Protein AF-Q82T92-F1 (afdb_monomer)

Foldseek 3Di:
DDDDDDDDDDDDDDDDDDDPDDDQDDLVLLLDLCNLPVCLCVVFVVVQVVCCVVVVAHDPVSLLVCVSHVLNLVLLQLALQRSNLLQDLVSLVNSVVSLLSRLVRHDLVSLFVDDDPSHDLLSSLLSNLSVQDWAKAAWAFDFAAPFQQKTKTKIKTHDDAFDKFKDFVRHTWDFPWWAWAQADGSNDRSTTMIITITRRDPTFWMWMDTNNATWHYDHDRPTSGTDHDDPPDTDGVVVQVVQFAHAFGTDGDDPQPDQPPVLVVLLVVLPDPVLCVQQAAEEEFEEDQQEDDFQSVLLLVVCCVPPVVHRYAYEYAPPHPCNVVVVVVVHRYDHLDDSSLSSNQLNYAEYEYQDQPCQVSPDDCSHNVNSRRHAYAHLHRFADQFDSQSPNQPGGHQAYEHFWPVSQCLAAHYHHNHPHHPRHYDDQHGSCLLVLLVLLVVDDDDQAAEEEEEEDDQCFPLVVVCVPPDLVVSLVSVLPDPVLVQVLCLQPPVLLVVLRVVLRYAYEYEYDPVCVSNVVSSVHDPSYHYDYVVVPPPSVSLSRHQEYEYADDSCQLSNLLSVHAYEHAHLPVSVVSSSSDSGRRGPDDCCVQNLYDYDNHSVRSSVRSSVCSVVSVDRDPVSNVSSCNTRVPSPSCSSVSSVVSSVCSSHHNDD

pLDDT: mean 89.4, std 13.48, range [21.05, 98.69]

Organism: Nitrosomonas europaea (strain ATCC 19718 / CIP 103999 / KCTC 2705 / NBRC 14298) (NCBI:txid228410)

Nearest PDB structures (foldseek):
  3l7m-assembly2_A  TM=6.742E-01  e=5.715E-13  Staphylococcus epidermidis RP62A
  8va1-assembly1_A  TM=4.715E-01  e=1.110E-11  Staphylococcus aureus
  4an4-assembly1_B  TM=4.915E-01  e=5.797E-05  Streptomyces nogalater
  4amb-assembly1_A  TM=4.794E-01  e=1.217E-04  Streptomyces nogalater
  4py9-assembly1_A  TM=3.712E-01  e=1.397E-01  Bacteroides fragilis

Structure (mmCIF, N/CA/C/O backbone):
data_AF-Q82T92-F1
#
_entry.id   AF-Q82T92-F1
#
loop_
_atom_site.group_PDB
_atom_site.id
_atom_site.type_symbol
_atom_site.label_atom_id
_atom_site.label_alt_id
_atom_site.label_comp_id
_atom_site.label_asym_id
_atom_site.label_entity_id
_atom_site.label_seq_id
_atom_site.pdbx_PDB_ins_code
_atom_site.Cartn_x
_atom_site.Cartn_y
_atom_site.Cartn_z
_atom_site.occupancy
_atom_site.B_iso_or_equiv
_atom_site.auth_seq_id
_atom_site.auth_comp_id
_atom_site.auth_asym_id
_atom_site.auth_atom_id
_atom_site.pdbx_PDB_model_num
ATOM 1 N N . MET A 1 1 ? 12.423 6.723 13.679 1.00 25.47 1 MET A N 1
ATOM 2 C CA . MET A 1 1 ? 13.426 7.809 13.669 1.00 25.47 1 MET A CA 1
ATOM 3 C C . MET A 1 1 ? 14.819 7.196 13.523 1.00 25.47 1 MET A C 1
ATOM 5 O O . MET A 1 1 ? 15.429 6.822 14.512 1.00 25.47 1 MET A O 1
ATOM 9 N N . TRP A 1 2 ? 15.283 6.980 12.288 1.00 21.05 2 TRP A N 1
ATOM 10 C CA . TRP A 1 2 ? 16.622 6.441 12.017 1.00 21.05 2 TRP A CA 1
ATOM 11 C C . TRP A 1 2 ? 17.545 7.605 11.648 1.00 21.05 2 TRP A C 1
ATOM 13 O O . TRP A 1 2 ? 17.359 8.247 10.615 1.00 21.05 2 TRP A O 1
ATOM 23 N N . MET A 1 3 ? 18.480 7.920 12.545 1.00 23.02 3 MET A N 1
ATOM 24 C CA . MET A 1 3 ? 19.430 9.026 12.413 1.00 23.02 3 MET A CA 1
ATOM 25 C C . MET A 1 3 ? 20.344 8.823 11.198 1.00 23.02 3 MET A C 1
ATOM 27 O O . MET A 1 3 ? 21.013 7.798 11.064 1.00 23.02 3 MET A O 1
ATOM 31 N N . ARG A 1 4 ? 20.376 9.831 10.320 1.00 23.45 4 ARG A N 1
ATOM 32 C CA . ARG A 1 4 ? 21.372 9.982 9.256 1.00 23.45 4 ARG A CA 1
ATOM 33 C C . ARG A 1 4 ? 22.724 10.315 9.889 1.00 23.45 4 ARG A C 1
ATOM 35 O O . ARG A 1 4 ? 22.831 11.282 10.633 1.00 23.45 4 ARG A O 1
ATOM 42 N N . VAL A 1 5 ? 23.754 9.544 9.555 1.00 24.31 5 VAL A N 1
ATOM 43 C CA . VAL A 1 5 ? 25.152 9.894 9.845 1.00 24.31 5 VAL A CA 1
ATOM 44 C C . VAL A 1 5 ? 25.626 10.887 8.770 1.00 24.31 5 VAL A C 1
ATOM 46 O O . VAL A 1 5 ? 25.479 10.570 7.585 1.00 24.31 5 VAL A O 1
ATOM 49 N N . PRO A 1 6 ? 26.187 12.063 9.112 1.00 25.59 6 PRO A N 1
ATOM 50 C CA . PRO A 1 6 ? 26.761 12.971 8.125 1.00 25.59 6 PRO A CA 1
ATOM 51 C C . PRO A 1 6 ? 28.126 12.445 7.666 1.00 25.59 6 PRO A C 1
ATOM 53 O O . PRO A 1 6 ? 28.974 12.098 8.487 1.00 25.59 6 PRO A O 1
ATOM 56 N N . ARG A 1 7 ? 28.362 12.397 6.350 1.00 26.25 7 ARG A N 1
ATOM 57 C CA . ARG A 1 7 ? 29.714 12.218 5.803 1.00 26.25 7 ARG A CA 1
ATOM 58 C C . ARG A 1 7 ? 30.416 13.573 5.794 1.00 26.25 7 ARG A C 1
ATOM 60 O O . ARG A 1 7 ? 29.959 14.498 5.132 1.00 26.25 7 ARG A O 1
ATOM 67 N N . SER A 1 8 ? 31.511 13.664 6.539 1.00 25.36 8 SER A N 1
ATOM 68 C CA . SER A 1 8 ? 32.425 14.803 6.581 1.00 25.36 8 SER A CA 1
ATOM 69 C C . SER A 1 8 ? 33.162 14.985 5.253 1.00 25.36 8 SER A C 1
ATOM 71 O O . SER A 1 8 ? 33.725 14.035 4.709 1.00 25.36 8 SER A O 1
ATOM 73 N N . SER A 1 9 ? 33.189 16.224 4.776 1.00 26.81 9 SER A N 1
ATOM 74 C CA . SER A 1 9 ? 34.009 16.728 3.677 1.00 26.81 9 SER A CA 1
ATOM 75 C C . SER A 1 9 ? 35.467 16.907 4.109 1.00 26.81 9 SER A C 1
ATOM 77 O O . SER A 1 9 ? 35.730 17.626 5.071 1.00 26.81 9 SER A O 1
ATOM 79 N N . ILE A 1 10 ? 36.412 16.326 3.368 1.00 28.48 10 ILE A N 1
ATOM 80 C CA . ILE A 1 10 ? 37.820 16.750 3.361 1.00 28.48 10 ILE A CA 1
ATOM 81 C C . ILE A 1 10 ? 38.243 16.860 1.896 1.00 28.48 10 ILE A C 1
ATOM 83 O O . ILE A 1 10 ? 38.078 15.913 1.126 1.00 28.48 10 ILE A O 1
ATOM 87 N N . GLY A 1 11 ? 38.717 18.047 1.520 1.00 25.89 11 GLY A N 1
ATOM 88 C CA . GLY A 1 11 ? 39.162 18.374 0.172 1.00 25.89 11 GLY A CA 1
ATOM 89 C C . GLY A 1 11 ? 40.556 17.839 -0.144 1.00 25.89 11 GLY A C 1
ATOM 90 O O . GLY A 1 11 ? 41.419 17.749 0.726 1.00 25.89 11 GLY A O 1
ATOM 91 N N . ALA A 1 12 ? 40.765 17.531 -1.420 1.00 27.05 12 ALA A N 1
ATOM 92 C CA . ALA A 1 12 ? 42.071 17.509 -2.060 1.00 27.05 12 ALA A CA 1
ATOM 93 C C . ALA A 1 12 ? 41.867 17.807 -3.552 1.00 27.05 12 ALA A C 1
ATOM 95 O O . ALA A 1 12 ? 41.233 17.032 -4.269 1.00 27.05 12 ALA A O 1
ATOM 96 N N . GLU A 1 13 ? 42.380 18.951 -4.000 1.00 30.50 13 GLU A N 1
ATOM 97 C CA . GLU A 1 13 ? 42.491 19.316 -5.409 1.00 30.50 13 GLU A CA 1
ATOM 98 C C . GLU A 1 13 ? 43.382 18.314 -6.150 1.00 30.50 13 GLU A C 1
ATOM 100 O O . GLU A 1 13 ? 44.542 18.115 -5.790 1.00 30.50 13 GLU A O 1
ATOM 105 N N . LYS A 1 14 ? 42.863 17.736 -7.236 1.00 27.20 14 LYS A N 1
ATOM 106 C CA . LYS A 1 14 ? 43.662 17.274 -8.375 1.00 27.20 14 LYS A CA 1
ATOM 107 C C . LYS A 1 14 ? 42.874 17.517 -9.657 1.00 27.20 14 LYS A C 1
ATOM 109 O O . LYS A 1 14 ? 41.861 16.872 -9.912 1.00 27.20 14 LYS A O 1
ATOM 114 N N . MET A 1 15 ? 43.368 18.457 -10.458 1.00 38.06 15 MET A N 1
ATOM 115 C CA . MET A 1 15 ? 42.946 18.668 -11.837 1.00 38.06 15 MET A CA 1
ATOM 116 C C . MET A 1 15 ? 43.240 17.416 -12.674 1.00 38.06 15 MET A C 1
ATOM 118 O O . MET A 1 15 ? 44.393 17.092 -12.947 1.00 38.06 15 MET A O 1
ATOM 122 N N . SER A 1 16 ? 42.186 16.738 -13.114 1.00 32.06 16 SER A N 1
ATOM 123 C CA . SER A 1 16 ? 42.182 15.875 -14.297 1.00 32.06 16 SER A CA 1
ATOM 124 C C . SER A 1 16 ? 40.773 15.928 -14.882 1.00 32.06 16 SER A C 1
ATOM 126 O O . SER A 1 16 ? 39.815 15.940 -14.107 1.00 32.06 16 SER A O 1
ATOM 128 N N . GLY A 1 17 ? 40.651 16.042 -16.208 1.00 40.47 17 GLY A N 1
ATOM 129 C CA . GLY A 1 17 ? 39.379 16.228 -16.913 1.00 40.47 17 GLY A CA 1
ATOM 130 C C . GLY A 1 17 ? 38.351 15.164 -16.534 1.00 40.47 17 GLY A C 1
ATOM 131 O O . GLY A 1 17 ? 38.392 14.048 -17.042 1.00 40.47 17 GLY A O 1
ATOM 132 N N . SER A 1 18 ? 37.452 15.519 -15.620 1.00 36.59 18 SER A N 1
ATOM 133 C CA . SER A 1 18 ? 36.311 14.706 -15.221 1.00 36.59 18 SER A CA 1
ATOM 134 C C . SER A 1 18 ? 35.117 15.152 -16.049 1.00 36.59 18 SER A C 1
ATOM 136 O O . SER A 1 18 ? 34.880 16.351 -16.204 1.00 36.59 18 SER A O 1
ATOM 138 N N . GLU A 1 19 ? 34.380 14.191 -16.611 1.00 46.34 19 GLU A N 1
ATOM 139 C CA . GLU A 1 19 ? 33.043 14.474 -17.131 1.00 46.34 19 GLU A CA 1
ATOM 140 C C . GLU A 1 19 ? 32.242 15.242 -16.065 1.00 46.34 19 GLU A C 1
ATOM 142 O O . GLU A 1 19 ? 32.373 14.929 -14.875 1.00 46.34 19 GLU A O 1
ATOM 147 N N . PRO A 1 20 ? 31.419 16.235 -16.450 1.00 50.72 20 PRO A N 1
ATOM 148 C CA . PRO A 1 20 ? 30.580 16.939 -15.493 1.00 50.72 20 PRO A CA 1
ATOM 149 C C . PRO A 1 20 ? 29.734 15.925 -14.718 1.00 50.72 20 PRO A C 1
ATOM 151 O O . PRO A 1 20 ? 28.993 15.126 -15.293 1.00 50.72 20 PRO A O 1
ATOM 154 N N . VAL A 1 21 ? 29.873 15.934 -13.392 1.00 55.62 21 VAL A N 1
ATOM 155 C CA . VAL A 1 21 ? 29.043 15.121 -12.503 1.00 55.62 21 VAL A CA 1
ATOM 156 C C . VAL A 1 21 ? 27.672 15.786 -12.448 1.00 55.62 21 VAL A C 1
ATOM 158 O O . VAL A 1 21 ? 27.498 16.797 -11.768 1.00 55.62 21 VAL A O 1
ATOM 161 N N . TYR A 1 22 ? 26.702 15.237 -13.177 1.00 70.12 22 TYR A N 1
ATOM 162 C CA . TYR A 1 22 ? 25.316 15.698 -13.132 1.00 70.12 22 TYR A CA 1
ATOM 163 C C . TYR A 1 22 ? 24.713 15.328 -11.777 1.00 70.12 22 TYR A C 1
ATOM 165 O O . TYR A 1 22 ? 24.386 14.171 -11.515 1.00 70.12 22 TYR A O 1
ATOM 173 N N . GLN A 1 23 ? 24.619 16.311 -10.884 1.00 83.81 23 GLN A N 1
ATOM 174 C CA . GLN A 1 23 ? 23.985 16.140 -9.582 1.00 83.81 23 GLN A CA 1
ATOM 175 C C . GLN A 1 23 ? 22.478 16.364 -9.683 1.00 83.81 23 GLN A C 1
ATOM 177 O O . GLN A 1 23 ? 22.006 17.166 -10.488 1.00 83.81 23 GLN A O 1
ATOM 182 N N . GLU A 1 24 ? 21.729 15.666 -8.832 1.00 89.38 24 GLU A N 1
ATOM 183 C CA . GLU A 1 24 ? 20.292 15.875 -8.694 1.00 89.38 24 GLU A CA 1
ATOM 184 C C . GLU A 1 24 ? 19.982 17.336 -8.300 1.00 89.38 24 GLU A C 1
ATOM 186 O O . GLU A 1 24 ? 20.549 17.837 -7.323 1.00 89.38 24 GLU A O 1
ATOM 191 N N . PRO A 1 25 ? 19.052 18.012 -8.999 1.00 91.62 25 PRO A N 1
ATOM 192 C CA . PRO A 1 25 ? 18.524 19.304 -8.573 1.00 91.62 25 PRO A CA 1
ATOM 193 C C . PRO A 1 25 ? 17.928 19.282 -7.149 1.00 91.62 25 PRO A C 1
ATOM 195 O O . PRO A 1 25 ? 17.286 18.304 -6.756 1.00 91.62 25 PRO A O 1
ATOM 198 N N . PRO A 1 26 ? 18.061 20.371 -6.369 1.00 90.56 26 PRO A N 1
ATOM 199 C CA . PRO A 1 26 ? 17.541 20.436 -5.002 1.00 90.56 26 PRO A CA 1
ATOM 200 C C . PRO A 1 26 ? 16.005 20.396 -4.960 1.00 90.56 26 PRO A C 1
ATOM 202 O O . PRO A 1 26 ? 15.342 20.818 -5.900 1.00 90.56 26 PRO A O 1
ATOM 205 N N . THR A 1 27 ? 15.410 19.999 -3.830 1.00 86.06 27 THR A N 1
ATOM 206 C CA . THR A 1 27 ? 13.942 19.897 -3.646 1.00 86.06 27 THR A CA 1
ATOM 207 C C . THR A 1 27 ? 13.161 21.144 -4.079 1.00 86.06 27 THR A C 1
ATOM 209 O O . THR A 1 27 ? 12.081 21.022 -4.654 1.00 86.06 27 THR A O 1
ATOM 212 N N . ALA A 1 28 ? 13.705 22.343 -3.841 1.00 86.44 28 ALA A N 1
ATOM 213 C CA . ALA A 1 28 ? 13.080 23.607 -4.238 1.00 86.44 28 ALA A CA 1
ATOM 214 C C . ALA A 1 28 ? 12.904 23.739 -5.761 1.00 86.44 28 ALA A C 1
ATOM 216 O O . ALA A 1 28 ? 11.937 24.348 -6.208 1.00 86.44 28 ALA A O 1
ATOM 217 N N . TYR A 1 29 ? 13.794 23.126 -6.551 1.00 91.50 29 TYR A N 1
ATOM 218 C CA . TYR A 1 29 ? 13.654 23.042 -8.003 1.00 91.50 29 TYR A CA 1
ATOM 219 C C . TYR A 1 29 ? 12.357 22.318 -8.365 1.00 91.50 29 TYR A C 1
ATOM 221 O O . TYR A 1 29 ? 11.529 22.848 -9.093 1.00 91.50 29 TYR A O 1
ATOM 229 N N . TRP A 1 30 ? 12.128 21.142 -7.788 1.00 91.44 30 TRP A N 1
ATOM 230 C CA . TRP A 1 30 ? 10.958 20.318 -8.094 1.00 91.44 30 TRP A CA 1
ATOM 231 C C . TRP A 1 30 ? 9.640 20.907 -7.586 1.00 91.44 30 TRP A C 1
ATOM 233 O O . TRP A 1 30 ? 8.584 20.590 -8.124 1.00 91.44 30 TRP A O 1
ATOM 243 N N . ARG A 1 31 ? 9.684 21.774 -6.570 1.00 87.00 31 ARG A N 1
ATOM 244 C CA . ARG A 1 31 ? 8.492 22.471 -6.069 1.00 87.00 31 ARG A CA 1
ATOM 245 C C . ARG A 1 31 ? 8.128 23.723 -6.879 1.00 87.00 31 ARG 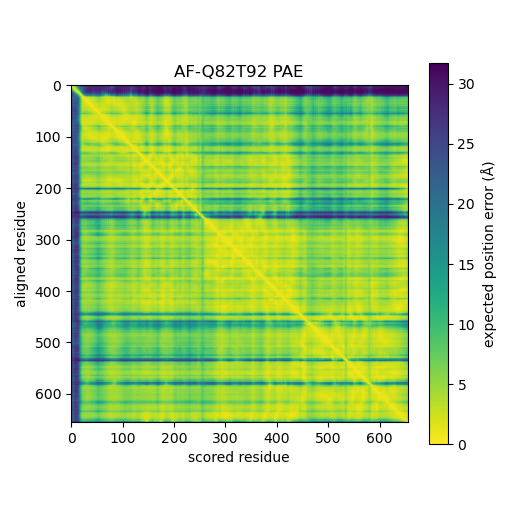A C 1
ATOM 247 O O . ARG A 1 31 ? 7.044 24.265 -6.695 1.00 87.00 31 ARG A O 1
ATOM 254 N N . ALA A 1 32 ? 9.013 24.205 -7.750 1.00 89.00 32 ALA A N 1
ATOM 255 C CA . ALA A 1 32 ? 8.762 25.401 -8.544 1.00 89.00 32 ALA A CA 1
ATOM 256 C C . ALA A 1 32 ? 7.962 25.061 -9.818 1.00 89.00 32 ALA A C 1
ATOM 258 O O . ALA A 1 32 ? 8.446 24.266 -10.627 1.00 89.00 32 ALA A O 1
ATOM 259 N N . PRO A 1 33 ? 6.802 25.703 -10.074 1.00 89.88 33 PRO A N 1
ATOM 260 C CA . PRO A 1 33 ? 6.045 25.497 -11.313 1.00 89.88 33 PRO A CA 1
ATOM 261 C C . PRO A 1 33 ? 6.866 25.762 -12.584 1.00 89.88 33 PRO A C 1
ATOM 263 O O . PRO A 1 33 ? 6.719 25.051 -13.573 1.00 89.88 33 PRO A O 1
ATOM 266 N N . SER A 1 34 ? 7.796 26.727 -12.540 1.00 93.25 34 SER A N 1
ATOM 267 C CA . SER A 1 34 ? 8.671 27.065 -13.673 1.00 93.25 34 SER A CA 1
ATOM 268 C C . SER A 1 34 ? 9.586 25.923 -14.118 1.00 93.25 34 SER A C 1
ATOM 270 O O . SER A 1 34 ? 10.017 25.913 -15.270 1.00 93.25 34 SER A O 1
ATOM 272 N N . SER A 1 35 ? 9.859 24.944 -13.250 1.00 94.19 35 SER A N 1
ATOM 273 C CA . SER A 1 35 ? 10.643 23.756 -13.601 1.00 94.19 35 SER A CA 1
ATOM 274 C C . SER A 1 35 ? 9.936 22.853 -14.603 1.00 94.19 35 SER A C 1
ATOM 276 O O . SER A 1 35 ? 10.601 22.132 -15.329 1.00 94.19 35 SER A O 1
ATOM 278 N N . TYR A 1 36 ? 8.609 22.915 -14.700 1.00 94.62 36 TYR A N 1
ATOM 279 C CA . TYR A 1 36 ? 7.829 22.077 -15.615 1.00 94.62 36 TYR A CA 1
ATOM 280 C C . TYR A 1 36 ? 7.430 22.796 -16.911 1.00 94.62 36 TYR A C 1
ATOM 282 O O . TYR A 1 36 ? 6.743 22.207 -17.740 1.00 94.62 36 TYR A O 1
ATOM 290 N N . ASP A 1 37 ? 7.869 24.047 -17.099 1.00 94.75 37 ASP A N 1
ATOM 291 C CA . ASP A 1 37 ? 7.623 24.832 -18.314 1.00 94.75 37 ASP A CA 1
ATOM 292 C C . ASP A 1 37 ? 8.836 25.709 -18.677 1.00 94.75 37 ASP A C 1
ATOM 294 O O . ASP A 1 37 ? 9.734 25.237 -19.375 1.00 94.75 37 ASP A O 1
ATOM 298 N N . ALA A 1 38 ? 8.903 26.956 -18.189 1.00 94.31 38 ALA A N 1
ATOM 299 C CA . ALA A 1 38 ? 9.909 27.950 -18.583 1.00 94.31 38 ALA A CA 1
ATOM 300 C C . ALA A 1 38 ? 11.352 27.414 -18.588 1.00 94.31 38 ALA A C 1
ATOM 302 O O . ALA A 1 38 ? 12.058 27.546 -19.588 1.00 94.31 38 ALA A O 1
ATOM 303 N N . ARG A 1 39 ? 11.766 26.716 -17.522 1.00 93.88 39 ARG A N 1
ATOM 304 C CA . ARG A 1 39 ? 13.123 26.158 -17.431 1.00 93.88 39 ARG A CA 1
ATOM 305 C C . ARG A 1 39 ? 13.383 25.094 -18.487 1.00 93.88 39 ARG A C 1
ATOM 307 O O . ARG A 1 39 ? 14.464 25.076 -19.051 1.00 93.88 39 ARG A O 1
ATOM 314 N N . LEU A 1 40 ? 12.411 24.238 -18.812 1.00 94.94 40 LEU A N 1
ATOM 315 C CA . LEU A 1 40 ? 12.582 23.237 -19.872 1.00 94.94 40 LEU A CA 1
ATOM 316 C C . LEU A 1 40 ? 12.803 23.894 -21.241 1.00 94.94 40 LEU A C 1
ATOM 318 O O . LEU A 1 40 ? 13.598 23.411 -22.054 1.00 94.94 40 LEU A O 1
ATOM 322 N N . ARG A 1 41 ? 12.118 25.015 -21.494 1.00 95.06 41 ARG A N 1
ATOM 323 C CA . ARG A 1 41 ? 12.267 25.786 -22.735 1.00 95.06 41 ARG A CA 1
ATOM 324 C C . ARG A 1 41 ? 13.648 26.431 -22.830 1.00 95.06 41 ARG A C 1
ATOM 326 O O . ARG A 1 41 ? 14.288 26.328 -23.875 1.00 95.06 41 ARG A O 1
ATOM 333 N N . GLU A 1 42 ? 14.091 27.065 -21.751 1.00 92.31 42 GLU A N 1
ATOM 334 C CA . GLU A 1 42 ? 15.378 27.765 -21.666 1.00 92.31 42 GLU A CA 1
ATOM 335 C C . GLU A 1 42 ? 16.563 26.788 -21.677 1.00 92.31 42 GLU A C 1
ATOM 337 O O . GLU A 1 42 ? 17.490 26.944 -22.472 1.00 92.31 42 GLU A O 1
ATOM 342 N N . ASP A 1 43 ? 16.503 25.743 -20.850 1.00 89.62 43 ASP A N 1
ATOM 343 C CA . ASP A 1 43 ? 17.616 24.825 -20.598 1.00 89.62 43 ASP A CA 1
ATOM 344 C C . ASP A 1 43 ? 17.846 23.810 -21.724 1.00 89.62 43 ASP A C 1
ATOM 346 O O . ASP A 1 43 ? 18.979 23.357 -21.916 1.00 89.62 43 ASP A O 1
ATOM 350 N N . PHE A 1 44 ? 16.783 23.415 -22.433 1.00 93.38 44 PHE A N 1
ATOM 351 C CA . PHE A 1 44 ? 16.836 22.363 -23.452 1.00 93.38 44 PHE A CA 1
ATOM 352 C C . PHE A 1 44 ? 16.371 22.863 -24.814 1.00 93.38 44 PHE A C 1
ATOM 354 O O . PHE A 1 44 ? 17.113 22.810 -25.792 1.00 93.38 44 PHE A O 1
ATOM 361 N N . LEU A 1 45 ? 15.131 23.338 -24.911 1.00 92.69 45 LEU A N 1
ATOM 362 C CA . LEU A 1 45 ? 14.484 23.515 -26.210 1.00 92.69 45 LEU A CA 1
ATOM 363 C C . LEU A 1 45 ? 15.142 24.611 -27.060 1.00 92.69 45 LEU A C 1
ATOM 365 O O . LEU A 1 45 ? 15.331 24.422 -28.261 1.00 92.69 45 LEU A O 1
ATOM 369 N N . ALA A 1 46 ? 15.512 25.739 -26.449 1.00 91.94 46 ALA A N 1
ATOM 370 C CA . ALA A 1 46 ? 16.151 26.857 -27.140 1.00 91.94 46 ALA A CA 1
ATOM 371 C C . ALA A 1 46 ? 17.506 26.458 -27.746 1.00 91.94 46 ALA A C 1
ATOM 373 O O . ALA A 1 46 ? 17.779 26.744 -28.916 1.00 91.94 46 ALA A O 1
ATOM 374 N N . SER A 1 47 ? 18.333 25.746 -26.975 1.00 92.44 47 SER A N 1
ATOM 375 C CA . SER A 1 47 ? 19.641 25.282 -27.437 1.00 92.44 47 SER A CA 1
ATOM 376 C C . SER A 1 47 ? 19.497 24.218 -28.529 1.00 92.44 47 SER A C 1
ATOM 378 O O . SER A 1 47 ? 20.170 24.314 -29.559 1.00 92.44 47 SER A O 1
ATOM 380 N N . LEU A 1 48 ? 18.590 23.247 -28.363 1.00 94.62 48 LEU A N 1
ATOM 381 C CA . LEU A 1 48 ? 18.338 22.184 -29.346 1.00 94.62 48 LEU A CA 1
ATOM 382 C C . LEU A 1 48 ? 17.838 22.745 -30.682 1.00 94.62 48 LEU A C 1
ATOM 384 O O . LEU A 1 48 ? 18.371 22.386 -31.734 1.00 94.62 48 LEU A O 1
ATOM 388 N N . LYS A 1 49 ? 16.877 23.680 -30.651 1.00 93.44 49 LYS A N 1
ATOM 389 C CA . LYS A 1 49 ? 16.357 24.362 -31.849 1.00 93.44 49 LYS A CA 1
ATOM 390 C C . LYS A 1 49 ? 17.455 25.141 -32.574 1.00 93.44 49 LYS A C 1
ATOM 392 O O . LYS A 1 49 ? 17.591 25.015 -33.792 1.00 93.44 49 LYS A O 1
ATOM 397 N N . SER A 1 50 ? 18.265 25.898 -31.834 1.00 92.69 50 SER A N 1
ATOM 398 C CA . SER A 1 50 ? 19.390 26.656 -32.398 1.00 92.69 50 SER A CA 1
ATOM 399 C C . SER A 1 50 ? 20.431 25.739 -33.052 1.00 92.69 50 SER A C 1
ATOM 401 O O . SER A 1 50 ? 20.823 25.953 -34.203 1.00 92.69 50 SER A O 1
ATOM 403 N N . SER A 1 51 ? 20.816 24.658 -32.366 1.00 93.00 51 SER A N 1
ATOM 404 C CA . SER A 1 51 ? 21.778 23.676 -32.873 1.00 93.00 51 SER A CA 1
ATOM 405 C C . SER A 1 51 ? 21.263 22.964 -34.126 1.00 93.00 51 SER A C 1
ATOM 407 O O . SER A 1 51 ? 21.963 22.927 -35.135 1.00 93.00 51 SER A O 1
ATOM 409 N N . SER A 1 52 ? 20.012 22.494 -34.108 1.00 92.06 52 SER A N 1
ATOM 410 C CA . SER A 1 52 ? 19.382 21.847 -35.263 1.00 92.06 52 SER A CA 1
ATOM 411 C C . SER A 1 52 ? 19.276 22.778 -36.471 1.00 92.06 52 SER A C 1
ATOM 413 O O . SER A 1 52 ? 19.463 22.327 -37.596 1.00 92.06 52 SER A O 1
ATOM 415 N N . THR A 1 53 ? 18.989 24.065 -36.255 1.00 92.44 53 THR A N 1
ATOM 416 C CA . THR A 1 53 ? 18.885 25.059 -37.338 1.00 92.44 53 THR A CA 1
ATOM 417 C C . THR A 1 53 ? 20.254 25.376 -37.938 1.00 92.44 53 THR A C 1
ATOM 419 O O . THR A 1 53 ? 20.382 25.514 -39.150 1.00 92.44 53 THR A O 1
ATOM 422 N N . THR A 1 54 ? 21.289 25.464 -37.099 1.00 91.94 54 THR A N 1
ATOM 423 C CA . THR A 1 54 ? 22.644 25.854 -37.522 1.00 91.94 54 THR A CA 1
ATOM 424 C C . THR A 1 54 ? 23.415 24.697 -38.162 1.00 91.94 54 THR A C 1
ATOM 426 O O . THR A 1 54 ? 24.149 24.901 -39.123 1.00 91.94 54 THR A O 1
ATOM 429 N N . LEU A 1 55 ? 23.269 23.480 -37.628 1.00 89.69 55 LEU A N 1
ATOM 430 C CA . LEU A 1 55 ? 24.061 22.304 -38.013 1.00 89.69 55 LEU A CA 1
ATOM 431 C C . LEU A 1 55 ? 23.265 21.272 -38.829 1.00 89.69 55 LEU A C 1
ATOM 433 O O . LEU A 1 55 ? 23.813 20.242 -39.211 1.00 89.69 55 LEU A O 1
ATOM 437 N N . GLY A 1 56 ? 21.969 21.502 -39.059 1.00 88.19 56 GLY A N 1
ATOM 438 C CA . GLY A 1 56 ? 21.056 20.565 -39.729 1.00 88.19 56 GLY A CA 1
ATOM 439 C C . GLY A 1 56 ? 20.623 19.368 -38.870 1.00 88.19 56 GLY A C 1
ATOM 440 O O . GLY A 1 56 ? 19.634 18.715 -39.188 1.00 88.19 56 GLY A O 1
ATOM 441 N N . ALA A 1 57 ? 21.327 19.090 -37.771 1.00 91.06 57 ALA A N 1
ATOM 442 C CA . ALA A 1 57 ? 20.989 18.076 -36.779 1.00 91.06 57 ALA A CA 1
ATOM 443 C C . ALA A 1 57 ? 21.595 18.435 -35.415 1.00 91.06 57 ALA A C 1
ATOM 445 O O . ALA A 1 57 ? 22.587 19.160 -35.334 1.00 91.06 57 ALA A O 1
ATOM 446 N N . VAL A 1 58 ? 21.029 17.894 -34.335 1.00 94.31 58 VAL A N 1
ATOM 447 C CA . VAL A 1 58 ? 21.587 18.054 -32.986 1.00 94.31 58 VAL A CA 1
ATOM 448 C C . VAL A 1 58 ? 22.743 17.063 -32.776 1.00 94.31 58 VAL A C 1
ATOM 450 O O . VAL A 1 58 ? 22.528 15.857 -32.920 1.00 94.31 58 VAL A O 1
ATOM 453 N N . PRO A 1 59 ? 23.954 17.510 -32.392 1.00 95.12 59 PRO A N 1
ATOM 454 C CA . PRO A 1 59 ? 25.087 16.623 -32.130 1.00 95.12 59 PRO A CA 1
ATOM 455 C C . PRO A 1 59 ? 24.821 15.610 -31.010 1.00 95.12 59 PRO A C 1
ATOM 457 O O . P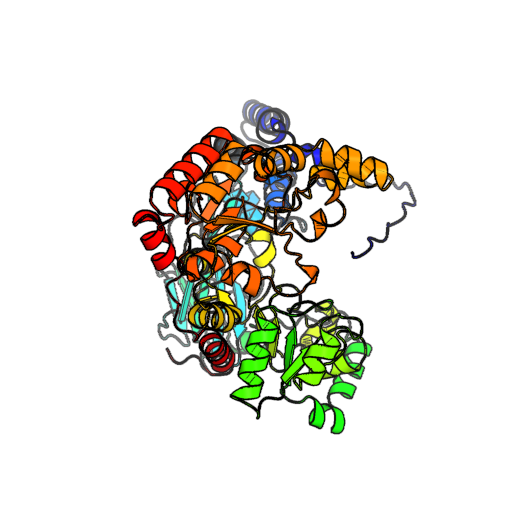RO A 1 59 ? 24.2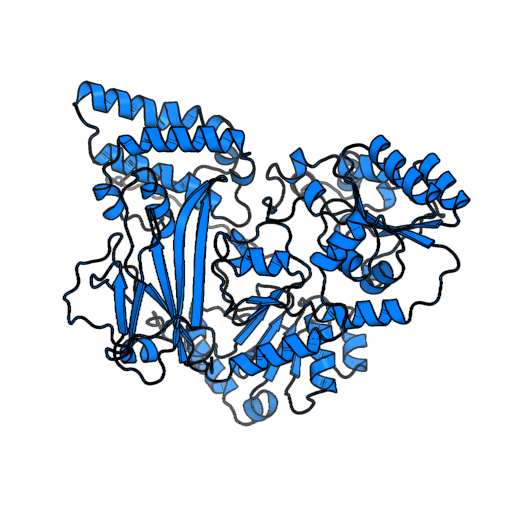39 15.942 -29.977 1.00 95.12 59 PRO A O 1
ATOM 460 N N . GLN A 1 60 ? 25.334 14.386 -31.161 1.00 94.06 60 GLN A N 1
ATOM 461 C CA . GLN A 1 60 ? 25.146 13.309 -30.181 1.00 94.06 60 GLN A CA 1
ATOM 462 C C . GLN A 1 60 ? 25.536 13.685 -28.732 1.00 94.06 60 GLN A C 1
ATOM 464 O O . GLN A 1 60 ? 24.763 13.354 -27.833 1.00 94.06 60 GLN A O 1
ATOM 469 N N . PRO A 1 61 ? 26.655 14.389 -28.447 1.00 93.69 61 PRO A N 1
ATOM 470 C CA . PRO A 1 61 ? 26.990 14.777 -27.071 1.00 93.69 61 PRO A CA 1
ATOM 471 C C . PRO A 1 61 ? 25.913 15.640 -26.403 1.00 93.69 61 PRO A C 1
ATOM 473 O O . PRO A 1 61 ? 25.644 15.488 -25.215 1.00 93.69 61 PRO A O 1
ATOM 476 N N . MET A 1 62 ? 25.252 16.498 -27.181 1.00 94.56 62 MET A N 1
ATOM 477 C CA . MET A 1 62 ? 24.172 17.352 -26.697 1.00 94.56 62 MET A CA 1
ATOM 478 C C . MET A 1 62 ? 22.901 16.546 -26.409 1.00 94.56 62 MET A C 1
ATOM 480 O O . MET A 1 62 ? 22.234 16.778 -25.409 1.00 94.56 62 MET A O 1
ATOM 484 N N . GLN A 1 63 ? 22.599 15.541 -27.232 1.00 95.25 63 GLN A N 1
ATOM 485 C CA . GLN A 1 63 ? 21.503 14.610 -26.955 1.00 95.25 63 GLN A CA 1
ATOM 486 C C . GLN A 1 63 ? 21.754 13.796 -25.670 1.00 95.25 63 GLN A C 1
ATOM 488 O O . GLN A 1 63 ? 20.831 13.566 -24.892 1.00 95.25 63 GLN A O 1
ATOM 493 N N . ILE A 1 64 ? 23.002 13.381 -25.413 1.00 93.06 64 ILE A N 1
ATOM 494 C CA . ILE A 1 64 ? 23.379 12.683 -24.171 1.00 93.06 64 ILE A CA 1
ATOM 495 C C . ILE A 1 64 ? 23.206 13.601 -22.951 1.00 93.06 64 ILE A C 1
ATOM 497 O O . ILE A 1 64 ? 22.681 13.143 -21.937 1.00 93.06 64 ILE A O 1
ATOM 501 N N . ASP A 1 65 ? 23.595 14.878 -23.042 1.00 92.50 65 ASP A N 1
ATOM 502 C CA . ASP A 1 65 ? 23.373 15.876 -21.978 1.00 92.50 65 ASP A CA 1
ATOM 503 C C . ASP A 1 65 ? 21.883 16.015 -21.631 1.00 92.50 65 ASP A C 1
ATOM 505 O O . ASP A 1 65 ? 21.507 15.955 -20.458 1.00 92.50 65 ASP A O 1
ATOM 509 N N . VAL A 1 66 ? 21.023 16.092 -22.655 1.00 94.56 66 VAL A N 1
ATOM 510 C CA . VAL A 1 66 ? 19.563 16.117 -22.485 1.00 94.56 66 VAL A CA 1
ATOM 511 C C . VAL A 1 66 ? 19.094 14.897 -21.691 1.00 94.56 66 VAL A C 1
ATOM 513 O O . VAL A 1 66 ? 18.387 15.053 -20.697 1.00 94.56 66 VAL A O 1
ATOM 516 N N . LEU A 1 67 ? 19.520 13.685 -22.067 1.00 94.19 67 LEU A N 1
ATOM 517 C CA . LEU A 1 67 ? 19.132 12.453 -21.368 1.00 94.19 67 LEU A CA 1
ATOM 518 C C . LEU A 1 67 ? 19.634 12.413 -19.915 1.00 94.19 67 LEU A C 1
ATOM 520 O O . LEU A 1 67 ? 18.862 12.059 -19.020 1.00 94.19 67 LEU A O 1
ATOM 524 N N . ARG A 1 68 ? 20.884 12.835 -19.661 1.00 92.38 68 ARG A N 1
ATOM 525 C CA . ARG A 1 68 ? 21.491 12.919 -18.314 1.00 92.38 68 ARG A CA 1
ATOM 526 C C . ARG A 1 68 ? 20.792 13.916 -17.387 1.00 92.38 68 ARG A C 1
ATOM 528 O O . ARG A 1 68 ? 20.924 13.814 -16.173 1.00 92.38 68 ARG A O 1
ATOM 535 N N . ARG A 1 69 ? 20.040 14.877 -17.924 1.00 92.75 69 ARG A N 1
ATOM 536 C CA . ARG A 1 69 ? 19.306 15.865 -17.118 1.00 92.75 69 ARG A CA 1
ATOM 537 C C . ARG A 1 69 ? 17.811 15.557 -17.037 1.00 92.75 69 ARG A C 1
ATOM 539 O O . ARG A 1 69 ? 17.236 15.658 -15.956 1.00 92.75 69 ARG A O 1
ATOM 546 N N . LEU A 1 70 ? 17.182 15.139 -18.138 1.00 94.38 70 LEU A N 1
ATOM 547 C CA . LEU A 1 70 ? 15.744 14.851 -18.183 1.00 94.38 70 LEU A CA 1
ATOM 548 C C . LEU A 1 70 ? 15.338 13.648 -17.336 1.00 94.38 70 LEU A C 1
ATOM 550 O O . LEU A 1 70 ? 14.238 13.651 -16.784 1.00 94.38 70 LEU A O 1
ATOM 554 N N . HIS A 1 71 ? 16.200 12.636 -17.192 1.00 93.69 71 HIS A N 1
ATOM 555 C CA . HIS A 1 71 ? 15.843 11.456 -16.403 1.00 93.69 71 HIS A CA 1
ATOM 556 C C . HIS A 1 71 ? 15.455 11.821 -14.960 1.00 93.69 71 HIS A C 1
ATOM 558 O O . HIS A 1 71 ? 14.607 11.149 -14.378 1.00 93.69 71 HIS A O 1
ATOM 564 N N . TRP A 1 72 ? 16.026 12.894 -14.389 1.00 94.62 72 TRP A N 1
ATOM 565 C CA . TRP A 1 72 ? 15.755 13.307 -13.014 1.00 94.62 72 TRP A CA 1
ATOM 566 C C . TRP A 1 72 ? 14.288 13.646 -12.768 1.00 94.62 72 TRP A C 1
ATOM 568 O O . TRP A 1 72 ? 13.797 13.325 -11.692 1.00 94.62 72 TRP A O 1
ATOM 578 N N . TYR A 1 73 ? 13.571 14.198 -13.752 1.00 95.25 73 TYR A N 1
ATOM 579 C CA . TYR A 1 73 ? 12.134 14.468 -13.626 1.00 95.25 73 TYR A CA 1
ATOM 580 C C . TYR A 1 73 ? 11.377 13.184 -13.268 1.00 95.25 73 TYR A C 1
ATOM 582 O O . TYR A 1 73 ? 10.647 13.123 -12.283 1.00 95.25 73 TYR A O 1
ATOM 590 N N . PHE A 1 74 ? 11.646 12.104 -13.996 1.00 94.81 74 PHE A N 1
ATOM 591 C CA . PHE A 1 74 ? 10.981 10.820 -13.792 1.00 94.81 74 PHE A CA 1
ATOM 592 C C . PHE A 1 74 ? 11.570 10.029 -12.613 1.00 94.81 74 PHE A C 1
ATOM 594 O O . PHE A 1 74 ? 10.836 9.393 -11.859 1.00 94.81 74 PHE A O 1
ATOM 601 N N . THR A 1 75 ? 12.889 10.088 -12.397 1.00 93.25 75 THR A N 1
ATOM 602 C CA . THR A 1 75 ? 13.549 9.444 -11.250 1.00 93.25 75 THR A CA 1
ATOM 603 C C . THR A 1 75 ? 13.061 10.029 -9.924 1.00 93.25 75 THR A C 1
ATOM 605 O O . THR A 1 75 ? 12.872 9.289 -8.957 1.00 93.25 75 THR A O 1
ATOM 608 N N . VAL A 1 76 ? 12.877 11.350 -9.849 1.00 92.31 76 VAL A N 1
ATOM 609 C CA . VAL A 1 76 ? 12.353 12.023 -8.656 1.00 92.31 76 VAL A CA 1
ATOM 610 C C . VAL A 1 76 ? 10.867 11.736 -8.502 1.00 92.31 76 VAL A C 1
ATOM 612 O O . VAL A 1 76 ? 10.450 11.406 -7.392 1.00 92.31 76 VAL A O 1
ATOM 615 N N . ASP A 1 77 ? 10.098 11.771 -9.593 1.00 91.38 77 ASP A N 1
ATOM 616 C CA . ASP A 1 77 ? 8.670 11.453 -9.558 1.00 91.38 77 ASP A CA 1
ATOM 617 C C . ASP A 1 77 ? 8.378 10.012 -9.123 1.00 91.38 77 ASP A C 1
ATOM 619 O O . ASP A 1 77 ? 7.369 9.753 -8.482 1.00 91.38 77 ASP A O 1
ATOM 623 N N . GLY A 1 78 ? 9.295 9.077 -9.366 1.00 88.50 78 GLY A N 1
ATOM 624 C CA . GLY A 1 78 ? 9.162 7.690 -8.925 1.00 88.50 78 GLY A CA 1
ATOM 625 C C . GLY A 1 78 ? 9.229 7.457 -7.405 1.00 88.50 78 GLY A C 1
ATOM 626 O O . GLY A 1 78 ? 9.071 6.313 -6.982 1.00 88.50 78 GLY A O 1
ATOM 627 N N . ARG A 1 79 ? 9.487 8.479 -6.575 1.00 86.81 79 ARG A N 1
ATOM 628 C CA . ARG A 1 79 ? 9.763 8.336 -5.129 1.00 86.81 79 ARG A CA 1
ATOM 629 C C . ARG A 1 79 ? 8.501 8.409 -4.262 1.00 86.81 79 ARG A C 1
ATOM 631 O O . ARG A 1 79 ? 7.592 9.180 -4.545 1.00 86.81 79 ARG A O 1
ATOM 638 N N . GLU A 1 80 ? 8.517 7.713 -3.119 1.00 76.19 80 GLU A N 1
ATOM 639 C CA . GLU A 1 80 ? 7.437 7.694 -2.103 1.00 76.19 80 GLU A CA 1
ATOM 640 C C . GLU A 1 80 ? 6.956 9.092 -1.664 1.00 76.19 80 GLU A C 1
ATOM 642 O O . GLU A 1 80 ? 5.780 9.277 -1.374 1.00 76.19 80 GLU A O 1
ATOM 647 N N . ARG A 1 81 ? 7.848 10.091 -1.632 1.00 77.75 81 ARG A N 1
ATOM 648 C CA . ARG A 1 81 ? 7.535 11.481 -1.250 1.00 77.75 81 ARG A CA 1
ATOM 649 C C . ARG A 1 81 ? 8.073 12.462 -2.275 1.00 77.75 81 ARG A C 1
ATOM 651 O O . ARG A 1 81 ? 8.867 13.348 -1.952 1.00 77.75 81 ARG A O 1
ATOM 658 N N . ALA A 1 82 ? 7.746 12.223 -3.539 1.00 83.19 82 ALA A N 1
ATOM 659 C CA . ALA A 1 82 ? 8.288 13.050 -4.597 1.00 83.19 82 ALA A CA 1
ATOM 660 C C . ALA A 1 82 ? 7.780 14.500 -4.469 1.00 83.19 82 ALA A C 1
ATOM 662 O O . ALA A 1 82 ? 6.567 14.719 -4.449 1.00 83.19 82 ALA A O 1
ATOM 663 N N . PRO A 1 83 ? 8.673 15.504 -4.461 1.00 83.62 83 PRO A N 1
ATOM 664 C CA . PRO A 1 83 ? 8.273 16.911 -4.502 1.00 83.62 83 PRO A CA 1
ATOM 665 C C . PRO A 1 83 ? 7.550 17.298 -5.802 1.00 83.62 83 PRO A C 1
ATOM 667 O O . PRO A 1 83 ? 6.972 18.374 -5.874 1.00 83.62 83 PRO A O 1
ATOM 670 N N . THR A 1 84 ? 7.569 16.425 -6.809 1.00 87.56 84 THR A N 1
ATOM 671 C CA . THR A 1 84 ? 6.869 16.550 -8.093 1.00 87.56 84 THR A CA 1
ATOM 672 C C . THR A 1 84 ? 5.368 16.275 -7.995 1.00 87.56 84 THR A C 1
ATOM 674 O O . THR A 1 84 ? 4.636 16.618 -8.917 1.00 87.56 84 THR A O 1
ATOM 677 N N . ALA A 1 85 ? 4.882 15.703 -6.884 1.00 82.75 85 ALA A N 1
ATOM 678 C CA . ALA A 1 85 ? 3.460 15.401 -6.691 1.00 82.75 85 ALA A CA 1
ATOM 679 C C . ALA A 1 85 ? 2.560 16.654 -6.730 1.00 82.75 85 ALA A C 1
ATOM 681 O O . ALA A 1 85 ? 1.355 16.530 -6.911 1.00 82.75 85 ALA A O 1
ATOM 682 N N . ILE A 1 86 ? 3.151 17.850 -6.615 1.00 81.00 86 ILE A N 1
ATOM 683 C CA . ILE A 1 86 ? 2.466 19.141 -6.762 1.00 81.00 86 ILE A CA 1
ATOM 684 C C . ILE A 1 86 ? 1.907 19.387 -8.168 1.00 81.00 86 ILE A C 1
ATOM 686 O O . ILE A 1 86 ? 1.087 20.283 -8.358 1.00 81.00 86 ILE A O 1
ATOM 690 N N . VAL A 1 87 ? 2.406 18.666 -9.175 1.00 85.81 87 VAL A N 1
ATOM 691 C CA . VAL A 1 87 ? 2.055 18.921 -10.570 1.00 85.81 87 VAL A CA 1
ATOM 692 C C . VAL A 1 87 ? 0.651 18.381 -10.822 1.00 85.81 87 VAL A C 1
ATOM 694 O O . VAL A 1 87 ? 0.432 17.171 -10.867 1.00 85.81 87 VAL A O 1
ATOM 697 N N . GLY A 1 88 ? -0.307 19.296 -10.979 1.00 84.38 88 GLY A N 1
ATOM 698 C CA . GLY A 1 88 ? -1.686 18.976 -11.341 1.00 84.38 88 GLY A CA 1
ATOM 699 C C . GLY A 1 88 ? -1.833 18.503 -12.791 1.00 84.38 88 GLY A C 1
ATOM 700 O O . GLY A 1 88 ? -0.894 18.562 -13.584 1.00 84.38 88 GLY A O 1
ATOM 701 N N . VAL A 1 89 ? -3.040 18.057 -13.149 1.00 85.44 89 VAL A N 1
ATOM 702 C CA . VAL A 1 89 ? -3.343 17.471 -14.469 1.00 85.44 89 VAL A CA 1
ATOM 703 C C . VAL A 1 89 ? -3.040 18.436 -15.621 1.00 85.44 89 VAL A C 1
ATOM 705 O O . VAL A 1 89 ? -2.400 18.040 -16.590 1.00 85.44 89 VAL A O 1
ATOM 708 N N . GLU A 1 90 ? -3.447 19.701 -15.511 1.00 87.00 90 GLU A N 1
ATOM 709 C CA . GLU A 1 90 ? -3.228 20.712 -16.557 1.00 87.00 90 GLU A CA 1
ATOM 710 C C . GLU A 1 90 ? -1.734 21.012 -16.764 1.00 87.00 90 GLU A C 1
ATOM 712 O O . GLU A 1 90 ? -1.220 20.925 -17.880 1.00 87.00 90 GLU A O 1
ATOM 717 N N . ALA A 1 91 ? -1.002 21.267 -15.674 1.00 89.56 91 ALA A N 1
ATOM 718 C CA . ALA A 1 91 ? 0.443 21.485 -15.725 1.00 89.56 91 ALA A CA 1
ATOM 719 C C . ALA A 1 91 ? 1.186 20.258 -16.280 1.00 89.56 91 ALA A C 1
ATOM 721 O O . ALA A 1 91 ? 2.131 20.397 -17.058 1.00 89.56 91 ALA A O 1
ATOM 722 N N . ALA A 1 92 ? 0.733 19.050 -15.936 1.00 92.00 92 ALA A N 1
ATOM 723 C CA . ALA A 1 92 ? 1.287 17.819 -16.476 1.00 92.00 92 ALA A CA 1
ATOM 724 C C . ALA A 1 92 ? 1.079 17.695 -17.993 1.00 92.00 92 ALA A C 1
ATOM 726 O O . ALA A 1 92 ? 1.992 17.258 -18.689 1.00 92.00 92 ALA A O 1
ATOM 727 N N . GLN A 1 93 ? -0.077 18.094 -18.533 1.00 93.50 93 GLN A N 1
ATOM 728 C CA . GLN A 1 93 ? -0.315 18.074 -19.982 1.00 93.50 93 GLN A CA 1
ATOM 729 C C . GLN A 1 93 ? 0.675 18.974 -20.731 1.00 93.50 93 GLN A C 1
ATOM 731 O O . GLN A 1 93 ? 1.304 18.522 -21.692 1.00 93.50 93 GLN A O 1
ATOM 736 N N . ALA A 1 94 ? 0.870 20.211 -20.260 1.00 94.00 94 ALA A N 1
ATOM 737 C CA . ALA A 1 94 ? 1.846 21.137 -20.835 1.00 94.00 94 ALA A CA 1
ATOM 738 C C . ALA A 1 94 ? 3.283 20.594 -20.732 1.00 94.00 94 ALA A C 1
ATOM 740 O O . ALA A 1 94 ? 4.031 20.612 -21.713 1.00 94.00 94 ALA A O 1
ATOM 741 N N . PHE A 1 95 ? 3.638 20.027 -19.576 1.00 96.56 95 PHE A N 1
ATOM 742 C CA . PHE A 1 95 ? 4.918 19.356 -19.358 1.00 96.56 95 PHE A CA 1
ATOM 743 C C . PHE A 1 95 ? 5.145 18.212 -20.361 1.00 96.56 95 PHE A C 1
ATOM 745 O O . PHE A 1 95 ? 6.188 18.154 -21.010 1.00 96.56 95 PHE A O 1
ATOM 752 N N . HIS A 1 96 ? 4.164 17.326 -20.562 1.00 96.38 96 HIS A N 1
ATOM 753 C CA . HIS A 1 96 ? 4.281 16.200 -21.501 1.00 96.38 96 HIS A CA 1
ATOM 754 C C . HIS A 1 96 ? 4.439 16.643 -22.958 1.00 96.38 96 HIS A C 1
ATOM 756 O O . HIS A 1 96 ? 5.165 15.978 -23.705 1.00 96.38 96 HIS A O 1
ATOM 762 N N . ALA A 1 97 ? 3.792 17.741 -23.359 1.00 95.44 97 ALA A N 1
ATOM 763 C CA . ALA A 1 97 ? 3.957 18.330 -24.688 1.00 95.44 97 ALA A CA 1
ATOM 764 C C . ALA A 1 97 ? 5.392 18.842 -24.894 1.00 95.44 97 ALA A C 1
ATOM 766 O O . ALA A 1 97 ? 6.026 18.515 -25.897 1.00 95.44 97 ALA A O 1
ATOM 767 N N . LEU A 1 98 ? 5.939 19.547 -23.900 1.00 96.62 98 LEU A N 1
ATOM 768 C CA . LEU A 1 98 ? 7.320 20.030 -23.910 1.00 96.62 98 LEU A CA 1
ATOM 769 C C . LEU A 1 98 ? 8.350 18.906 -23.945 1.00 96.62 98 LEU A C 1
ATOM 771 O O . LEU A 1 98 ? 9.290 18.965 -24.736 1.00 96.62 98 LEU A O 1
ATOM 775 N N . ILE A 1 99 ? 8.172 17.868 -23.125 1.00 96.94 99 ILE A N 1
ATOM 776 C CA . ILE A 1 99 ? 9.049 16.693 -23.168 1.00 96.94 99 ILE A CA 1
ATOM 777 C C . ILE A 1 99 ? 8.997 16.039 -24.554 1.00 96.94 99 ILE A C 1
ATOM 779 O O . ILE A 1 99 ? 10.037 15.640 -25.075 1.00 96.94 99 ILE A O 1
ATOM 783 N N . GLY A 1 100 ? 7.821 15.996 -25.187 1.00 95.44 100 GLY A N 1
ATOM 784 C CA . GLY A 1 100 ? 7.677 15.526 -26.562 1.00 95.44 100 GLY A CA 1
ATOM 785 C C . GLY A 1 100 ? 8.476 16.350 -27.566 1.00 95.44 100 GLY A C 1
ATOM 786 O O . GLY A 1 100 ? 9.221 15.770 -28.352 1.00 95.44 100 GLY A O 1
ATOM 787 N N . GLU A 1 101 ? 8.381 17.681 -27.515 1.00 96.19 101 GLU A N 1
ATOM 788 C CA . GLU A 1 101 ? 9.189 18.570 -28.365 1.00 96.19 101 GLU A CA 1
ATOM 789 C C . GLU A 1 101 ? 10.694 18.372 -28.145 1.00 96.19 101 GLU A C 1
ATOM 791 O O . GLU A 1 101 ? 11.458 18.323 -29.105 1.00 96.19 101 GLU A O 1
ATOM 796 N N . ILE A 1 102 ? 11.138 18.240 -26.892 1.00 96.62 102 ILE A N 1
ATOM 797 C CA . ILE A 1 102 ? 12.559 18.055 -26.572 1.00 96.62 102 ILE A CA 1
ATOM 798 C C . ILE A 1 102 ? 13.064 16.713 -27.115 1.00 96.62 102 ILE A C 1
ATOM 800 O O . ILE A 1 102 ? 14.113 16.659 -27.760 1.00 96.62 102 ILE A O 1
ATOM 804 N N . LEU A 1 103 ? 12.319 15.629 -26.888 1.00 95.25 103 LEU A N 1
ATOM 805 C CA . LEU A 1 103 ? 12.735 14.285 -27.286 1.00 95.25 103 LEU A CA 1
ATOM 806 C C . LEU A 1 103 ? 12.690 14.059 -28.800 1.00 95.25 103 LEU A C 1
ATOM 808 O O . LEU A 1 103 ? 13.390 13.175 -29.281 1.00 95.25 103 LEU A O 1
ATOM 812 N N . GLN A 1 104 ? 11.978 14.878 -29.582 1.00 93.69 104 GLN A N 1
ATOM 813 C CA . GLN A 1 104 ? 12.076 14.846 -31.052 1.00 93.69 104 GLN A CA 1
ATOM 814 C C . GLN A 1 104 ? 13.501 15.110 -31.569 1.00 93.69 104 GLN A C 1
ATOM 816 O O . GLN A 1 104 ? 13.844 14.654 -32.658 1.00 93.69 104 GLN A O 1
ATOM 821 N N . TYR A 1 105 ? 14.340 15.802 -30.791 1.00 95.12 105 TYR A N 1
ATOM 822 C CA . TYR A 1 105 ? 15.740 16.072 -31.132 1.00 95.12 105 TYR A CA 1
ATOM 823 C C . TYR A 1 105 ? 16.720 14.980 -30.672 1.00 95.12 105 TYR A C 1
ATOM 825 O O . TYR A 1 105 ? 17.923 15.101 -30.912 1.00 95.12 105 TYR A O 1
ATOM 833 N N . VAL A 1 106 ? 16.238 13.931 -30.001 1.00 95.12 106 VAL A N 1
ATOM 834 C CA . VAL A 1 106 ? 17.058 12.828 -29.487 1.00 95.12 106 VAL A CA 1
ATOM 835 C C . VAL A 1 106 ? 16.842 11.584 -30.349 1.00 95.12 106 VAL A C 1
ATOM 837 O O . VAL A 1 106 ? 15.712 11.190 -30.615 1.00 95.12 106 VAL A O 1
ATOM 840 N N . ASP A 1 107 ? 17.922 10.933 -30.783 1.00 92.94 107 ASP A N 1
ATOM 841 C CA . ASP A 1 107 ? 17.843 9.670 -31.519 1.00 92.94 107 ASP A CA 1
ATOM 842 C C . ASP A 1 107 ? 17.283 8.549 -30.610 1.00 92.94 107 ASP A C 1
ATOM 844 O O . ASP A 1 107 ? 17.900 8.221 -29.589 1.00 92.94 107 ASP A O 1
ATOM 848 N N . PRO A 1 108 ? 16.174 7.877 -30.983 1.00 90.75 108 PRO A N 1
ATOM 849 C CA . PRO A 1 108 ? 15.661 6.731 -30.230 1.00 90.75 108 PRO A CA 1
ATOM 850 C C . PRO A 1 108 ? 16.700 5.610 -30.048 1.00 90.75 108 PRO A C 1
ATOM 852 O O . PRO A 1 108 ? 16.697 4.908 -29.034 1.00 90.75 108 PRO A O 1
ATOM 855 N N . GLY A 1 109 ? 17.600 5.423 -31.022 1.00 89.31 109 GLY A N 1
ATOM 856 C CA . GLY A 1 109 ? 18.690 4.450 -30.943 1.00 89.31 109 GLY A CA 1
ATOM 857 C C . GLY A 1 109 ? 19.748 4.821 -29.901 1.00 89.31 109 GLY A C 1
ATOM 858 O O . GLY A 1 109 ? 20.365 3.937 -29.301 1.00 89.31 109 GLY A O 1
ATOM 859 N N . LEU A 1 110 ? 19.939 6.118 -29.639 1.00 91.38 110 LEU A N 1
ATOM 860 C CA . LEU A 1 110 ? 20.804 6.610 -28.571 1.00 91.38 110 LEU A CA 1
ATOM 861 C C . LEU A 1 110 ? 20.215 6.304 -27.192 1.00 91.38 110 LEU A C 1
ATOM 863 O O . LEU A 1 110 ? 20.959 5.836 -26.337 1.00 91.38 110 LEU A O 1
ATOM 867 N N . ILE A 1 111 ? 18.902 6.474 -26.990 1.00 89.69 111 ILE A N 1
ATOM 868 C CA . ILE A 1 111 ? 18.226 6.139 -25.720 1.00 89.69 111 ILE A CA 1
ATOM 869 C C . ILE A 1 111 ? 18.456 4.669 -25.349 1.00 89.69 111 ILE A C 1
ATOM 871 O O . ILE A 1 111 ? 18.783 4.359 -24.205 1.00 89.69 111 ILE A O 1
ATOM 875 N N . GLY A 1 112 ? 18.358 3.756 -26.320 1.00 83.31 112 GLY A N 1
ATOM 876 C CA . GLY A 1 112 ? 18.565 2.329 -26.062 1.00 83.31 112 GLY A CA 1
ATOM 877 C C . GLY A 1 112 ? 20.010 1.947 -25.711 1.00 83.31 112 GLY A C 1
ATOM 878 O O . GLY A 1 112 ? 20.229 0.959 -25.011 1.00 83.31 112 GLY A O 1
ATOM 879 N N . ARG A 1 113 ? 20.995 2.732 -26.168 1.00 86.12 113 ARG A N 1
ATOM 880 C CA . ARG A 1 113 ? 22.426 2.561 -25.844 1.00 86.12 113 ARG A CA 1
ATOM 881 C C . ARG A 1 113 ? 22.873 3.400 -24.648 1.00 86.12 113 ARG A C 1
ATOM 883 O O . ARG A 1 113 ? 23.980 3.204 -24.151 1.00 86.12 113 ARG A O 1
ATOM 890 N N . PHE A 1 114 ? 22.038 4.333 -24.199 1.00 85.38 114 PHE A N 1
ATOM 891 C CA . PHE A 1 114 ? 22.327 5.189 -23.065 1.00 85.38 114 PHE A CA 1
ATOM 892 C C . PHE A 1 114 ? 22.454 4.335 -21.799 1.00 85.38 114 PHE A C 1
ATOM 894 O O . PHE A 1 114 ? 21.548 3.583 -21.415 1.00 85.38 114 PHE A O 1
ATOM 901 N N . SER A 1 115 ? 23.627 4.438 -21.183 1.00 79.50 115 SER A N 1
ATOM 902 C CA . SER A 1 115 ? 24.004 3.691 -19.994 1.00 79.50 115 SER A CA 1
ATOM 903 C C . SER A 1 115 ? 24.534 4.671 -18.963 1.00 79.50 115 SER A C 1
ATOM 905 O O . SER A 1 115 ? 25.665 5.141 -19.065 1.00 79.50 115 SER A O 1
ATOM 907 N N . ASP A 1 116 ? 23.708 4.951 -17.966 1.00 82.56 116 ASP A N 1
ATOM 908 C CA . ASP A 1 116 ? 24.071 5.716 -16.784 1.00 82.56 116 ASP A CA 1
ATOM 909 C C . ASP A 1 116 ? 23.621 4.911 -15.554 1.00 82.56 116 ASP A C 1
ATOM 911 O O . ASP A 1 116 ? 22.440 4.567 -15.462 1.00 82.56 116 ASP A O 1
ATOM 915 N N . PRO A 1 117 ? 24.525 4.574 -14.614 1.00 80.12 117 PRO A N 1
ATOM 916 C CA . PRO A 1 117 ? 24.172 3.830 -13.406 1.00 80.12 117 PRO A CA 1
ATOM 917 C C . PRO A 1 117 ? 23.091 4.495 -12.539 1.00 80.12 117 PRO A C 1
ATOM 919 O O . PRO A 1 117 ? 22.451 3.809 -11.743 1.00 80.12 117 PRO A O 1
ATOM 922 N N . ALA A 1 118 ? 22.891 5.812 -12.662 1.00 80.69 118 ALA A N 1
ATOM 923 C CA . ALA A 1 118 ? 21.851 6.552 -11.952 1.00 80.69 118 ALA A CA 1
ATOM 924 C C . ALA A 1 118 ? 20.453 6.401 -12.584 1.00 80.69 118 ALA A C 1
ATOM 926 O O . ALA A 1 118 ? 19.458 6.803 -11.973 1.00 80.69 118 ALA A O 1
ATOM 927 N N . VAL A 1 119 ? 20.353 5.819 -13.784 1.00 87.50 119 VAL A N 1
ATOM 928 C CA . VAL A 1 119 ? 19.108 5.723 -14.555 1.00 87.50 119 VAL A CA 1
ATOM 929 C C . VAL A 1 119 ? 18.638 4.277 -14.621 1.00 87.50 119 VAL A C 1
ATOM 931 O O . VAL A 1 119 ? 19.286 3.411 -15.205 1.00 87.50 119 VAL A O 1
ATOM 934 N N . SER A 1 120 ? 17.476 4.005 -14.026 1.00 88.62 120 SER A N 1
ATOM 935 C CA . SER A 1 120 ? 16.888 2.667 -14.068 1.00 88.62 120 SER A CA 1
ATOM 936 C C . SER A 1 120 ? 16.353 2.328 -15.463 1.00 88.62 120 SER A C 1
ATOM 938 O O . SER A 1 120 ? 16.025 3.211 -16.261 1.00 88.62 120 SER A O 1
ATOM 940 N N . SER A 1 121 ? 16.209 1.032 -15.747 1.00 88.88 121 SER A N 1
ATOM 941 C CA . SER A 1 121 ? 15.666 0.556 -17.023 1.00 88.88 121 SER A CA 1
ATOM 942 C C . SER A 1 121 ? 14.261 1.104 -17.305 1.00 88.88 121 SER A C 1
ATOM 944 O O . SER A 1 121 ? 14.005 1.570 -18.415 1.00 88.88 121 SER A O 1
ATOM 946 N N . GLU A 1 122 ? 13.390 1.158 -16.287 1.00 91.56 122 GLU A N 1
ATOM 947 C CA . GLU A 1 122 ? 12.048 1.751 -16.400 1.00 91.56 122 GLU A CA 1
ATOM 948 C C . GLU A 1 122 ? 12.130 3.205 -16.882 1.00 91.56 122 GLU A C 1
ATOM 950 O O . GLU A 1 122 ? 11.466 3.556 -17.850 1.00 91.56 122 GLU A O 1
ATOM 955 N N . ILE A 1 123 ? 13.016 4.026 -16.304 1.00 93.12 123 ILE A N 1
ATOM 956 C CA . ILE A 1 123 ? 13.161 5.442 -16.680 1.00 93.12 123 ILE A CA 1
ATOM 957 C C . ILE A 1 123 ? 13.691 5.606 -18.106 1.00 93.12 123 ILE A C 1
ATOM 959 O O . ILE A 1 123 ? 13.228 6.486 -18.831 1.00 93.12 123 ILE A O 1
ATOM 963 N N . ARG A 1 124 ? 14.598 4.736 -18.565 1.00 91.94 124 ARG A N 1
ATOM 964 C CA . ARG A 1 124 ? 14.996 4.746 -19.983 1.00 91.94 124 ARG A CA 1
ATOM 965 C C . ARG A 1 124 ? 13.804 4.456 -20.892 1.00 91.94 124 ARG A C 1
ATOM 967 O O . ARG A 1 124 ? 13.662 5.096 -21.929 1.00 91.94 124 ARG A O 1
ATOM 974 N N . HIS A 1 125 ? 12.947 3.502 -20.516 1.00 93.25 125 HIS A N 1
ATOM 975 C CA . HIS A 1 125 ? 11.736 3.207 -21.281 1.00 93.25 125 HIS A CA 1
ATOM 976 C C . HIS A 1 125 ? 10.749 4.376 -21.224 1.00 93.25 125 HIS A C 1
ATOM 978 O O . HIS A 1 125 ? 10.178 4.702 -22.258 1.00 93.25 125 HIS A O 1
ATOM 984 N N . VAL A 1 126 ? 10.614 5.074 -20.092 1.00 93.62 126 VAL A N 1
ATOM 985 C CA . VAL A 1 126 ? 9.822 6.314 -20.019 1.00 93.62 126 VAL A CA 1
ATOM 986 C C . VAL A 1 126 ? 10.311 7.314 -21.060 1.00 93.62 126 VAL A C 1
ATOM 988 O O . VAL A 1 126 ? 9.515 7.745 -21.889 1.00 93.62 126 VAL A O 1
ATOM 991 N N . LEU A 1 127 ? 11.612 7.621 -21.088 1.00 93.62 127 LEU A N 1
ATOM 992 C CA . LEU A 1 127 ? 12.197 8.567 -22.048 1.00 93.62 127 LEU A CA 1
ATOM 993 C C . LEU A 1 127 ? 11.971 8.148 -23.510 1.00 93.62 127 LEU A C 1
ATOM 995 O O . LEU A 1 127 ? 11.845 9.000 -24.379 1.00 93.62 127 LEU A O 1
ATOM 999 N N . TYR A 1 128 ? 11.852 6.853 -23.799 1.00 93.56 128 TYR A N 1
ATOM 1000 C CA . TYR A 1 128 ? 11.548 6.367 -25.146 1.00 93.56 128 TYR A CA 1
ATOM 1001 C C . TYR A 1 128 ? 10.086 6.585 -25.581 1.00 93.56 128 TYR A C 1
ATOM 1003 O O . TYR A 1 128 ? 9.802 6.641 -26.779 1.00 93.56 128 TYR A O 1
ATOM 1011 N N . SER A 1 129 ? 9.150 6.731 -24.635 1.00 93.06 129 SER A N 1
ATOM 1012 C CA . SER A 1 129 ? 7.699 6.679 -24.898 1.00 93.06 129 SER A CA 1
ATOM 1013 C C . SER A 1 129 ? 7.156 7.750 -25.856 1.00 93.06 129 SER A C 1
ATOM 1015 O O . SER A 1 129 ? 6.068 7.593 -26.408 1.00 93.06 129 SER A O 1
ATOM 1017 N N . TRP A 1 130 ? 7.908 8.823 -26.113 1.00 92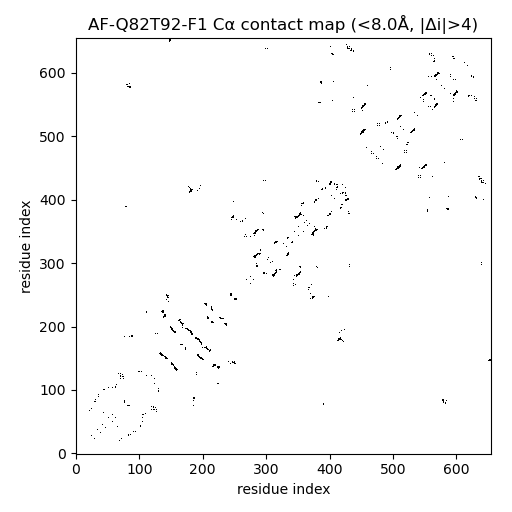.38 130 TRP A N 1
ATOM 1018 C CA . TRP A 1 130 ? 7.509 9.896 -27.031 1.00 92.38 130 TRP A CA 1
ATOM 1019 C C . TRP A 1 130 ? 7.832 9.632 -28.505 1.00 92.38 130 TRP A C 1
ATOM 1021 O O . TRP A 1 130 ? 7.360 10.371 -29.364 1.00 92.38 130 TRP A O 1
ATOM 1031 N N . HIS A 1 131 ? 8.590 8.583 -28.830 1.00 89.25 131 HIS A N 1
ATOM 1032 C CA . HIS A 1 131 ? 8.939 8.280 -30.221 1.00 89.25 131 HIS A CA 1
ATOM 1033 C C . HIS A 1 131 ? 7.864 7.493 -30.981 1.00 89.25 131 HIS A C 1
ATOM 1035 O O . HIS A 1 131 ? 7.980 7.338 -32.196 1.00 89.25 131 HIS A O 1
ATOM 1041 N N . GLY A 1 132 ? 6.843 6.973 -30.289 1.00 79.62 132 GLY A N 1
ATOM 1042 C CA . GLY A 1 132 ? 5.688 6.304 -30.902 1.00 79.62 132 GLY A CA 1
ATOM 1043 C C . GLY A 1 132 ? 5.996 4.995 -31.640 1.00 79.62 132 GLY A C 1
ATOM 1044 O O . GLY A 1 132 ? 5.131 4.467 -32.333 1.00 79.62 132 GLY A O 1
ATOM 1045 N N . LYS A 1 133 ? 7.217 4.461 -31.518 1.00 84.88 133 LYS A N 1
ATOM 1046 C CA . LYS A 1 133 ? 7.624 3.204 -32.155 1.00 84.88 133 LYS A CA 1
ATOM 1047 C C . LYS A 1 133 ? 7.285 2.018 -31.244 1.00 84.88 133 LYS A C 1
ATOM 1049 O O . LYS A 1 133 ? 7.736 2.015 -30.097 1.00 84.88 133 LYS A O 1
ATOM 1054 N N . PRO A 1 134 ? 6.547 1.004 -31.732 1.00 88.25 134 PRO A N 1
ATOM 1055 C CA . PRO A 1 134 ? 6.280 -0.194 -30.951 1.00 88.25 134 PRO A CA 1
ATOM 1056 C C . PRO A 1 134 ? 7.569 -0.942 -30.619 1.00 88.25 134 PRO A C 1
ATOM 1058 O O . PRO A 1 134 ? 8.362 -1.254 -31.508 1.00 88.25 134 PRO A O 1
ATOM 1061 N N . VAL A 1 135 ? 7.780 -1.225 -29.336 1.00 89.81 135 VAL A N 1
ATOM 1062 C CA . VAL A 1 135 ? 8.964 -1.930 -28.830 1.00 89.81 135 VAL A CA 1
ATOM 1063 C C . VAL A 1 135 ? 8.572 -2.766 -27.623 1.00 89.81 135 VAL A C 1
ATOM 1065 O O . VAL A 1 135 ? 7.912 -2.276 -26.709 1.00 89.81 135 VAL A O 1
ATOM 1068 N N . CYS A 1 136 ? 9.047 -4.009 -27.592 1.00 92.62 136 CYS A N 1
ATOM 1069 C CA . CYS A 1 136 ? 9.028 -4.846 -26.399 1.00 92.62 136 CYS A CA 1
ATOM 1070 C C . CYS A 1 136 ? 10.460 -5.061 -25.898 1.00 92.62 136 CYS A C 1
ATOM 1072 O O . CYS A 1 136 ? 11.351 -5.397 -26.684 1.00 92.62 136 CYS A O 1
ATOM 1074 N N . SER A 1 137 ? 10.692 -4.878 -24.597 1.00 93.94 137 SER A N 1
ATOM 1075 C CA . SER A 1 137 ? 11.962 -5.281 -23.979 1.00 93.94 137 SER A CA 1
ATOM 1076 C C . SER A 1 137 ? 12.080 -6.808 -23.952 1.00 93.94 137 SER A C 1
ATOM 1078 O O . SER A 1 137 ? 11.085 -7.513 -24.135 1.00 93.94 137 SER A O 1
ATOM 1080 N N . ALA A 1 138 ? 13.270 -7.343 -23.667 1.00 94.19 138 ALA A N 1
ATOM 1081 C CA . ALA A 1 138 ? 13.395 -8.761 -23.328 1.00 94.19 138 ALA A CA 1
ATOM 1082 C C . ALA A 1 138 ? 12.507 -9.108 -22.115 1.00 94.19 138 ALA A C 1
ATOM 1084 O O . ALA A 1 138 ? 12.289 -8.266 -21.235 1.00 94.19 138 ALA A O 1
ATOM 1085 N N . ALA A 1 139 ? 11.999 -10.341 -22.078 1.00 95.38 139 ALA A N 1
ATOM 1086 C CA . ALA A 1 139 ? 11.274 -10.882 -20.937 1.00 95.38 139 ALA A CA 1
ATOM 1087 C C . ALA A 1 139 ? 12.255 -11.249 -19.826 1.00 95.38 139 ALA A C 1
ATOM 1089 O O . ALA A 1 139 ? 13.048 -12.177 -19.949 1.00 95.38 139 ALA A O 1
ATOM 1090 N N . ILE A 1 140 ? 12.195 -10.511 -18.725 1.00 93.94 140 ILE A N 1
ATOM 1091 C CA . ILE A 1 140 ? 13.064 -10.713 -17.574 1.00 93.94 140 ILE A CA 1
ATOM 1092 C C . ILE A 1 140 ? 12.409 -11.698 -16.624 1.00 93.94 140 ILE A C 1
ATOM 1094 O O . ILE A 1 140 ? 11.284 -11.480 -16.170 1.00 93.94 140 ILE A O 1
ATOM 1098 N N . LEU A 1 141 ? 13.131 -12.762 -16.294 1.00 92.56 141 LEU A N 1
ATOM 1099 C CA . LEU A 1 141 ? 12.744 -13.687 -15.244 1.00 92.56 141 LEU A CA 1
ATOM 1100 C C . LEU A 1 141 ? 13.056 -13.053 -13.882 1.00 92.56 141 LEU A C 1
ATOM 1102 O O . LEU A 1 141 ? 14.207 -12.958 -13.457 1.00 92.56 141 LEU A O 1
ATOM 1106 N N . ASP A 1 142 ? 12.000 -12.616 -13.206 1.00 89.25 142 ASP A N 1
ATOM 1107 C CA . ASP A 1 142 ? 12.063 -11.820 -11.980 1.00 89.25 142 ASP A CA 1
ATOM 1108 C C . ASP A 1 142 ? 12.090 -12.699 -10.722 1.00 89.25 142 ASP A C 1
ATOM 1110 O O . ASP A 1 142 ? 12.810 -12.416 -9.765 1.00 89.25 142 ASP A O 1
ATOM 1114 N N . CYS A 1 143 ? 11.321 -13.792 -10.733 1.00 90.31 143 CYS A N 1
ATOM 1115 C CA . CYS A 1 143 ? 11.169 -14.682 -9.588 1.00 90.31 143 CYS A CA 1
ATOM 1116 C C . CYS A 1 143 ? 10.811 -16.117 -10.010 1.00 90.31 143 CYS A C 1
ATOM 1118 O O . CYS A 1 143 ? 10.141 -16.337 -11.015 1.00 90.31 143 CYS A O 1
ATOM 1120 N N . TYR A 1 144 ? 11.199 -17.094 -9.190 1.00 90.81 144 TYR A N 1
ATOM 1121 C CA . TYR A 1 144 ? 10.714 -18.473 -9.227 1.00 90.81 144 TYR A CA 1
ATOM 1122 C C . TYR A 1 144 ? 10.146 -18.891 -7.848 1.00 90.81 144 TYR A C 1
ATOM 1124 O O . TYR A 1 144 ? 10.895 -18.963 -6.868 1.00 90.81 144 TYR A O 1
ATOM 1132 N N . ASP A 1 145 ? 8.842 -19.189 -7.749 1.00 91.19 145 ASP A N 1
ATOM 1133 C CA . ASP A 1 145 ? 8.215 -19.751 -6.538 1.00 91.19 145 ASP A CA 1
ATOM 1134 C C . ASP A 1 145 ? 8.283 -21.283 -6.574 1.00 91.19 145 ASP A C 1
ATOM 1136 O O . ASP A 1 145 ? 7.568 -21.951 -7.321 1.00 91.19 145 ASP A O 1
ATOM 1140 N N . HIS A 1 146 ? 9.145 -21.846 -5.726 1.00 88.75 146 HIS A N 1
ATOM 1141 C CA . HIS A 1 146 ? 9.368 -23.290 -5.643 1.00 88.75 146 H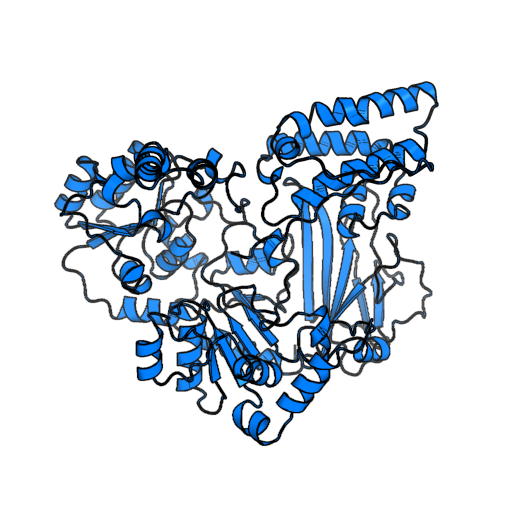IS A CA 1
ATOM 1142 C C . HIS A 1 146 ? 8.179 -24.087 -5.112 1.00 88.75 146 HIS A C 1
ATOM 1144 O O . HIS A 1 146 ? 8.018 -25.232 -5.528 1.00 88.75 146 HIS A O 1
ATOM 1150 N N . ALA A 1 147 ? 7.365 -23.527 -4.212 1.00 89.50 147 ALA A N 1
ATOM 1151 C CA . ALA A 1 147 ? 6.234 -24.274 -3.665 1.00 89.50 147 ALA A CA 1
ATOM 1152 C C . ALA A 1 147 ? 5.075 -24.296 -4.660 1.00 89.50 147 ALA A C 1
ATOM 1154 O O . ALA A 1 147 ? 4.497 -25.351 -4.885 1.00 89.50 147 ALA A O 1
ATOM 1155 N N . GLN A 1 148 ? 4.798 -23.151 -5.294 1.00 91.31 148 GLN A N 1
ATOM 1156 C CA . GLN A 1 148 ? 3.720 -23.032 -6.277 1.00 91.31 148 GLN A CA 1
ATOM 1157 C C . GLN A 1 148 ? 4.109 -23.551 -7.667 1.00 91.31 148 GLN A C 1
ATOM 1159 O O . GLN A 1 148 ? 3.227 -23.789 -8.484 1.00 91.31 148 GLN A O 1
ATOM 1164 N N . GLN A 1 149 ? 5.408 -23.744 -7.928 1.00 91.69 149 GLN A N 1
ATOM 1165 C CA . GLN A 1 149 ? 5.968 -24.114 -9.235 1.00 91.69 149 GLN A CA 1
ATOM 1166 C C . GLN A 1 149 ? 5.639 -23.099 -10.341 1.00 91.69 149 GLN A C 1
ATOM 1168 O O . GLN A 1 149 ? 5.397 -23.460 -11.496 1.00 91.69 149 GLN A O 1
ATOM 1173 N N . LEU A 1 150 ? 5.661 -21.817 -9.967 1.00 93.38 150 LEU A N 1
ATOM 1174 C CA . LEU A 1 150 ? 5.393 -20.691 -10.853 1.00 93.38 150 LEU A CA 1
ATOM 1175 C C . LEU A 1 150 ? 6.666 -19.874 -11.094 1.00 93.38 150 LEU A C 1
ATOM 1177 O O . LEU A 1 150 ? 7.471 -19.673 -10.181 1.00 93.38 150 LEU A O 1
ATOM 1181 N N . VAL A 1 151 ? 6.814 -19.334 -12.301 1.00 93.75 151 VAL A N 1
ATOM 1182 C CA . VAL A 1 151 ? 7.847 -18.346 -12.639 1.00 93.75 151 VAL A CA 1
ATOM 1183 C C . VAL A 1 151 ? 7.198 -17.000 -12.947 1.00 93.75 151 VAL A C 1
ATOM 1185 O O . VAL A 1 151 ? 6.214 -16.943 -13.679 1.00 93.75 151 VAL A O 1
ATOM 1188 N N . LYS A 1 152 ? 7.747 -15.920 -12.388 1.00 94.56 152 LYS A N 1
ATOM 1189 C CA . LYS A 1 152 ? 7.348 -14.542 -12.676 1.00 94.56 152 LYS A CA 1
ATOM 1190 C C . LYS A 1 152 ? 8.247 -13.980 -13.770 1.00 94.56 152 LYS A C 1
ATOM 1192 O O . LYS A 1 152 ? 9.459 -13.880 -13.568 1.00 94.56 152 LYS A O 1
ATOM 1197 N N . LEU A 1 153 ? 7.657 -13.583 -14.892 1.00 95.56 153 LEU A N 1
ATOM 1198 C CA . LEU A 1 153 ? 8.328 -12.837 -15.953 1.00 95.56 153 LEU A CA 1
ATOM 1199 C C . LEU A 1 153 ? 7.741 -11.438 -16.090 1.00 95.56 153 LEU A C 1
ATOM 1201 O O . LEU A 1 153 ? 6.555 -11.219 -15.837 1.00 95.56 153 LEU A O 1
ATOM 1205 N N . ARG A 1 154 ? 8.578 -10.492 -16.517 1.00 95.50 154 ARG A N 1
ATOM 1206 C CA . ARG A 1 154 ? 8.160 -9.121 -16.812 1.00 95.50 154 ARG A CA 1
ATOM 1207 C C . ARG A 1 154 ? 8.874 -8.539 -18.023 1.00 95.50 154 ARG A C 1
ATOM 1209 O O . ARG A 1 154 ? 10.056 -8.796 -18.220 1.00 95.50 154 ARG A O 1
ATOM 1216 N N . TYR A 1 155 ? 8.184 -7.713 -18.797 1.00 95.69 155 TYR A N 1
ATOM 1217 C CA . TYR A 1 155 ? 8.783 -6.917 -19.874 1.00 95.69 155 TYR A CA 1
ATOM 1218 C C . TYR A 1 155 ? 8.002 -5.628 -20.101 1.00 95.69 155 TYR A C 1
ATOM 1220 O O . TYR A 1 155 ? 6.818 -5.537 -19.778 1.00 95.69 155 TYR A O 1
ATOM 1228 N N . PHE A 1 156 ? 8.674 -4.617 -20.642 1.00 95.25 156 PHE A N 1
ATOM 1229 C CA . PHE A 1 156 ? 8.050 -3.359 -21.028 1.00 95.25 156 PHE A CA 1
ATOM 1230 C C . PHE A 1 156 ? 7.497 -3.447 -22.446 1.00 95.25 156 PHE A C 1
ATOM 1232 O O . PHE A 1 156 ? 8.127 -4.038 -23.325 1.00 95.25 156 PHE A O 1
ATOM 1239 N N . VAL A 1 157 ? 6.339 -2.827 -22.654 1.00 95.00 157 VAL A N 1
ATOM 1240 C CA . VAL A 1 157 ? 5.620 -2.751 -23.926 1.00 95.00 157 VAL A CA 1
ATOM 1241 C C . VAL A 1 157 ? 5.353 -1.284 -24.252 1.00 95.00 157 VAL A C 1
ATOM 1243 O O . VAL A 1 157 ? 4.764 -0.551 -23.453 1.00 95.00 157 VAL A O 1
ATOM 1246 N N . HIS A 1 158 ? 5.801 -0.871 -25.434 1.00 93.94 158 HIS A N 1
ATOM 1247 C CA . HIS A 1 158 ? 5.484 0.405 -26.071 1.00 93.94 158 HIS A CA 1
ATOM 1248 C C . HIS A 1 158 ? 4.503 0.153 -27.213 1.00 93.94 158 HIS A C 1
ATOM 1250 O O . HIS A 1 158 ? 4.789 -0.673 -28.079 1.00 93.94 158 HIS A O 1
ATOM 1256 N N . GLY A 1 159 ? 3.388 0.884 -27.237 1.00 90.25 159 GLY A N 1
ATOM 1257 C CA . GLY A 1 159 ? 2.304 0.677 -28.201 1.00 90.25 159 GLY A CA 1
ATOM 1258 C C . GLY A 1 159 ? 1.301 -0.387 -27.750 1.00 90.25 159 GLY A C 1
ATOM 1259 O O . GLY A 1 159 ? 1.136 -0.616 -26.552 1.00 90.25 159 GLY A O 1
ATOM 1260 N N . GLU A 1 160 ? 0.624 -1.005 -28.717 1.00 91.44 160 GLU A N 1
ATOM 1261 C CA . GLU A 1 160 ? -0.394 -2.025 -28.452 1.00 91.44 160 GLU A CA 1
ATOM 1262 C C . GLU A 1 160 ? 0.207 -3.302 -27.837 1.00 91.44 160 GLU A C 1
ATOM 1264 O O . GLU A 1 160 ? 1.301 -3.725 -28.238 1.00 91.44 160 GLU A O 1
ATOM 1269 N N . PRO A 1 161 ? -0.503 -3.955 -26.898 1.00 93.44 161 PRO A N 1
ATOM 1270 C CA . PRO A 1 161 ? -0.118 -5.257 -26.373 1.00 93.44 161 PRO A CA 1
ATOM 1271 C C . PRO A 1 161 ? 0.113 -6.294 -27.487 1.00 93.44 161 PRO A C 1
ATOM 1273 O O . PRO A 1 161 ? -0.761 -6.489 -28.334 1.00 93.44 161 PRO A O 1
ATOM 1276 N N . PRO A 1 162 ? 1.262 -6.997 -27.499 1.00 94.88 162 PRO A N 1
ATOM 1277 C CA . PRO A 1 162 ? 1.499 -8.061 -28.468 1.00 94.88 162 PRO A CA 1
ATOM 1278 C C . PRO A 1 162 ? 0.639 -9.291 -28.156 1.00 94.88 162 PRO A C 1
ATOM 1280 O O . PRO A 1 162 ? 0.338 -9.567 -26.993 1.00 94.88 162 PRO A O 1
ATOM 1283 N N . VAL A 1 163 ? 0.333 -10.087 -29.183 1.00 95.38 163 VAL A N 1
ATOM 1284 C CA . VAL A 1 163 ? -0.221 -11.435 -29.000 1.00 95.38 163 VAL A CA 1
ATOM 1285 C C . VAL A 1 163 ? 0.882 -12.328 -28.439 1.00 95.38 163 VAL A C 1
ATOM 1287 O O . VAL A 1 163 ? 1.890 -12.564 -29.110 1.00 95.38 163 VAL A O 1
ATOM 1290 N N . GLU A 1 164 ? 0.706 -12.797 -27.207 1.00 96.19 164 GLU A N 1
ATOM 1291 C CA . GLU A 1 164 ? 1.666 -13.658 -26.517 1.00 96.19 164 GLU A CA 1
ATOM 1292 C C . GLU A 1 164 ? 1.355 -15.145 -26.732 1.00 96.19 164 GLU A C 1
ATOM 1294 O O . GLU A 1 164 ? 0.201 -15.565 -26.700 1.00 96.19 164 GLU A O 1
ATOM 1299 N N . ALA A 1 165 ? 2.397 -15.952 -26.928 1.00 97.12 165 ALA A N 1
ATOM 1300 C CA . ALA A 1 165 ? 2.319 -17.405 -26.843 1.00 97.12 165 ALA A CA 1
ATOM 1301 C C . ALA A 1 165 ? 3.502 -17.931 -26.027 1.00 97.12 165 ALA A C 1
ATOM 1303 O O . ALA A 1 165 ? 4.668 -17.739 -26.389 1.00 97.12 165 ALA A O 1
ATOM 1304 N N . TRP A 1 166 ? 3.193 -18.597 -24.918 1.00 96.81 166 TRP A N 1
ATOM 1305 C CA . TRP A 1 166 ? 4.172 -19.185 -24.012 1.00 96.81 166 TRP A CA 1
ATOM 1306 C C . TRP A 1 166 ? 4.255 -20.686 -24.247 1.00 96.81 166 TRP A C 1
ATOM 1308 O O . TRP A 1 166 ? 3.225 -21.358 -24.309 1.00 96.81 166 TRP A O 1
ATOM 1318 N N . LEU A 1 167 ? 5.471 -21.224 -24.361 1.00 96.19 167 LEU A N 1
ATOM 1319 C CA . LEU A 1 167 ? 5.678 -22.662 -24.513 1.00 96.19 167 LEU A CA 1
ATOM 1320 C C . LEU A 1 167 ? 6.617 -23.203 -23.437 1.00 96.19 167 LEU A C 1
ATOM 1322 O O . LEU A 1 167 ? 7.722 -22.691 -23.257 1.00 96.19 167 LEU A O 1
ATOM 1326 N N . VAL A 1 168 ? 6.202 -24.276 -22.767 1.00 95.50 168 VAL A N 1
ATOM 1327 C CA . VAL A 1 168 ? 7.040 -25.057 -21.849 1.00 95.50 168 VAL A CA 1
ATOM 1328 C C . VAL A 1 168 ? 7.279 -26.426 -22.474 1.00 95.50 168 VAL A C 1
ATOM 1330 O O . VAL A 1 168 ? 6.331 -27.147 -22.782 1.00 95.50 168 VAL A O 1
ATOM 1333 N N . ASP A 1 169 ? 8.545 -26.766 -22.718 1.00 94.62 169 ASP A N 1
ATOM 1334 C CA . ASP A 1 169 ? 8.955 -27.972 -23.455 1.00 94.62 169 ASP A CA 1
ATOM 1335 C C . ASP A 1 169 ? 8.207 -28.145 -24.796 1.00 94.62 169 ASP A C 1
ATOM 1337 O O . ASP A 1 169 ? 7.807 -29.245 -25.179 1.00 94.62 169 ASP A O 1
ATOM 1341 N N . GLY A 1 170 ? 7.984 -27.030 -25.503 1.00 93.19 170 GLY A N 1
ATOM 1342 C CA . GLY A 1 170 ? 7.296 -26.987 -26.798 1.00 93.19 170 GLY A CA 1
ATOM 1343 C C . GLY A 1 170 ? 5.767 -27.083 -26.732 1.00 93.19 170 GLY A C 1
ATOM 1344 O O . GLY A 1 170 ? 5.116 -27.051 -27.773 1.00 93.19 170 GLY A O 1
ATOM 1345 N N . LYS A 1 171 ? 5.168 -27.180 -25.539 1.00 94.31 171 LYS A N 1
ATOM 1346 C CA . LYS A 1 171 ? 3.709 -27.188 -25.353 1.00 94.31 171 LYS A CA 1
ATOM 1347 C C . LYS A 1 171 ? 3.218 -25.814 -24.931 1.00 94.31 171 LYS A C 1
ATOM 1349 O O . LYS A 1 171 ? 3.811 -25.219 -24.037 1.00 94.31 171 LYS A O 1
ATOM 1354 N N . ALA A 1 172 ? 2.132 -25.344 -25.540 1.00 95.31 172 ALA A N 1
ATOM 1355 C CA . ALA A 1 172 ? 1.494 -24.092 -25.149 1.00 95.31 172 ALA A CA 1
ATOM 1356 C C . ALA A 1 172 ? 1.040 -24.146 -23.682 1.00 95.31 172 ALA A C 1
ATOM 1358 O O . ALA A 1 172 ? 0.485 -25.153 -23.235 1.00 95.31 172 ALA A O 1
ATOM 1359 N N . VAL A 1 173 ? 1.298 -23.070 -22.943 1.00 95.19 173 VAL A N 1
ATOM 1360 C CA . VAL A 1 173 ? 0.916 -22.916 -21.539 1.00 95.19 173 VAL A CA 1
ATOM 1361 C C . VAL A 1 173 ? 0.292 -21.545 -21.348 1.00 95.19 173 VAL A C 1
ATOM 1363 O O . VAL A 1 173 ? 0.893 -20.537 -21.704 1.00 95.19 173 VAL A O 1
ATOM 1366 N N . GLU A 1 174 ? -0.885 -21.507 -20.737 1.00 95.31 174 GLU A N 1
ATOM 1367 C CA . GLU A 1 174 ? -1.523 -20.247 -20.374 1.00 95.31 174 GLU A CA 1
ATOM 1368 C C . GLU A 1 174 ? -0.941 -19.684 -19.068 1.00 95.31 174 GLU A C 1
ATOM 1370 O O . GLU A 1 174 ? -0.619 -20.446 -18.144 1.00 95.31 174 GLU A O 1
ATOM 1375 N N . PRO A 1 175 ? -0.821 -18.353 -18.946 1.00 96.38 175 PRO A N 1
ATOM 1376 C CA . PRO A 1 175 ? -0.552 -17.708 -17.672 1.00 96.38 175 PRO A CA 1
ATOM 1377 C C . PRO A 1 175 ? -1.536 -18.106 -16.573 1.00 96.38 175 PRO A C 1
ATOM 1379 O O . PRO A 1 175 ? -2.743 -17.944 -16.719 1.00 96.38 175 PRO A O 1
ATOM 1382 N N . ALA A 1 176 ? -1.005 -18.531 -15.424 1.00 96.31 176 ALA A N 1
ATOM 1383 C CA . ALA A 1 176 ? -1.799 -18.712 -14.210 1.00 96.31 176 ALA A CA 1
ATOM 1384 C C . ALA A 1 176 ? -2.298 -17.358 -13.688 1.00 96.31 176 ALA A C 1
ATOM 1386 O O . ALA A 1 176 ? -3.434 -17.220 -13.244 1.00 96.31 176 ALA A O 1
ATOM 1387 N N . PHE A 1 177 ? -1.436 -16.339 -13.763 1.00 96.50 177 PHE A N 1
ATOM 1388 C CA . PHE A 1 177 ? -1.787 -14.960 -13.446 1.00 96.50 177 PHE A CA 1
ATOM 1389 C C . PHE A 1 177 ? -1.089 -14.005 -14.406 1.00 96.50 177 PHE A C 1
ATOM 1391 O O . PHE A 1 177 ? 0.036 -14.241 -14.846 1.00 96.50 177 PHE A O 1
ATOM 1398 N N . ALA A 1 178 ? -1.752 -12.900 -14.704 1.00 96.94 178 ALA A N 1
ATOM 1399 C CA . ALA A 1 178 ? -1.346 -11.960 -15.728 1.00 96.94 178 ALA A CA 1
ATOM 1400 C C . ALA A 1 178 ? -1.760 -10.548 -15.317 1.00 96.94 178 ALA A C 1
ATOM 1402 O O . ALA A 1 178 ? -2.818 -10.370 -14.718 1.00 96.94 178 ALA A O 1
ATOM 1403 N N . LYS A 1 179 ? -0.928 -9.560 -15.653 1.00 96.56 179 LYS A N 1
ATOM 1404 C CA . LYS A 1 179 ? -1.244 -8.139 -15.518 1.00 96.56 179 LYS A CA 1
ATOM 1405 C C . LYS A 1 179 ? -0.504 -7.273 -16.543 1.00 96.56 179 LYS A C 1
ATOM 1407 O O . LYS A 1 179 ? 0.649 -7.554 -16.878 1.00 96.56 179 LYS A O 1
ATOM 1412 N N . TYR A 1 180 ? -1.136 -6.195 -16.984 1.00 96.75 180 TYR A N 1
ATOM 1413 C CA . TYR A 1 180 ? -0.515 -5.026 -17.601 1.00 96.75 180 TYR A CA 1
ATOM 1414 C C . TYR A 1 180 ? -0.518 -3.863 -16.606 1.00 96.75 180 TYR A C 1
ATOM 1416 O O . TYR A 1 180 ? -1.536 -3.213 -16.372 1.00 96.75 180 TYR A O 1
ATOM 1424 N N . ARG A 1 181 ? 0.639 -3.581 -16.006 1.00 95.81 181 ARG A N 1
ATOM 1425 C CA . ARG A 1 181 ? 0.841 -2.398 -15.160 1.00 95.81 181 ARG A CA 1
ATOM 1426 C C . ARG A 1 181 ? 0.995 -1.171 -16.057 1.00 95.81 181 ARG A C 1
ATOM 1428 O O . ARG A 1 181 ? 1.821 -1.183 -16.968 1.00 95.81 181 ARG A O 1
ATOM 1435 N N . GLY A 1 182 ? 0.247 -0.108 -15.779 1.00 93.25 182 GLY A N 1
ATOM 1436 C CA . GLY A 1 182 ? 0.478 1.195 -16.402 1.00 93.25 182 GLY A CA 1
ATOM 1437 C C . GLY A 1 182 ? 1.659 1.884 -15.723 1.00 93.25 182 GLY A C 1
ATOM 1438 O O . GLY A 1 182 ? 1.599 2.167 -14.530 1.00 93.25 182 GLY A O 1
ATOM 1439 N N . CYS A 1 183 ? 2.743 2.155 -16.444 1.00 92.50 183 CYS A N 1
ATOM 1440 C CA . CYS A 1 183 ? 3.843 2.963 -15.919 1.00 92.50 183 CYS A CA 1
ATOM 1441 C C . CYS A 1 183 ? 3.480 4.441 -16.092 1.00 92.50 183 CYS A C 1
ATOM 1443 O O . CYS A 1 183 ? 3.716 5.033 -17.151 1.00 92.50 183 CYS A O 1
ATOM 1445 N N . ARG A 1 184 ? 2.835 5.013 -15.066 1.00 91.50 184 ARG A N 1
ATOM 1446 C CA . ARG A 1 184 ? 2.353 6.397 -15.082 1.00 91.50 184 ARG A CA 1
ATOM 1447 C C . ARG A 1 184 ? 3.342 7.359 -14.433 1.00 91.50 184 ARG A C 1
ATOM 1449 O O . ARG A 1 184 ? 3.795 7.124 -13.319 1.00 91.50 184 ARG A O 1
ATOM 1456 N N . TYR A 1 185 ? 3.596 8.467 -15.118 1.00 92.00 185 TYR A N 1
ATOM 1457 C CA . TYR A 1 185 ? 4.408 9.583 -14.639 1.00 92.00 185 TYR A CA 1
ATOM 1458 C C . TYR A 1 185 ? 3.697 10.887 -14.977 1.00 92.00 185 TYR A C 1
ATOM 1460 O O . TYR A 1 185 ? 3.226 11.056 -16.105 1.00 92.00 185 TYR A O 1
ATOM 1468 N N . TYR A 1 186 ? 3.597 11.798 -14.005 1.00 91.12 186 TYR A N 1
ATOM 1469 C CA . TYR A 1 186 ? 2.873 13.068 -14.164 1.00 91.12 186 TYR A CA 1
ATOM 1470 C C . TYR A 1 186 ? 1.498 12.872 -14.836 1.00 91.12 186 TYR A C 1
ATOM 1472 O O . TYR A 1 186 ? 1.258 13.371 -15.931 1.00 91.12 186 TYR A O 1
ATOM 1480 N N . HIS A 1 187 ? 0.618 12.061 -14.240 1.00 87.50 187 HIS A N 1
ATOM 1481 C CA . HIS A 1 187 ? -0.757 11.797 -14.719 1.00 87.50 187 HIS A CA 1
ATOM 1482 C C . HIS A 1 187 ? -0.906 11.177 -16.124 1.00 87.50 187 HIS A C 1
ATOM 1484 O O . HIS A 1 187 ? -2.030 11.014 -16.596 1.00 87.50 187 HIS A O 1
ATOM 1490 N N . ARG A 1 188 ? 0.182 10.767 -16.790 1.00 90.31 188 ARG A N 1
ATOM 1491 C CA . ARG A 1 188 ? 0.148 10.105 -18.106 1.00 90.31 188 ARG A CA 1
ATOM 1492 C C . ARG A 1 188 ? 0.718 8.698 -18.025 1.00 90.31 188 ARG A C 1
ATOM 1494 O O . ARG A 1 188 ? 1.768 8.490 -17.429 1.00 90.31 188 ARG A O 1
ATOM 1501 N N . SER A 1 189 ? 0.065 7.741 -18.685 1.00 90.81 189 SER A N 1
ATOM 1502 C CA . SER A 1 189 ? 0.647 6.418 -18.936 1.00 90.81 189 SER A CA 1
ATOM 1503 C C . SER A 1 189 ? 1.691 6.518 -20.048 1.00 90.81 189 SER A C 1
ATOM 1505 O O . SER A 1 189 ? 1.339 6.784 -21.196 1.00 90.81 189 SER A O 1
ATOM 1507 N N . CYS A 1 190 ? 2.967 6.339 -19.708 1.00 92.81 190 CYS A N 1
ATOM 1508 C CA . CYS A 1 190 ? 4.072 6.423 -20.667 1.00 92.81 190 CYS A CA 1
ATOM 1509 C C . CYS A 1 190 ? 4.255 5.104 -21.424 1.00 92.81 190 CYS A C 1
ATOM 1511 O O . CYS A 1 190 ? 4.419 5.096 -22.638 1.00 92.81 190 CYS A O 1
ATOM 1513 N N . MET A 1 191 ? 4.197 3.983 -20.711 1.00 93.75 191 MET A N 1
ATOM 1514 C CA . MET A 1 191 ? 4.291 2.642 -21.283 1.00 93.75 191 MET A CA 1
ATOM 1515 C C . MET A 1 191 ? 3.556 1.637 -20.398 1.00 93.75 191 MET A C 1
ATOM 1517 O O . MET A 1 191 ? 3.086 1.981 -19.309 1.00 93.75 191 MET A O 1
ATOM 1521 N N . GLN A 1 192 ? 3.473 0.391 -20.850 1.00 95.31 192 GLN A N 1
ATOM 1522 C CA . GLN A 1 192 ? 2.966 -0.710 -20.041 1.00 95.31 192 GLN A CA 1
ATOM 1523 C C . GLN A 1 192 ? 4.102 -1.645 -19.632 1.00 95.31 192 GLN A C 1
ATOM 1525 O O . GLN A 1 192 ? 5.094 -1.807 -20.343 1.00 95.31 192 GLN A O 1
ATOM 1530 N N . GLN A 1 193 ? 3.944 -2.295 -18.487 1.00 96.19 193 GLN A N 1
ATOM 1531 C CA . GLN A 1 193 ? 4.771 -3.418 -18.072 1.00 96.19 193 GLN A CA 1
ATOM 1532 C C . GLN A 1 193 ? 3.890 -4.662 -17.997 1.00 96.19 193 GLN A C 1
ATOM 1534 O O . GLN A 1 193 ? 2.979 -4.741 -17.169 1.00 96.19 193 GLN A O 1
ATOM 1539 N N . ARG A 1 194 ? 4.173 -5.644 -18.852 1.00 97.12 194 ARG A N 1
ATOM 1540 C CA . ARG A 1 194 ? 3.589 -6.977 -18.751 1.00 97.12 194 ARG A CA 1
ATOM 1541 C C . ARG A 1 194 ? 4.211 -7.689 -17.554 1.00 97.12 194 ARG A C 1
ATOM 1543 O O . ARG A 1 194 ? 5.433 -7.710 -17.428 1.00 97.12 194 ARG A O 1
ATOM 1550 N N . ILE A 1 195 ? 3.381 -8.291 -16.708 1.00 97.25 195 ILE A N 1
ATOM 1551 C CA . ILE A 1 195 ? 3.773 -9.171 -15.605 1.00 97.25 195 ILE A CA 1
ATOM 1552 C C . ILE A 1 195 ? 2.997 -10.481 -15.753 1.00 97.25 195 ILE A C 1
ATOM 1554 O O . ILE A 1 195 ? 1.769 -10.465 -15.823 1.00 97.25 195 ILE A O 1
ATOM 1558 N N . VAL A 1 196 ? 3.707 -11.607 -15.785 1.00 97.44 196 VAL A N 1
ATOM 1559 C CA . VAL A 1 196 ? 3.127 -12.936 -16.018 1.00 97.44 196 VAL A CA 1
ATOM 1560 C C . VAL A 1 196 ? 3.656 -13.920 -14.989 1.00 97.44 196 VAL A C 1
ATOM 1562 O O . VAL A 1 196 ? 4.861 -13.986 -14.760 1.00 97.44 196 VAL A O 1
ATOM 1565 N N . TRP A 1 197 ? 2.762 -14.706 -14.398 1.00 96.25 197 TRP A N 1
ATOM 1566 C CA . TRP A 1 197 ? 3.090 -15.891 -13.618 1.00 96.25 197 TRP A CA 1
ATOM 1567 C C . TRP A 1 197 ? 2.737 -17.135 -14.430 1.00 96.25 197 TRP A C 1
ATOM 1569 O O . TRP A 1 197 ? 1.560 -17.417 -14.657 1.00 96.25 197 TRP A O 1
ATOM 1579 N N . LEU A 1 198 ? 3.754 -17.877 -14.864 1.00 95.88 198 LEU A N 1
ATOM 1580 C CA . LEU A 1 198 ? 3.580 -19.083 -15.670 1.00 95.88 198 LEU A CA 1
ATOM 1581 C C . LEU A 1 198 ? 3.738 -20.342 -14.818 1.00 95.88 198 LEU A C 1
ATOM 1583 O O . LEU A 1 198 ? 4.723 -20.444 -14.074 1.00 95.88 198 LEU A O 1
ATOM 1587 N N . PRO A 1 199 ? 2.841 -21.329 -14.962 1.00 94.81 199 PRO A N 1
ATOM 1588 C CA . PRO A 1 199 ? 3.059 -22.655 -14.417 1.00 94.81 199 PRO A CA 1
ATOM 1589 C C . PRO A 1 199 ? 4.129 -23.375 -15.232 1.00 94.81 199 PRO A C 1
ATOM 1591 O O . PRO A 1 199 ? 3.976 -23.635 -16.420 1.00 94.81 199 PRO A O 1
ATOM 1594 N N . VAL A 1 200 ? 5.243 -23.699 -14.579 1.00 90.44 200 VAL A N 1
ATOM 1595 C CA . VAL A 1 200 ? 6.406 -24.318 -15.238 1.00 90.44 200 VAL A CA 1
ATOM 1596 C C . VAL A 1 200 ? 6.665 -25.751 -14.798 1.00 90.44 200 VAL A C 1
ATOM 1598 O O . VAL A 1 200 ? 7.601 -26.368 -15.304 1.00 90.44 200 VAL A O 1
ATOM 1601 N N . ALA A 1 201 ? 5.843 -26.298 -13.891 1.00 78.56 201 ALA A N 1
ATOM 1602 C CA . ALA A 1 201 ? 5.880 -27.689 -13.422 1.00 78.56 201 ALA A CA 1
ATOM 1603 C C . ALA A 1 201 ? 7.324 -28.240 -13.309 1.00 78.56 201 ALA A C 1
ATOM 1605 O O . ALA A 1 201 ? 8.229 -27.531 -12.863 1.00 78.56 201 ALA A O 1
ATOM 1606 N N . GLN A 1 202 ? 7.582 -29.482 -13.734 1.00 72.81 202 GLN A N 1
ATOM 1607 C CA . GLN A 1 202 ? 8.943 -30.019 -13.922 1.00 72.81 202 GLN A CA 1
ATOM 1608 C C . GLN A 1 202 ? 9.526 -29.722 -15.319 1.00 72.81 202 GLN A C 1
ATOM 1610 O O . GLN A 1 202 ? 10.472 -30.382 -15.737 1.00 72.81 202 GLN A O 1
ATOM 1615 N N . GLY A 1 203 ? 8.981 -28.739 -16.044 1.00 86.12 203 GLY A N 1
ATOM 1616 C CA . GLY A 1 203 ? 9.416 -28.417 -17.399 1.00 86.12 203 GLY A CA 1
ATOM 1617 C C . GLY A 1 203 ? 10.876 -27.964 -17.483 1.00 86.12 203 GLY A C 1
ATOM 1618 O O . GLY A 1 203 ? 11.415 -27.361 -16.551 1.00 86.12 203 GLY A O 1
ATOM 1619 N N . SER A 1 204 ? 11.545 -28.251 -18.591 1.00 90.62 204 SER A N 1
ATOM 1620 C CA . SER A 1 204 ? 12.987 -27.993 -18.731 1.00 90.62 204 SER A CA 1
ATOM 1621 C C . SER A 1 204 ? 13.284 -26.713 -19.506 1.00 90.62 204 SER A C 1
ATOM 1623 O O . SER A 1 204 ? 14.249 -26.013 -19.205 1.00 90.62 204 SER A O 1
ATOM 1625 N N . LYS A 1 205 ? 12.447 -26.390 -20.489 1.00 95.25 205 LYS A N 1
ATOM 1626 C CA . LYS A 1 205 ? 12.669 -25.319 -21.460 1.00 95.25 205 LYS A CA 1
ATOM 1627 C C . LYS A 1 205 ? 11.473 -24.379 -21.513 1.00 95.25 205 LYS A C 1
ATOM 1629 O O . LYS A 1 205 ? 10.337 -24.841 -21.532 1.00 95.25 205 LYS A O 1
ATOM 1634 N N . LEU A 1 206 ? 11.734 -23.077 -21.582 1.00 96.38 206 LEU A N 1
ATOM 1635 C CA . LEU A 1 206 ? 10.723 -22.031 -21.741 1.00 96.38 206 LEU A CA 1
ATOM 1636 C C . LEU A 1 206 ? 10.965 -21.239 -23.033 1.00 96.38 206 LEU A C 1
ATOM 1638 O O . LEU A 1 206 ? 12.104 -20.885 -23.339 1.00 96.38 206 LEU A O 1
ATOM 1642 N N . GLN A 1 207 ? 9.896 -20.937 -23.764 1.00 96.56 207 GLN A N 1
ATOM 1643 C CA . GLN A 1 207 ? 9.901 -20.064 -24.938 1.00 96.56 207 GLN A CA 1
ATOM 1644 C C . GLN A 1 207 ? 8.784 -19.027 -24.840 1.00 96.56 207 GLN A C 1
ATOM 1646 O O . GLN A 1 207 ? 7.702 -19.307 -24.321 1.00 96.56 207 GLN A O 1
ATOM 1651 N N . LEU A 1 208 ? 9.052 -17.844 -25.387 1.00 97.12 208 LEU A N 1
ATOM 1652 C CA . LEU A 1 208 ? 8.082 -16.776 -25.586 1.00 97.12 208 LEU A CA 1
ATOM 1653 C C . LEU A 1 208 ? 8.047 -16.436 -27.070 1.00 97.12 208 LEU A C 1
ATOM 1655 O O . LEU A 1 208 ? 9.093 -16.213 -27.680 1.00 97.12 208 LEU A O 1
ATOM 1659 N N . ARG A 1 209 ? 6.845 -16.353 -27.633 1.00 96.81 209 ARG A N 1
ATOM 1660 C CA . ARG A 1 209 ? 6.609 -15.749 -28.940 1.00 96.81 209 ARG A CA 1
ATOM 1661 C C . ARG A 1 209 ? 5.719 -14.525 -28.788 1.00 96.81 209 ARG A C 1
ATOM 1663 O O . ARG A 1 209 ? 4.684 -14.598 -28.131 1.00 96.81 209 ARG A O 1
ATOM 1670 N N . LEU A 1 210 ? 6.113 -13.423 -29.417 1.00 96.00 210 LEU A N 1
ATOM 1671 C CA . LEU A 1 210 ? 5.319 -12.199 -29.507 1.00 96.00 210 LEU A CA 1
ATOM 1672 C C . LEU A 1 210 ? 4.941 -11.975 -30.970 1.00 96.00 210 LEU A C 1
ATOM 1674 O O . LEU A 1 210 ? 5.811 -11.929 -31.838 1.00 96.00 210 LEU A O 1
ATOM 1678 N N . ASN A 1 211 ? 3.642 -11.875 -31.256 1.00 95.06 211 ASN A N 1
ATOM 1679 C CA . ASN A 1 211 ? 3.107 -11.790 -32.622 1.00 95.06 211 ASN A CA 1
ATOM 1680 C C . ASN A 1 211 ? 3.640 -12.919 -33.535 1.00 95.06 211 ASN A C 1
ATOM 1682 O O . ASN A 1 211 ? 3.968 -12.705 -34.701 1.00 95.06 211 ASN A O 1
ATOM 1686 N N . GLY A 1 212 ? 3.780 -14.127 -32.974 1.00 93.88 212 GLY A N 1
ATOM 1687 C CA . GLY A 1 212 ? 4.281 -15.324 -33.661 1.00 93.88 212 GLY A CA 1
ATOM 1688 C C . GLY A 1 212 ? 5.808 -15.447 -33.770 1.00 93.88 212 GLY A C 1
ATOM 1689 O O . GLY A 1 212 ? 6.293 -16.540 -34.066 1.00 93.88 212 GLY A O 1
ATOM 1690 N N . GLN A 1 213 ? 6.568 -14.386 -33.482 1.00 94.44 213 GLN A N 1
ATOM 1691 C CA . GLN A 1 213 ? 8.032 -14.370 -33.587 1.00 94.44 213 GLN A CA 1
ATOM 1692 C C . GLN A 1 213 ? 8.705 -14.754 -32.258 1.00 94.44 213 GLN A C 1
ATOM 1694 O O . GLN A 1 213 ? 8.223 -14.316 -31.211 1.00 94.44 213 GLN A O 1
ATOM 1699 N N . PRO A 1 214 ? 9.809 -15.528 -32.264 1.00 95.94 214 PRO A N 1
ATOM 1700 C CA . PRO A 1 214 ? 10.590 -15.825 -31.06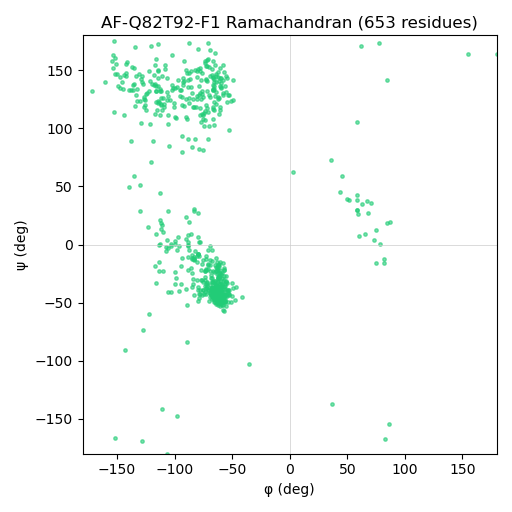2 1.00 95.94 214 PRO A CA 1
ATOM 1701 C C . PRO A 1 214 ? 11.069 -14.554 -30.355 1.00 95.94 214 PRO A C 1
ATOM 1703 O O . PRO A 1 214 ? 11.554 -13.621 -30.995 1.00 95.94 214 PRO A O 1
ATOM 1706 N N . HIS A 1 215 ? 10.965 -14.528 -29.027 1.00 95.94 215 HIS A N 1
ATOM 1707 C CA . HIS A 1 215 ? 11.336 -13.372 -28.213 1.00 95.94 215 HIS A CA 1
ATOM 1708 C C . HIS A 1 215 ? 12.273 -13.760 -27.069 1.00 95.94 215 HIS A C 1
ATOM 1710 O O . HIS A 1 215 ? 12.129 -14.816 -26.451 1.00 95.94 215 HIS A O 1
ATOM 1716 N N . ALA A 1 216 ? 13.234 -12.885 -26.768 1.00 95.56 216 ALA A N 1
ATOM 1717 C CA . ALA A 1 216 ? 14.262 -13.144 -25.766 1.00 95.56 216 ALA A CA 1
ATOM 1718 C C . ALA A 1 216 ? 13.700 -13.223 -24.343 1.00 95.56 216 ALA A C 1
ATOM 1720 O O . ALA A 1 216 ? 12.977 -12.330 -23.893 1.00 95.56 216 ALA A O 1
ATOM 1721 N N . ILE A 1 217 ? 14.119 -14.265 -23.621 1.00 95.00 217 ILE A N 1
ATOM 1722 C CA . ILE A 1 217 ? 13.958 -14.402 -22.172 1.00 95.00 217 ILE A CA 1
ATOM 1723 C C . ILE A 1 217 ? 15.347 -14.336 -21.530 1.00 95.00 217 ILE A C 1
ATOM 1725 O O . ILE A 1 217 ? 16.277 -15.018 -21.969 1.00 95.00 217 ILE A O 1
ATOM 1729 N N . GLU A 1 218 ? 15.496 -13.521 -20.489 1.00 92.19 218 GLU A N 1
ATOM 1730 C CA . GLU A 1 218 ? 16.777 -13.234 -19.841 1.00 92.19 218 GLU A CA 1
ATOM 1731 C C . GLU A 1 218 ? 16.665 -13.272 -18.308 1.00 92.19 218 GLU A C 1
ATOM 1733 O O . GLU A 1 218 ? 15.614 -13.004 -17.728 1.00 92.19 218 GLU A O 1
ATOM 1738 N N . LEU A 1 219 ? 17.769 -13.609 -17.631 1.00 86.69 219 LEU A N 1
ATOM 1739 C CA . LEU A 1 219 ? 17.866 -13.555 -16.161 1.00 86.69 219 LEU A CA 1
ATOM 1740 C C . LEU A 1 219 ? 18.247 -12.167 -15.632 1.00 86.69 219 LEU A C 1
ATOM 1742 O O . LEU A 1 219 ? 18.006 -11.863 -14.465 1.00 86.69 219 LEU A O 1
ATOM 1746 N N . ASP A 1 220 ? 18.913 -11.371 -16.459 1.00 82.12 220 ASP A N 1
ATOM 1747 C CA . ASP A 1 220 ? 19.440 -10.051 -16.138 1.00 82.12 220 ASP A CA 1
ATOM 1748 C C . ASP A 1 220 ? 18.966 -9.067 -17.197 1.00 82.12 220 ASP A C 1
ATOM 1750 O O . ASP A 1 220 ? 18.890 -9.414 -18.371 1.00 82.12 220 ASP A O 1
ATOM 1754 N N . GLU A 1 221 ? 18.701 -7.829 -16.795 1.00 77.6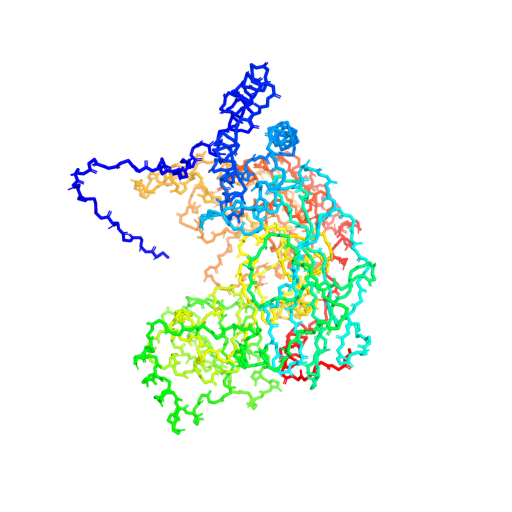9 221 GLU A N 1
ATOM 1755 C CA . GLU A 1 221 ? 18.448 -6.741 -17.737 1.00 77.69 221 GLU A CA 1
ATOM 1756 C C . GLU A 1 221 ? 19.761 -6.382 -18.445 1.00 77.69 221 GLU A C 1
ATOM 1758 O O . GLU A 1 221 ? 20.546 -5.573 -17.949 1.00 77.69 221 GLU A O 1
ATOM 1763 N N . SER A 1 222 ? 20.031 -7.030 -19.580 1.00 67.56 222 SER A N 1
ATOM 1764 C CA . SER A 1 222 ? 21.289 -6.866 -20.317 1.00 67.56 222 SER A CA 1
ATOM 1765 C C . SER A 1 222 ? 21.215 -5.822 -21.441 1.00 67.56 222 SER A C 1
ATOM 1767 O O . SER A 1 222 ? 22.244 -5.290 -21.860 1.00 67.56 222 SER A O 1
ATOM 1769 N N . GLY A 1 223 ? 20.004 -5.461 -21.885 1.00 73.31 223 GLY A N 1
ATOM 1770 C CA . GLY A 1 223 ? 19.770 -4.525 -22.986 1.00 73.31 223 GLY A CA 1
ATOM 1771 C C . GLY A 1 223 ? 18.428 -3.792 -22.902 1.00 73.31 223 GLY A C 1
ATOM 1772 O O . GLY A 1 223 ? 17.536 -4.172 -22.150 1.00 73.31 223 GLY A O 1
ATOM 1773 N N . PHE A 1 224 ? 18.302 -2.691 -23.652 1.00 84.44 224 PHE A N 1
ATOM 1774 C CA . PHE A 1 224 ? 17.039 -1.950 -23.799 1.00 84.44 224 PHE A CA 1
ATOM 1775 C C . PHE A 1 224 ? 16.097 -2.626 -24.805 1.00 84.44 224 PHE A C 1
ATOM 1777 O O . PHE A 1 224 ? 14.918 -2.843 -24.531 1.00 84.44 224 PHE A O 1
ATOM 1784 N N . PHE A 1 225 ? 16.639 -2.970 -25.975 1.00 85.38 225 PHE A N 1
ATOM 1785 C CA . PHE A 1 225 ? 15.938 -3.734 -27.000 1.00 85.38 225 PHE A CA 1
ATOM 1786 C C . PHE A 1 225 ? 16.145 -5.225 -26.751 1.00 85.38 225 PHE A C 1
ATOM 1788 O O . PHE A 1 225 ? 17.247 -5.640 -26.385 1.00 85.38 225 PHE A O 1
ATOM 1795 N N . ALA A 1 226 ? 15.102 -6.025 -26.973 1.00 86.81 226 ALA A N 1
ATOM 1796 C CA . ALA A 1 226 ? 15.260 -7.471 -27.008 1.00 86.81 226 ALA A CA 1
ATOM 1797 C C . ALA A 1 226 ? 16.246 -7.856 -28.123 1.00 86.81 226 ALA A C 1
ATOM 1799 O O . ALA A 1 226 ? 16.166 -7.340 -29.240 1.00 86.81 226 ALA A O 1
ATOM 1800 N N . ARG A 1 227 ? 17.183 -8.757 -27.819 1.00 89.69 227 ARG A N 1
ATOM 1801 C CA . ARG A 1 227 ? 18.052 -9.348 -28.841 1.00 89.69 227 ARG A CA 1
ATOM 1802 C C . ARG A 1 227 ? 17.235 -10.234 -29.780 1.00 89.69 227 ARG A C 1
ATOM 1804 O O . ARG A 1 227 ? 16.251 -10.836 -29.358 1.00 89.69 227 ARG A O 1
ATOM 1811 N N . SER A 1 228 ? 17.678 -10.353 -31.028 1.00 87.69 228 SER A N 1
ATOM 1812 C CA . SER A 1 228 ? 17.124 -11.342 -31.953 1.00 87.69 228 SER A CA 1
ATOM 1813 C C . SER A 1 228 ? 17.416 -12.756 -31.454 1.00 87.69 228 SER A C 1
ATOM 1815 O O . SER A 1 228 ? 18.512 -13.035 -30.959 1.00 87.69 228 SER A O 1
ATOM 1817 N N . VAL A 1 229 ? 16.431 -13.635 -31.601 1.00 91.38 229 VAL A N 1
ATOM 1818 C CA . VAL A 1 229 ? 16.442 -15.007 -31.090 1.00 91.38 229 VAL A CA 1
ATOM 1819 C C . VAL A 1 229 ? 16.099 -15.966 -32.227 1.00 91.38 229 VAL A C 1
ATOM 1821 O O . VAL A 1 229 ? 15.250 -15.645 -33.057 1.00 91.38 229 VAL A O 1
ATOM 1824 N N . SER A 1 230 ? 16.775 -17.115 -32.307 1.00 91.81 230 SER A N 1
ATOM 1825 C CA . SER A 1 230 ? 16.455 -18.139 -33.311 1.00 91.81 230 SER A CA 1
ATOM 1826 C C . SER A 1 230 ? 15.159 -18.883 -32.964 1.00 91.81 230 SER A C 1
ATOM 1828 O O . SER A 1 230 ? 14.759 -18.937 -31.805 1.00 91.81 230 SER A O 1
ATOM 1830 N N . GLU A 1 231 ? 14.517 -19.501 -33.961 1.00 90.12 231 GLU A N 1
ATOM 1831 C CA . GLU A 1 231 ? 13.264 -20.265 -33.783 1.00 90.12 231 GLU A CA 1
ATOM 1832 C C . GLU A 1 231 ? 13.350 -21.364 -32.709 1.00 90.12 231 GLU A C 1
ATOM 1834 O O . GLU A 1 231 ? 12.375 -21.618 -31.999 1.00 90.12 231 GLU A O 1
ATOM 1839 N N . ASP A 1 232 ? 14.528 -21.972 -32.559 1.00 87.81 232 ASP A N 1
ATOM 1840 C CA . ASP A 1 232 ? 14.771 -23.088 -31.641 1.00 87.81 232 ASP A CA 1
ATOM 1841 C C . ASP A 1 232 ? 15.357 -22.661 -30.289 1.00 87.81 232 ASP A C 1
ATOM 1843 O O . ASP A 1 232 ? 15.616 -23.512 -29.431 1.00 87.81 232 ASP A O 1
ATOM 1847 N N . GLU A 1 233 ? 15.621 -21.368 -30.073 1.00 91.94 233 GLU A N 1
ATOM 1848 C CA . GLU A 1 233 ? 16.200 -20.937 -28.808 1.00 91.94 233 GLU A CA 1
ATOM 1849 C C . GLU A 1 233 ? 15.202 -21.156 -27.667 1.00 91.94 233 GLU A C 1
ATOM 1851 O O . GLU A 1 233 ? 14.005 -20.876 -27.768 1.00 91.94 233 GLU A O 1
ATOM 1856 N N . THR A 1 234 ? 15.713 -21.664 -26.551 1.00 93.75 234 THR A N 1
ATOM 1857 C CA . THR A 1 234 ? 14.930 -21.907 -25.345 1.00 93.75 234 THR A CA 1
ATOM 1858 C C . THR A 1 234 ? 15.671 -21.395 -24.134 1.00 93.75 234 THR A C 1
ATOM 1860 O O . THR A 1 234 ? 16.887 -21.558 -24.028 1.00 93.75 234 THR A O 1
ATOM 1863 N N . PHE A 1 235 ? 14.926 -20.878 -23.172 1.00 93.38 235 PHE A N 1
ATOM 1864 C CA . PHE A 1 235 ? 15.450 -20.526 -21.870 1.00 93.38 235 PHE A CA 1
ATOM 1865 C C . PHE A 1 235 ? 15.467 -21.748 -20.937 1.00 93.38 235 PHE A C 1
ATOM 1867 O O . PHE A 1 235 ? 14.457 -22.442 -20.798 1.00 93.38 235 PHE A O 1
ATOM 1874 N N . ASP A 1 236 ? 16.607 -22.007 -20.291 1.00 93.19 236 ASP A N 1
ATOM 1875 C CA . ASP A 1 236 ? 16.787 -23.142 -19.378 1.00 93.19 236 ASP A CA 1
ATOM 1876 C C . ASP A 1 236 ? 16.144 -22.888 -18.002 1.00 93.19 236 ASP A C 1
ATOM 1878 O O . ASP A 1 236 ? 16.616 -22.082 -17.189 1.00 93.19 236 ASP A O 1
ATOM 1882 N N . LEU A 1 237 ? 15.077 -23.633 -17.706 1.00 91.19 237 LEU A N 1
ATOM 1883 C CA . LEU A 1 237 ? 14.384 -23.567 -16.422 1.00 91.19 237 LEU A CA 1
ATOM 1884 C C . LEU A 1 237 ? 15.180 -24.226 -15.290 1.00 91.19 237 LEU A C 1
ATOM 1886 O O . LEU A 1 237 ? 14.961 -23.874 -14.129 1.00 91.19 237 LEU A O 1
ATOM 1890 N N . ALA A 1 238 ? 16.112 -25.145 -15.569 1.00 88.25 238 ALA A N 1
ATOM 1891 C CA . ALA A 1 238 ? 16.978 -25.710 -14.534 1.00 88.25 238 ALA A CA 1
ATOM 1892 C C . ALA A 1 238 ? 17.910 -24.631 -13.961 1.00 88.25 238 ALA A C 1
ATOM 1894 O O . ALA A 1 238 ? 18.009 -24.480 -12.737 1.00 88.25 238 ALA A O 1
ATOM 1895 N N . GLY A 1 239 ? 18.502 -23.812 -14.836 1.00 84.62 239 GLY A N 1
ATOM 1896 C CA . GLY A 1 239 ? 19.240 -22.606 -14.473 1.00 84.62 239 GLY A CA 1
ATOM 1897 C C . GLY A 1 239 ? 18.417 -21.643 -13.615 1.00 84.62 239 GLY A C 1
ATOM 1898 O O . GLY A 1 239 ? 18.903 -21.189 -12.577 1.00 84.62 239 GLY A O 1
ATOM 1899 N N . ALA A 1 240 ? 17.150 -21.392 -13.966 1.00 84.81 240 ALA A N 1
ATOM 1900 C CA . ALA A 1 240 ? 16.255 -20.583 -13.134 1.00 84.81 240 ALA A CA 1
ATOM 1901 C C . ALA A 1 240 ? 16.013 -21.206 -11.753 1.00 84.81 240 ALA A C 1
ATOM 1903 O O . ALA A 1 240 ? 16.264 -20.558 -10.739 1.00 84.81 240 ALA A O 1
ATOM 1904 N N . ARG A 1 241 ? 15.620 -22.482 -11.667 1.00 86.88 241 ARG A N 1
ATOM 1905 C CA . ARG A 1 241 ? 15.409 -23.170 -10.375 1.00 86.88 241 ARG A CA 1
ATOM 1906 C C . ARG A 1 241 ? 16.640 -23.072 -9.470 1.00 86.88 241 ARG A C 1
ATOM 1908 O O . ARG A 1 241 ? 16.508 -22.865 -8.265 1.00 86.88 241 ARG A O 1
ATOM 1915 N N . ALA A 1 242 ? 17.838 -23.189 -10.042 1.00 84.12 242 ALA A N 1
ATOM 1916 C CA . ALA A 1 242 ? 19.095 -23.053 -9.314 1.00 84.12 242 ALA A CA 1
ATOM 1917 C C . ALA A 1 242 ? 19.428 -21.598 -8.932 1.00 84.12 242 ALA A C 1
ATOM 1919 O O . ALA A 1 242 ? 20.068 -21.368 -7.899 1.00 84.12 242 ALA A O 1
ATOM 1920 N N . ALA A 1 243 ? 19.005 -20.623 -9.739 1.00 82.50 243 ALA A N 1
ATOM 1921 C CA . ALA A 1 243 ? 19.275 -19.204 -9.545 1.00 82.50 243 ALA A CA 1
ATOM 1922 C C . ALA A 1 243 ? 18.425 -18.553 -8.446 1.00 82.50 243 ALA A C 1
ATOM 1924 O O . ALA A 1 243 ? 18.820 -17.494 -7.969 1.00 82.50 243 ALA A O 1
ATOM 1925 N N . PHE A 1 244 ? 17.321 -19.159 -7.999 1.00 83.88 244 PHE A N 1
ATOM 1926 C CA . PHE A 1 244 ? 16.422 -18.588 -6.984 1.00 83.88 244 PHE A CA 1
ATOM 1927 C C . PHE A 1 244 ? 16.360 -19.442 -5.711 1.00 83.88 244 PHE A C 1
ATOM 1929 O O . PHE A 1 244 ? 16.340 -20.674 -5.764 1.00 83.88 244 PHE A O 1
ATOM 1936 N N . TRP A 1 245 ? 16.362 -18.803 -4.537 1.00 73.50 245 TRP A N 1
ATOM 1937 C CA . TRP A 1 245 ? 16.263 -19.519 -3.259 1.00 73.50 245 TRP A CA 1
ATOM 1938 C C . TRP A 1 245 ? 14.847 -20.094 -3.037 1.00 73.50 245 TRP A C 1
ATOM 1940 O O . TRP A 1 245 ? 13.870 -19.416 -3.346 1.00 73.50 245 TRP A O 1
ATOM 1950 N N . PRO A 1 246 ? 14.710 -21.318 -2.485 1.00 69.25 246 PRO A N 1
ATOM 1951 C CA . PRO A 1 246 ? 13.423 -21.829 -2.008 1.00 69.25 246 PRO A CA 1
ATOM 1952 C C . PRO A 1 246 ? 12.909 -21.038 -0.793 1.00 69.25 246 PRO A C 1
ATOM 1954 O O . PRO A 1 246 ? 13.664 -20.825 0.160 1.00 69.25 246 PRO A O 1
ATOM 1957 N N . GLY A 1 247 ? 11.623 -20.668 -0.809 1.00 62.88 247 GLY A N 1
ATOM 1958 C CA . GLY A 1 247 ? 11.002 -19.764 0.174 1.00 62.88 247 GLY A CA 1
ATOM 1959 C C . GLY A 1 247 ? 11.214 -18.285 -0.189 1.00 62.88 247 GLY A C 1
ATOM 1960 O O . GLY A 1 247 ? 12.286 -17.936 -0.672 1.00 62.88 247 GLY A O 1
ATOM 1961 N N . ARG A 1 248 ? 10.194 -17.436 0.038 1.00 60.56 248 ARG A N 1
ATOM 1962 C CA . ARG A 1 248 ? 10.041 -16.048 -0.473 1.00 60.56 248 ARG A CA 1
ATOM 1963 C C . ARG A 1 248 ? 10.049 -15.906 -1.987 1.00 60.56 248 ARG A C 1
ATOM 1965 O O . ARG A 1 248 ? 11.143 -15.897 -2.544 1.00 60.56 248 ARG A O 1
ATOM 1972 N N . GLY A 1 249 ? 8.883 -15.666 -2.598 1.00 56.66 249 GLY A N 1
ATOM 1973 C CA . GLY A 1 249 ? 8.666 -15.187 -3.977 1.00 56.66 249 GLY A CA 1
ATOM 1974 C C . GLY A 1 249 ? 9.913 -14.992 -4.849 1.00 56.66 249 GLY A C 1
ATOM 1975 O O . GLY A 1 249 ? 10.227 -13.868 -5.224 1.00 56.66 249 GLY A O 1
ATOM 1976 N N . GLY A 1 250 ? 10.641 -16.084 -5.113 1.00 59.34 250 GLY A N 1
ATOM 1977 C CA . GLY A 1 250 ? 11.880 -16.160 -5.875 1.00 59.34 250 GLY A CA 1
ATOM 1978 C C . GLY A 1 250 ? 12.868 -14.999 -5.759 1.00 59.34 250 GLY A C 1
ATOM 1979 O O . GLY A 1 250 ? 13.087 -14.305 -6.745 1.00 59.34 250 GLY A O 1
ATOM 1980 N N . ARG A 1 251 ? 13.587 -14.832 -4.637 1.00 65.06 251 ARG A N 1
ATOM 1981 C CA . ARG A 1 251 ? 14.794 -13.968 -4.626 1.00 65.06 251 ARG A CA 1
ATOM 1982 C C . ARG A 1 251 ? 16.002 -14.663 -5.248 1.00 65.06 251 ARG A C 1
ATOM 1984 O O . ARG A 1 251 ? 16.351 -15.786 -4.868 1.00 65.06 251 ARG A O 1
ATOM 1991 N N . ARG A 1 252 ? 16.677 -13.974 -6.172 1.00 68.38 252 ARG A N 1
ATOM 1992 C CA . ARG A 1 252 ? 17.859 -14.505 -6.860 1.00 68.38 252 ARG A CA 1
ATOM 1993 C C . ARG A 1 252 ? 19.027 -14.705 -5.891 1.00 68.38 252 ARG A C 1
ATOM 1995 O O . ARG A 1 252 ? 19.250 -13.901 -4.983 1.00 68.38 252 ARG A O 1
ATOM 2002 N N . ARG A 1 253 ? 19.797 -15.777 -6.081 1.00 66.00 253 ARG A N 1
ATOM 2003 C CA . ARG A 1 253 ? 21.046 -16.041 -5.364 1.00 66.00 253 ARG A CA 1
ATOM 2004 C C . ARG A 1 253 ? 22.055 -14.967 -5.763 1.00 66.00 253 ARG A C 1
ATOM 2006 O O . ARG A 1 253 ? 22.620 -15.026 -6.851 1.00 66.00 253 ARG A O 1
ATOM 2013 N N . SER A 1 254 ? 22.287 -13.976 -4.904 1.00 57.31 254 SER A N 1
ATOM 2014 C CA . SER A 1 254 ? 23.400 -13.052 -5.120 1.00 57.31 254 SER A CA 1
ATOM 2015 C C . SER A 1 254 ? 24.719 -13.830 -5.095 1.00 57.31 254 SER A C 1
ATOM 2017 O O . SER A 1 254 ? 24.901 -14.743 -4.281 1.00 57.31 254 SER A O 1
ATOM 2019 N N . ARG A 1 255 ? 25.660 -13.480 -5.983 1.00 50.59 255 ARG A N 1
ATOM 2020 C CA . ARG A 1 255 ? 27.056 -13.915 -5.837 1.00 50.59 255 ARG A CA 1
ATOM 2021 C C . ARG A 1 255 ? 27.587 -13.242 -4.562 1.00 50.59 255 ARG A C 1
ATOM 2023 O O . ARG A 1 255 ? 27.596 -12.012 -4.510 1.00 50.59 255 ARG A O 1
ATOM 2030 N N . PRO A 1 256 ? 27.948 -13.986 -3.502 1.00 47.00 256 PRO A N 1
ATOM 2031 C CA . PRO A 1 256 ? 28.347 -13.369 -2.246 1.00 47.00 256 PRO A CA 1
ATOM 2032 C C . PRO A 1 256 ? 29.655 -12.609 -2.463 1.00 47.00 256 PRO A C 1
ATOM 2034 O O . PRO A 1 256 ? 30.670 -13.219 -2.782 1.00 47.00 256 PRO A O 1
ATOM 2037 N N . LEU A 1 257 ? 29.641 -11.291 -2.253 1.00 46.22 257 LEU A N 1
ATOM 2038 C CA . LEU A 1 257 ? 30.862 -10.480 -2.283 1.00 46.22 257 LEU A CA 1
ATOM 2039 C C . LEU A 1 257 ? 31.808 -10.796 -1.113 1.00 46.22 257 LEU A C 1
ATOM 2041 O O . LEU A 1 257 ? 32.969 -10.438 -1.190 1.00 46.22 257 LEU A O 1
ATOM 2045 N N . LEU A 1 258 ? 31.329 -11.514 -0.087 1.00 54.84 258 LEU A N 1
ATOM 2046 C CA . LEU A 1 258 ? 32.060 -12.331 0.895 1.00 54.84 258 LEU A CA 1
ATOM 2047 C C . LEU A 1 258 ? 30.992 -13.084 1.714 1.00 54.84 258 LEU A C 1
ATOM 2049 O O . LEU A 1 258 ? 30.011 -12.475 2.148 1.00 54.84 258 LEU A O 1
ATOM 2053 N N . LYS A 1 259 ? 31.118 -14.402 1.934 1.00 60.88 259 LYS A N 1
ATOM 2054 C CA . LYS A 1 259 ? 30.198 -15.121 2.840 1.00 60.88 259 LYS A CA 1
ATOM 2055 C C . LYS A 1 259 ? 30.333 -14.515 4.239 1.00 60.88 259 LYS A C 1
ATOM 2057 O O . LYS A 1 259 ? 31.391 -14.611 4.852 1.00 60.88 259 LYS A O 1
ATOM 2062 N N . SER A 1 260 ? 29.271 -13.898 4.757 1.00 76.31 260 SER A N 1
ATOM 2063 C CA . SER A 1 260 ? 29.294 -13.345 6.112 1.00 76.31 260 SER A CA 1
ATOM 2064 C C . SER A 1 260 ? 29.413 -14.479 7.132 1.00 76.31 260 SER A C 1
ATOM 2066 O O . SER A 1 260 ? 28.450 -15.210 7.370 1.00 76.31 260 SER A O 1
ATOM 2068 N N . LEU A 1 261 ? 30.588 -14.607 7.759 1.00 83.50 261 LEU A N 1
ATOM 2069 C CA . LEU A 1 261 ? 30.837 -15.576 8.831 1.00 83.50 261 LEU A CA 1
ATOM 2070 C C . LEU A 1 261 ? 29.808 -15.419 9.961 1.00 83.50 261 LEU A C 1
ATOM 2072 O O . LEU A 1 261 ? 29.269 -16.404 10.452 1.00 83.50 261 LEU A O 1
ATOM 2076 N N . LYS A 1 262 ? 29.445 -14.173 10.293 1.00 86.62 262 LYS A N 1
ATOM 2077 C CA . LYS A 1 262 ? 28.392 -13.849 11.265 1.00 86.62 262 LYS A CA 1
ATOM 2078 C C . LYS A 1 262 ? 27.036 -14.446 10.882 1.00 86.62 262 LYS A C 1
ATOM 2080 O O . LYS A 1 262 ? 26.365 -15.015 11.739 1.00 86.62 262 LYS A O 1
ATOM 2085 N N . ALA A 1 263 ? 26.631 -14.323 9.617 1.00 87.88 263 ALA A N 1
ATOM 2086 C CA . ALA A 1 263 ? 25.370 -14.893 9.149 1.00 87.88 263 ALA A CA 1
ATOM 2087 C C . ALA A 1 263 ? 25.400 -16.427 9.173 1.00 87.88 263 ALA A C 1
ATOM 2089 O O . ALA A 1 263 ? 24.432 -17.045 9.607 1.00 87.88 263 ALA A O 1
ATOM 2090 N N . GLY A 1 264 ? 26.528 -17.031 8.781 1.00 88.81 264 GLY A N 1
ATOM 2091 C CA . GLY A 1 264 ? 26.736 -18.480 8.853 1.00 88.81 264 GLY A CA 1
ATOM 2092 C C . GLY A 1 264 ? 26.688 -19.027 10.281 1.00 88.81 264 GLY A C 1
ATOM 2093 O O . GLY A 1 264 ? 25.969 -19.988 10.535 1.00 88.81 264 GLY A O 1
ATOM 2094 N N . LEU A 1 265 ? 27.379 -18.386 11.228 1.00 92.12 265 LEU A N 1
ATOM 2095 C CA . LEU A 1 265 ? 27.351 -18.768 12.644 1.00 92.12 265 LEU A CA 1
ATOM 2096 C C . LEU A 1 265 ? 25.950 -18.638 13.243 1.00 92.12 265 LEU A C 1
ATOM 2098 O O . LEU A 1 265 ? 25.506 -19.524 13.968 1.00 92.12 265 LEU A O 1
ATOM 2102 N N . LEU A 1 266 ? 25.224 -17.564 12.916 1.00 94.50 266 LEU A N 1
ATOM 2103 C CA . LEU A 1 266 ? 23.853 -17.399 13.389 1.00 94.50 266 LEU A CA 1
ATOM 2104 C C . LEU A 1 266 ? 22.913 -18.453 12.793 1.00 94.50 266 LEU A C 1
ATOM 2106 O O . LEU A 1 266 ? 22.067 -18.974 13.510 1.00 94.50 266 LEU A O 1
ATOM 2110 N N . ALA A 1 267 ? 23.067 -18.788 11.512 1.00 91.62 267 ALA A N 1
ATOM 2111 C CA . ALA A 1 267 ? 22.296 -19.849 10.875 1.00 91.62 267 ALA A CA 1
ATOM 2112 C C . ALA A 1 267 ? 22.611 -21.231 11.473 1.00 91.62 267 ALA A C 1
ATOM 2114 O O . ALA A 1 267 ? 21.697 -22.028 11.675 1.00 91.62 267 ALA A O 1
ATOM 2115 N N . LEU A 1 268 ? 23.876 -21.501 11.815 1.00 93.81 268 LEU A N 1
ATOM 2116 C CA . LEU A 1 268 ? 24.276 -22.713 12.535 1.00 93.81 268 LEU A CA 1
ATOM 2117 C C . LEU A 1 268 ? 23.629 -22.760 13.924 1.00 93.81 268 LEU A C 1
ATOM 2119 O O . LEU A 1 268 ? 23.063 -23.779 14.305 1.00 93.81 268 LEU A O 1
ATOM 2123 N N . TYR A 1 269 ? 23.654 -21.641 14.649 1.00 96.12 269 TYR A N 1
ATOM 2124 C CA . TYR A 1 269 ? 23.016 -21.531 15.958 1.00 96.12 269 TYR A CA 1
ATOM 2125 C C . TYR A 1 269 ? 21.493 -21.725 15.864 1.00 96.12 269 TYR A C 1
ATOM 2127 O O . TYR A 1 269 ? 20.909 -22.467 16.651 1.00 96.12 269 TYR A O 1
ATOM 2135 N N . ALA A 1 270 ? 20.858 -21.152 14.837 1.00 95.25 270 ALA A N 1
ATOM 2136 C CA . ALA A 1 270 ? 19.445 -21.357 14.522 1.00 95.25 270 ALA A CA 1
ATOM 2137 C C . ALA A 1 270 ? 19.109 -22.816 14.174 1.00 95.25 270 ALA A C 1
ATOM 2139 O O . ALA A 1 270 ? 17.964 -23.231 14.343 1.00 95.25 270 ALA A O 1
ATOM 2140 N N . ALA A 1 271 ? 20.090 -23.591 13.707 1.00 95.00 271 ALA A N 1
ATOM 2141 C CA . ALA A 1 271 ? 19.933 -24.990 13.334 1.00 95.00 271 ALA A CA 1
ATOM 2142 C C . ALA A 1 271 ? 20.124 -25.979 14.497 1.00 95.00 271 ALA A C 1
ATOM 2144 O O . ALA A 1 271 ? 19.909 -27.178 14.292 1.00 95.00 271 ALA A O 1
ATOM 2145 N N . LEU A 1 272 ? 20.504 -25.515 15.695 1.00 97.44 272 LEU A N 1
ATOM 2146 C CA . LEU A 1 272 ? 20.699 -26.392 16.850 1.00 97.44 272 LEU A CA 1
ATOM 2147 C C . LEU A 1 272 ? 19.391 -27.093 17.255 1.00 97.44 272 LEU A C 1
ATOM 2149 O O . LEU A 1 272 ? 18.322 -26.480 17.167 1.00 97.44 272 LEU A O 1
ATOM 2153 N N . PRO A 1 273 ? 19.447 -28.359 17.721 1.00 96.56 273 PRO A N 1
ATOM 2154 C CA . PRO A 1 273 ? 18.251 -29.169 17.953 1.00 96.56 273 PRO A CA 1
ATOM 2155 C C . PRO A 1 273 ? 17.220 -28.520 18.878 1.00 96.56 273 PRO A C 1
ATOM 2157 O O . PRO A 1 273 ? 16.039 -28.521 18.551 1.00 96.56 273 PRO A O 1
ATOM 2160 N N . TRP A 1 274 ? 17.645 -27.906 19.985 1.00 95.38 274 TRP A N 1
ATOM 216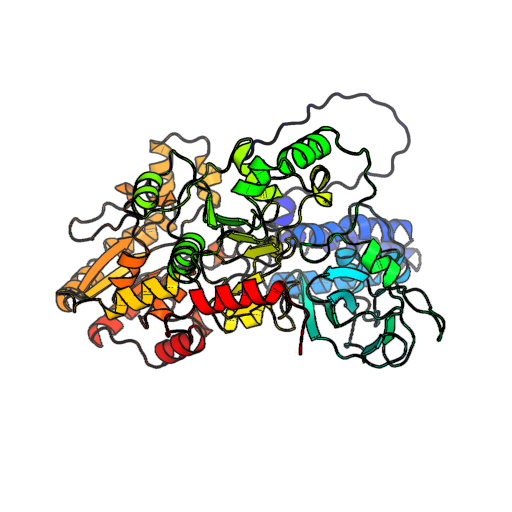1 C CA . TRP A 1 274 ? 16.728 -27.259 20.933 1.00 95.38 274 TRP A CA 1
ATOM 2162 C C . TRP A 1 274 ? 16.113 -25.964 20.385 1.00 95.38 274 TRP A C 1
ATOM 2164 O O . TRP A 1 274 ? 14.955 -25.663 20.664 1.00 95.38 274 TRP A O 1
ATOM 2174 N N . VAL A 1 275 ? 16.856 -25.208 19.566 1.00 96.88 275 VAL A N 1
ATOM 2175 C CA . VAL A 1 275 ? 16.332 -24.004 18.901 1.00 96.88 275 VAL A CA 1
ATOM 2176 C C . VAL A 1 275 ? 15.277 -24.401 17.877 1.00 96.88 275 VAL A C 1
ATOM 2178 O O . VAL A 1 275 ? 14.189 -23.828 17.850 1.00 96.88 275 VAL A O 1
ATOM 2181 N N . ARG A 1 276 ? 15.573 -25.429 17.076 1.00 95.00 276 ARG A N 1
ATOM 2182 C CA . ARG A 1 276 ? 14.614 -26.003 16.132 1.00 95.00 276 ARG A CA 1
ATOM 2183 C C . ARG A 1 276 ? 13.399 -26.578 16.844 1.00 95.00 276 ARG A C 1
ATOM 2185 O O . ARG A 1 276 ? 12.292 -26.298 16.415 1.00 95.00 276 ARG A O 1
ATOM 2192 N N . ALA A 1 277 ? 13.571 -27.324 17.932 1.00 95.25 277 ALA A N 1
ATOM 2193 C CA . ALA A 1 277 ? 12.448 -27.867 18.695 1.00 95.25 277 ALA A CA 1
ATOM 2194 C C . ALA A 1 277 ? 11.479 -26.765 19.156 1.00 95.25 277 ALA A C 1
ATOM 2196 O O . ALA A 1 277 ? 10.272 -26.969 19.134 1.00 95.25 277 ALA A O 1
ATOM 2197 N N . ARG A 1 278 ? 12.004 -25.582 19.501 1.00 96.81 278 ARG A N 1
ATOM 2198 C CA . ARG A 1 278 ? 11.199 -24.432 19.925 1.00 96.81 278 ARG A CA 1
ATOM 2199 C C . ARG A 1 278 ? 10.543 -23.667 18.770 1.00 96.81 278 ARG A C 1
ATOM 2201 O O . ARG A 1 278 ? 9.377 -23.308 18.868 1.00 96.81 278 ARG A O 1
ATOM 2208 N N . TYR A 1 279 ? 11.281 -23.373 17.699 1.00 97.50 279 TYR A N 1
ATOM 2209 C CA . TYR A 1 279 ? 10.849 -22.401 16.678 1.00 97.50 279 TYR A CA 1
ATOM 2210 C C . TYR A 1 279 ? 10.557 -22.990 15.300 1.00 97.50 279 TYR A C 1
ATOM 2212 O O . TYR A 1 279 ? 10.222 -22.251 14.377 1.00 97.50 279 TYR A O 1
ATOM 2220 N N . ARG A 1 280 ? 10.718 -24.301 15.109 1.00 94.56 280 ARG A N 1
ATOM 2221 C CA . ARG A 1 280 ? 10.501 -24.937 13.807 1.00 94.56 280 ARG A CA 1
ATOM 2222 C C . ARG A 1 280 ? 9.097 -24.626 13.288 1.00 94.56 280 ARG A C 1
ATOM 2224 O O . ARG A 1 280 ? 8.115 -24.828 14.000 1.00 94.56 280 ARG A O 1
ATOM 2231 N N . ARG A 1 281 ? 9.043 -24.195 12.023 1.00 93.69 281 ARG A N 1
ATOM 2232 C CA . ARG A 1 281 ? 7.812 -23.873 11.284 1.00 93.69 281 ARG A CA 1
ATOM 2233 C C . ARG A 1 281 ? 6.974 -22.778 11.949 1.00 93.69 281 ARG A C 1
ATOM 2235 O O . ARG A 1 281 ? 5.754 -22.775 11.829 1.00 93.69 281 ARG A O 1
ATOM 2242 N N . ALA A 1 282 ? 7.625 -21.862 12.664 1.00 97.50 282 ALA A N 1
ATOM 2243 C CA . ALA A 1 282 ? 6.917 -20.806 13.367 1.00 97.50 282 ALA A CA 1
ATOM 2244 C C . ALA A 1 282 ? 6.173 -19.864 12.408 1.00 97.50 282 ALA A C 1
ATOM 2246 O O . ALA A 1 282 ? 6.652 -19.561 11.311 1.00 97.50 282 ALA A O 1
ATOM 2247 N N . TRP A 1 283 ? 5.020 -19.376 12.848 1.00 98.38 283 TRP A N 1
ATOM 2248 C CA . TRP A 1 283 ? 4.326 -18.241 12.254 1.00 98.38 283 TRP A CA 1
ATOM 2249 C C . TRP A 1 283 ? 4.557 -17.036 13.158 1.00 98.38 283 TRP A C 1
ATOM 2251 O O . TRP A 1 283 ? 4.306 -17.103 14.359 1.00 98.38 283 TRP A O 1
ATOM 2261 N N . VAL A 1 284 ? 5.090 -15.959 12.592 1.00 98.44 284 VAL A N 1
ATOM 2262 C CA . VAL A 1 284 ? 5.461 -14.751 13.328 1.00 98.44 284 VAL A CA 1
ATOM 2263 C C . VAL A 1 284 ? 4.485 -13.644 12.967 1.00 98.44 284 VAL A C 1
ATOM 2265 O O . VAL A 1 284 ? 4.423 -13.235 11.810 1.00 98.44 284 VAL A O 1
ATOM 2268 N N . PHE A 1 285 ? 3.754 -13.156 13.958 1.00 98.69 285 PHE A N 1
ATOM 2269 C CA . PHE A 1 285 ? 2.762 -12.098 13.830 1.00 98.69 285 PHE A CA 1
ATOM 2270 C C . PHE A 1 285 ? 3.294 -10.804 14.436 1.00 98.69 285 PHE A C 1
ATOM 2272 O O . PHE A 1 285 ? 3.999 -10.842 15.447 1.00 98.69 285 PHE A O 1
ATOM 2279 N N . LEU A 1 286 ? 2.971 -9.670 13.818 1.00 97.25 286 LEU A N 1
ATOM 2280 C CA . LEU A 1 286 ? 3.228 -8.351 14.389 1.00 97.25 286 LEU A CA 1
ATOM 2281 C C . LEU A 1 286 ? 2.370 -7.262 13.741 1.00 97.25 286 LEU A C 1
ATOM 2283 O O . LEU A 1 286 ? 2.248 -7.205 12.516 1.00 97.25 286 LEU A O 1
ATOM 2287 N N . ASP A 1 287 ? 1.865 -6.340 14.549 1.00 95.06 287 ASP A N 1
ATOM 2288 C CA . ASP A 1 287 ? 1.280 -5.095 14.053 1.00 95.06 287 ASP A CA 1
ATOM 2289 C C . ASP A 1 287 ? 2.371 -4.035 13.945 1.00 95.06 287 ASP A C 1
ATOM 2291 O O . ASP A 1 287 ? 2.986 -3.889 12.885 1.00 95.06 287 ASP A O 1
ATOM 2295 N N . ARG A 1 288 ? 2.672 -3.355 15.053 1.00 91.12 288 ARG A N 1
ATOM 2296 C CA . ARG A 1 288 ? 3.888 -2.560 15.247 1.00 91.12 288 ARG A CA 1
ATOM 2297 C C . ARG A 1 288 ? 4.733 -3.204 16.336 1.00 91.12 288 ARG A C 1
ATOM 2299 O O . ARG A 1 288 ? 4.329 -4.158 16.990 1.00 91.12 288 ARG A O 1
ATOM 2306 N N . HIS A 1 289 ? 5.944 -2.696 16.535 1.00 91.25 289 HIS A N 1
ATOM 2307 C CA . HIS A 1 289 ? 6.742 -3.144 17.673 1.00 91.25 289 HIS A CA 1
ATOM 2308 C C . HIS A 1 289 ? 6.245 -2.528 18.986 1.00 91.25 289 HIS A C 1
ATOM 2310 O O . HIS A 1 289 ? 6.427 -3.119 20.045 1.00 91.25 289 HIS A O 1
ATOM 2316 N N . GLU A 1 290 ? 5.696 -1.317 18.913 1.00 90.69 290 GLU A N 1
ATOM 2317 C CA . GLU A 1 290 ? 5.317 -0.482 20.051 1.00 90.69 290 GLU A CA 1
ATOM 2318 C C . GLU A 1 290 ? 3.932 -0.819 20.607 1.00 90.69 290 GLU A C 1
ATOM 2320 O O . GLU A 1 290 ? 3.721 -0.712 21.812 1.00 90.69 290 GLU A O 1
ATOM 2325 N N . ASN A 1 291 ? 2.998 -1.215 19.748 1.00 88.94 291 ASN A N 1
ATOM 2326 C CA . ASN A 1 291 ? 1.613 -1.488 20.104 1.00 88.94 291 ASN A CA 1
ATOM 2327 C C . ASN A 1 291 ? 0.988 -2.524 19.163 1.00 88.94 291 ASN A C 1
ATOM 2329 O O . ASN A 1 291 ? 1.493 -2.776 18.061 1.00 88.94 291 ASN A O 1
ATOM 2333 N N . ALA A 1 292 ? -0.096 -3.121 19.643 1.00 91.38 292 ALA A N 1
ATOM 2334 C CA . ALA A 1 292 ? -0.884 -4.121 18.943 1.00 91.38 292 ALA A CA 1
ATOM 2335 C C . ALA A 1 292 ? -2.266 -3.541 18.559 1.00 91.38 292 ALA A C 1
ATOM 2337 O O . ALA A 1 292 ? -2.335 -2.382 18.148 1.00 91.38 292 ALA A O 1
ATOM 2338 N N . ASP A 1 293 ? -3.334 -4.335 18.654 1.00 90.25 293 ASP A N 1
ATOM 2339 C CA . ASP A 1 293 ? -4.720 -4.001 18.278 1.00 90.25 293 ASP A CA 1
ATOM 2340 C C . ASP A 1 293 ? -4.949 -3.679 16.785 1.00 90.25 293 ASP A C 1
ATOM 2342 O O . ASP A 1 293 ? -5.802 -2.871 16.416 1.00 90.25 293 ASP A O 1
ATOM 2346 N N . ASP A 1 294 ? -4.221 -4.343 15.883 1.00 92.94 294 ASP A N 1
ATOM 2347 C CA . ASP A 1 294 ? -4.513 -4.298 14.446 1.00 92.94 294 ASP A CA 1
ATOM 2348 C C . ASP A 1 294 ? -4.616 -5.721 13.863 1.00 92.94 294 ASP A C 1
ATOM 2350 O O . ASP A 1 294 ? -4.757 -6.718 14.579 1.00 92.94 294 ASP A O 1
ATOM 2354 N N . ASN A 1 295 ? -4.651 -5.840 12.540 1.00 97.31 295 ASN A N 1
ATOM 2355 C CA . ASN A 1 295 ? -5.018 -7.073 11.847 1.00 97.31 295 ASN A CA 1
ATOM 2356 C C . ASN A 1 295 ? -4.200 -8.319 12.221 1.00 97.31 295 ASN A C 1
ATOM 2358 O O . ASN A 1 295 ? -4.746 -9.427 12.190 1.00 97.31 295 ASN A O 1
ATOM 2362 N N . ALA A 1 296 ? -2.921 -8.186 12.578 1.00 98.06 296 ALA A N 1
ATOM 2363 C CA . ALA A 1 296 ? -2.105 -9.328 12.969 1.00 98.06 296 ALA A CA 1
ATOM 2364 C C . ALA A 1 296 ? -2.523 -9.867 14.342 1.00 98.06 296 ALA A C 1
ATOM 2366 O O . ALA A 1 296 ? -2.516 -11.085 14.520 1.00 98.06 296 ALA A O 1
ATOM 2367 N N . GLU A 1 297 ? -2.924 -9.006 15.285 1.00 97.50 297 GLU A N 1
ATOM 2368 C CA . GLU A 1 297 ? -3.460 -9.419 16.588 1.00 97.50 297 GLU A CA 1
ATOM 2369 C C . GLU A 1 297 ? -4.752 -10.232 16.418 1.00 97.50 297 GLU A C 1
ATOM 2371 O O . GLU A 1 297 ? -4.885 -11.326 16.972 1.00 97.50 297 GLU A O 1
ATOM 2376 N N . HIS A 1 298 ? -5.686 -9.747 15.593 1.00 97.56 298 HIS A N 1
ATOM 2377 C CA . HIS A 1 298 ? -6.956 -10.441 15.327 1.00 97.56 298 HIS A CA 1
ATOM 2378 C C . HIS A 1 298 ? -6.743 -11.787 14.631 1.00 97.56 298 HIS A C 1
ATOM 2380 O O . HIS A 1 298 ? -7.305 -12.799 15.059 1.00 97.56 298 HIS A O 1
ATOM 2386 N N . LEU A 1 299 ? -5.869 -11.838 13.622 1.00 98.69 299 LEU A N 1
ATOM 2387 C CA . LEU A 1 299 ? -5.555 -13.095 12.948 1.00 98.69 299 LEU A CA 1
ATOM 2388 C C . LEU A 1 299 ? -4.808 -14.073 13.866 1.00 98.69 299 LEU A C 1
ATOM 2390 O O . LEU A 1 299 ? -5.077 -15.271 13.805 1.00 98.69 299 LEU A O 1
ATOM 2394 N N . TYR A 1 300 ? -3.911 -13.591 14.737 1.00 98.69 300 TYR A N 1
ATOM 2395 C CA . TYR A 1 300 ? -3.232 -14.431 15.728 1.00 98.69 300 TYR A CA 1
ATOM 2396 C C . TYR A 1 300 ? -4.246 -15.152 16.616 1.00 98.69 300 TYR A C 1
ATOM 2398 O O . TYR A 1 300 ? -4.175 -16.374 16.735 1.00 98.69 300 TYR A O 1
ATOM 2406 N N . ARG A 1 301 ? -5.225 -14.422 17.173 1.00 98.06 301 ARG A N 1
ATOM 2407 C CA . ARG A 1 301 ? -6.289 -15.016 18.002 1.00 98.06 301 ARG A CA 1
ATOM 2408 C C . ARG A 1 301 ? -7.066 -16.084 17.256 1.00 98.06 301 ARG A C 1
ATOM 2410 O O . ARG A 1 301 ? -7.329 -17.154 17.799 1.00 98.06 301 ARG A O 1
ATOM 2417 N N . TRP A 1 302 ? -7.444 -15.800 16.012 1.00 98.44 302 TRP A N 1
ATOM 2418 C CA . TRP A 1 302 ? -8.176 -16.765 15.202 1.00 98.44 302 TRP A CA 1
ATOM 2419 C C . TRP A 1 302 ? -7.340 -18.028 14.963 1.00 98.44 302 TRP A C 1
ATOM 2421 O O . TRP A 1 302 ? -7.837 -19.140 15.145 1.00 98.44 302 TRP A O 1
ATOM 2431 N N . VAL A 1 303 ? -6.057 -17.873 14.619 1.00 98.50 303 VAL A N 1
ATOM 2432 C CA . VAL A 1 303 ? -5.146 -18.991 14.343 1.00 98.50 303 VAL A CA 1
ATOM 2433 C C . VAL A 1 303 ? -4.912 -19.840 15.587 1.00 98.50 303 VAL A C 1
ATOM 2435 O O . VAL A 1 303 ? -5.026 -21.058 15.503 1.00 98.50 303 VAL A O 1
ATOM 2438 N N . THR A 1 304 ? -4.635 -19.245 16.746 1.00 97.88 304 THR A N 1
ATOM 2439 C CA . THR A 1 304 ? -4.408 -20.019 17.976 1.00 97.88 304 THR A CA 1
ATOM 2440 C C . THR A 1 304 ? -5.675 -20.716 18.467 1.00 97.88 304 THR A C 1
ATOM 2442 O O . THR A 1 304 ? -5.589 -21.832 18.977 1.00 97.88 304 THR A O 1
ATOM 2445 N N . ALA A 1 305 ? -6.851 -20.118 18.252 1.00 97.88 305 ALA A N 1
ATOM 2446 C CA . ALA A 1 305 ? -8.131 -20.721 18.614 1.00 97.88 305 ALA A CA 1
ATOM 2447 C C . ALA A 1 305 ? -8.571 -21.849 17.663 1.00 97.88 305 ALA A C 1
ATOM 2449 O O . ALA A 1 305 ? -9.148 -22.840 18.111 1.00 97.88 305 ALA A O 1
ATOM 2450 N N . LYS A 1 306 ? -8.349 -21.708 16.348 1.00 98.12 306 LYS A N 1
ATOM 2451 C CA . LYS A 1 306 ? -8.848 -22.650 15.325 1.00 98.12 306 LYS A CA 1
ATOM 2452 C C . LYS A 1 306 ? -7.810 -23.660 14.847 1.00 98.12 306 LYS A C 1
ATOM 2454 O O . LYS A 1 306 ? -8.187 -24.716 14.350 1.00 98.12 306 LYS A O 1
ATOM 2459 N N . GLN A 1 307 ? -6.526 -23.341 14.970 1.00 97.50 307 GLN A N 1
ATOM 2460 C CA . GLN A 1 307 ? -5.399 -24.133 14.473 1.00 97.50 307 GLN A CA 1
ATOM 2461 C C . GLN A 1 307 ? -4.290 -24.230 15.542 1.00 97.50 307 GLN A C 1
ATOM 2463 O O . GLN A 1 307 ? -3.151 -23.820 15.297 1.00 97.50 307 GLN A O 1
ATOM 2468 N N . PRO A 1 308 ? -4.587 -24.777 16.739 1.00 96.25 308 PRO A N 1
ATOM 2469 C CA . PRO A 1 308 ? -3.670 -24.778 17.885 1.00 96.25 308 PRO A CA 1
ATOM 2470 C C . PRO A 1 308 ? -2.365 -25.557 17.646 1.00 96.25 308 PRO A C 1
ATOM 2472 O O . PRO A 1 308 ? -1.400 -25.400 18.389 1.00 96.25 308 PRO A O 1
ATOM 2475 N N . GLN A 1 309 ? -2.306 -26.393 16.606 1.00 96.50 309 GLN A N 1
ATOM 2476 C CA . GLN A 1 309 ? -1.091 -27.086 16.178 1.00 96.50 309 GLN A CA 1
ATOM 2477 C C . GLN A 1 309 ? -0.057 -26.165 15.503 1.00 96.50 309 GLN A C 1
ATOM 2479 O O . GLN A 1 309 ? 1.079 -26.588 15.279 1.00 96.50 309 GLN A O 1
ATOM 2484 N N . ILE A 1 310 ? -0.430 -24.934 15.133 1.00 97.62 310 ILE A N 1
ATOM 2485 C CA . ILE A 1 310 ? 0.481 -23.955 14.534 1.00 97.62 310 ILE A CA 1
ATOM 2486 C C . ILE A 1 310 ? 1.334 -23.307 15.624 1.00 97.62 310 ILE A C 1
ATOM 2488 O O . ILE A 1 310 ? 0.837 -22.767 16.607 1.00 97.62 310 ILE A O 1
ATOM 2492 N N . ASN A 1 311 ? 2.650 -23.312 15.410 1.00 98.06 311 ASN A N 1
ATOM 2493 C CA . ASN A 1 311 ? 3.617 -22.665 16.289 1.00 98.06 311 ASN A CA 1
ATOM 2494 C C . ASN A 1 311 ? 3.592 -21.135 16.094 1.00 98.06 311 ASN A C 1
ATOM 2496 O O . ASN A 1 311 ? 4.397 -20.590 15.337 1.00 98.06 311 ASN A O 1
ATOM 2500 N N . ALA A 1 312 ? 2.633 -20.448 16.716 1.00 98.44 312 ALA A N 1
ATOM 2501 C CA . ALA A 1 312 ? 2.396 -19.017 16.532 1.00 98.44 312 ALA A CA 1
ATOM 2502 C C . ALA A 1 312 ? 3.087 -18.156 17.606 1.00 98.44 312 ALA A C 1
ATOM 2504 O O . ALA A 1 312 ? 2.861 -18.338 18.800 1.00 98.44 312 ALA A O 1
ATOM 2505 N N . TRP A 1 313 ? 3.858 -17.158 17.167 1.00 98.56 313 TRP A N 1
ATOM 2506 C CA . TRP A 1 313 ? 4.555 -16.176 18.005 1.00 98.56 313 TRP A CA 1
ATOM 2507 C C . TRP A 1 313 ? 4.116 -14.762 17.651 1.00 98.56 313 TRP A C 1
ATOM 2509 O O . TRP A 1 313 ? 3.997 -14.441 16.469 1.00 98.56 313 TRP A O 1
ATOM 2519 N N . PHE A 1 314 ? 3.953 -13.903 18.653 1.00 98.62 314 PHE A N 1
ATOM 2520 C CA . PHE A 1 314 ? 3.607 -12.499 18.454 1.00 98.62 314 PHE A CA 1
ATOM 2521 C C . PHE A 1 314 ? 4.765 -11.600 18.904 1.00 98.62 314 PHE A C 1
ATOM 2523 O O . PHE A 1 314 ? 5.238 -11.700 20.039 1.00 98.62 314 PHE A O 1
ATOM 2530 N N . LEU A 1 315 ? 5.272 -10.753 18.003 1.00 98.12 315 LEU A N 1
ATOM 2531 C CA . LEU A 1 315 ? 6.356 -9.829 18.326 1.00 98.12 315 LEU A CA 1
ATOM 2532 C C . LEU A 1 315 ? 5.800 -8.527 18.886 1.00 98.12 315 LEU A C 1
ATOM 2534 O O . LEU A 1 315 ? 5.085 -7.811 18.195 1.00 98.12 315 LEU A O 1
ATOM 2538 N N . LEU A 1 316 ? 6.215 -8.189 20.102 1.00 97.62 316 LEU A N 1
ATOM 2539 C CA . LEU A 1 316 ? 5.825 -6.958 20.781 1.00 97.62 316 LEU A CA 1
ATOM 2540 C C . LEU A 1 316 ? 6.946 -6.520 21.718 1.00 97.62 316 LEU A C 1
ATOM 2542 O O . LEU A 1 316 ? 7.685 -7.359 22.232 1.00 97.62 316 LEU A O 1
ATOM 2546 N N . LYS A 1 317 ? 7.154 -5.221 21.923 1.00 96.69 317 LYS A N 1
ATOM 2547 C CA . LYS A 1 317 ? 8.118 -4.784 22.936 1.00 96.69 317 LYS A CA 1
ATOM 2548 C C . LYS A 1 317 ? 7.563 -5.027 24.351 1.00 96.69 317 LYS A C 1
ATOM 2550 O O . LYS A 1 317 ? 6.383 -4.777 24.572 1.00 96.69 317 LYS A O 1
ATOM 2555 N N . PRO A 1 318 ? 8.402 -5.445 25.319 1.00 95.81 318 PRO A N 1
ATOM 2556 C CA . PRO A 1 318 ? 7.971 -5.639 26.708 1.00 95.81 318 PRO A CA 1
ATOM 2557 C C . PRO A 1 318 ? 7.428 -4.390 27.414 1.00 95.81 318 PRO A C 1
ATOM 2559 O O . PRO A 1 318 ? 6.710 -4.523 28.395 1.00 95.81 318 PRO A O 1
ATOM 2562 N N . ASP A 1 319 ? 7.780 -3.191 26.943 1.00 94.94 319 ASP A N 1
ATOM 2563 C CA . ASP A 1 319 ? 7.291 -1.906 27.461 1.00 94.94 319 ASP A CA 1
ATOM 2564 C C . ASP A 1 319 ? 6.016 -1.411 26.754 1.00 94.94 319 ASP A C 1
ATOM 2566 O O . ASP A 1 319 ? 5.553 -0.304 27.019 1.00 94.94 319 ASP A O 1
ATOM 2570 N N . SER A 1 320 ? 5.447 -2.215 25.852 1.00 94.12 320 SER A N 1
ATOM 2571 C CA . SER A 1 320 ? 4.184 -1.899 25.193 1.00 94.12 320 SER A CA 1
ATOM 2572 C C . SER A 1 320 ? 3.027 -1.883 26.200 1.00 94.12 320 SER A C 1
ATOM 2574 O O . SER A 1 320 ? 2.945 -2.795 27.031 1.00 94.12 320 SER A O 1
ATOM 2576 N N . PRO A 1 321 ? 2.078 -0.931 26.093 1.00 91.00 321 PRO A N 1
ATOM 2577 C CA . PRO A 1 321 ? 0.870 -0.938 26.920 1.00 91.00 321 PRO A CA 1
ATOM 2578 C C . PRO A 1 321 ? 0.019 -2.204 26.721 1.00 91.00 321 PRO A C 1
ATOM 2580 O O . PRO A 1 321 ? -0.702 -2.609 27.629 1.00 91.00 321 PRO A O 1
ATOM 2583 N N . ASP A 1 322 ? 0.141 -2.870 25.568 1.00 92.62 322 ASP A N 1
ATOM 2584 C CA . ASP A 1 322 ? -0.622 -4.074 25.233 1.00 92.62 322 ASP A CA 1
ATOM 2585 C C . ASP A 1 322 ? -0.025 -5.368 25.804 1.00 92.62 322 ASP A C 1
ATOM 2587 O O . ASP A 1 322 ? -0.696 -6.401 25.807 1.00 92.62 322 ASP A O 1
ATOM 2591 N N . TRP A 1 323 ? 1.221 -5.348 26.298 1.00 95.50 323 TRP A N 1
ATOM 2592 C CA . TRP A 1 323 ? 1.932 -6.570 26.695 1.00 95.50 323 TRP A CA 1
ATOM 2593 C C . TRP A 1 323 ? 1.183 -7.351 27.776 1.00 95.50 323 TRP A C 1
ATOM 2595 O O . TRP A 1 323 ? 0.923 -8.541 27.611 1.00 95.50 323 TRP A O 1
ATOM 2605 N N . ALA A 1 324 ? 0.805 -6.680 28.868 1.00 95.88 324 ALA A N 1
ATOM 2606 C CA . ALA A 1 324 ? 0.156 -7.329 30.005 1.00 95.88 324 ALA A CA 1
ATOM 2607 C C . ALA A 1 324 ? -1.198 -7.947 29.620 1.00 95.88 324 ALA A C 1
ATOM 2609 O O . ALA A 1 324 ? -1.503 -9.066 30.028 1.00 95.88 324 ALA A O 1
ATOM 2610 N N . ARG A 1 325 ? -1.985 -7.241 28.795 1.00 95.31 325 ARG A N 1
ATOM 2611 C CA . ARG A 1 325 ? -3.272 -7.723 28.278 1.00 95.31 325 ARG A CA 1
ATOM 2612 C C . ARG A 1 325 ? -3.082 -8.983 27.433 1.00 95.31 325 ARG A C 1
ATOM 2614 O O . ARG A 1 325 ? -3.730 -9.994 27.678 1.00 95.31 325 ARG A O 1
ATOM 2621 N N . LEU A 1 326 ? -2.159 -8.946 26.475 1.00 96.44 326 LEU A N 1
ATOM 2622 C CA . LEU A 1 326 ? -1.931 -10.063 25.559 1.00 96.44 326 LEU A CA 1
ATOM 2623 C C . LEU A 1 326 ? -1.308 -11.284 26.246 1.00 96.44 326 LEU A C 1
ATOM 2625 O O . LEU A 1 326 ? -1.656 -12.417 25.918 1.00 96.44 326 LEU A O 1
ATOM 2629 N N . GLU A 1 327 ? -0.430 -11.078 27.228 1.00 96.88 327 GLU A N 1
ATOM 2630 C CA . GLU A 1 327 ? 0.120 -12.164 28.044 1.00 96.88 327 GLU A CA 1
ATOM 2631 C C . GLU A 1 327 ? -0.986 -12.885 28.830 1.00 96.88 327 GLU A C 1
ATOM 2633 O O . GLU A 1 327 ? -1.034 -14.115 28.836 1.00 96.88 327 GLU A O 1
ATOM 2638 N N . GLN A 1 328 ? -1.922 -12.133 29.422 1.00 97.12 328 GLN A N 1
ATOM 2639 C CA . GLN A 1 328 ? -3.087 -12.690 30.119 1.00 97.12 328 GLN A CA 1
ATOM 2640 C C . GLN A 1 328 ? -4.038 -13.440 29.177 1.00 97.12 328 GLN A C 1
ATOM 2642 O O . GLN A 1 328 ? -4.610 -14.456 29.567 1.00 97.12 328 GLN A O 1
ATOM 2647 N N . GLU A 1 329 ? -4.174 -12.985 27.929 1.00 96.06 329 GLU A N 1
ATOM 2648 C CA . GLU A 1 329 ? -4.922 -13.684 26.874 1.00 96.06 329 GLU A CA 1
ATOM 2649 C C . GLU A 1 329 ? -4.212 -14.962 26.369 1.00 96.06 329 GLU A C 1
ATOM 2651 O O . GLU A 1 329 ? -4.774 -15.706 25.564 1.00 96.06 329 GLU A O 1
ATOM 2656 N N . GLY A 1 330 ? -2.990 -15.249 26.834 1.00 96.88 330 GLY A N 1
ATOM 2657 C CA . GLY A 1 330 ? -2.231 -16.451 26.481 1.00 96.88 330 GLY A CA 1
ATOM 2658 C C . GLY A 1 330 ? -1.388 -16.322 25.210 1.00 96.88 330 GLY A C 1
ATOM 2659 O O . GLY A 1 330 ? -1.001 -17.338 24.626 1.00 96.88 330 GLY A O 1
ATOM 2660 N N . PHE A 1 331 ? -1.086 -15.100 24.760 1.00 98.19 331 PHE A N 1
ATOM 2661 C CA . PHE A 1 331 ? -0.216 -14.887 23.605 1.00 98.19 331 PHE A CA 1
ATOM 2662 C C . PHE A 1 331 ? 1.215 -15.346 23.906 1.00 98.19 331 PHE A C 1
ATOM 2664 O O . PHE A 1 331 ? 1.806 -15.022 24.937 1.00 98.19 331 PHE A O 1
ATOM 2671 N N . GLN A 1 332 ? 1.829 -16.039 22.947 1.00 97.62 332 GLN A N 1
ATOM 2672 C CA . GLN A 1 332 ? 3.263 -16.329 22.969 1.00 97.62 332 GLN A CA 1
ATOM 2673 C C . GLN A 1 332 ? 4.053 -15.092 22.522 1.00 97.62 332 GLN A C 1
ATOM 2675 O O . GLN A 1 332 ? 4.439 -14.962 21.355 1.00 97.62 332 GLN A O 1
ATOM 2680 N N . LEU A 1 333 ? 4.269 -14.171 23.461 1.00 98.06 333 LEU A N 1
ATOM 2681 C CA . LEU A 1 333 ? 4.960 -12.906 23.226 1.00 98.06 333 LEU A CA 1
ATOM 2682 C C . LEU A 1 333 ? 6.482 -13.083 23.143 1.00 98.06 333 LEU A C 1
ATOM 2684 O O . LEU A 1 333 ? 7.097 -13.850 23.890 1.00 98.06 333 LEU A O 1
ATOM 2688 N N . LEU A 1 334 ? 7.116 -12.342 22.232 1.00 97.81 334 LEU A N 1
ATOM 2689 C CA . LEU A 1 334 ? 8.571 -12.292 22.109 1.00 97.81 334 LEU A CA 1
ATOM 2690 C C . LEU A 1 334 ? 9.046 -10.893 21.700 1.00 97.81 334 LEU A C 1
ATOM 2692 O O . LEU A 1 334 ? 8.542 -10.295 20.754 1.00 97.81 334 LEU A O 1
ATOM 2696 N N . ALA A 1 335 ? 10.076 -10.380 22.377 1.00 96.38 335 ALA A N 1
ATOM 2697 C CA . ALA A 1 335 ? 10.617 -9.054 22.085 1.00 96.38 335 ALA A CA 1
ATOM 2698 C C . ALA A 1 335 ? 11.148 -8.955 20.635 1.00 96.38 335 ALA A C 1
ATOM 2700 O O . ALA A 1 335 ? 11.918 -9.818 20.208 1.00 96.38 335 ALA A O 1
ATOM 2701 N N . PRO A 1 336 ? 10.874 -7.874 19.875 1.00 92.00 336 PRO A N 1
ATOM 2702 C CA . PRO A 1 336 ? 11.247 -7.760 18.457 1.00 92.00 336 PRO A CA 1
ATOM 2703 C C . PRO A 1 336 ? 12.764 -7.636 18.215 1.00 92.00 336 PRO A C 1
ATOM 2705 O O . PRO A 1 336 ? 13.238 -7.600 17.075 1.00 92.00 336 PRO A O 1
ATOM 2708 N N . ASN A 1 337 ? 13.569 -7.609 19.278 1.00 89.81 337 ASN A N 1
ATOM 2709 C CA . ASN A 1 337 ? 15.011 -7.403 19.248 1.00 89.81 337 ASN A CA 1
ATOM 2710 C C . ASN A 1 337 ? 15.779 -8.587 19.857 1.00 89.81 337 ASN A C 1
ATOM 2712 O O . ASN A 1 337 ? 15.218 -9.512 20.431 1.00 89.81 337 ASN A O 1
ATOM 2716 N N . GLY A 1 338 ? 17.104 -8.567 19.707 1.00 93.00 338 GLY A N 1
ATOM 2717 C CA . GLY A 1 338 ? 17.976 -9.566 20.325 1.00 93.00 338 GLY A CA 1
ATOM 2718 C C . GLY A 1 338 ? 18.114 -10.879 19.548 1.00 93.00 338 GLY A C 1
ATOM 2719 O O . GLY A 1 338 ? 17.815 -10.975 18.354 1.00 93.00 338 GLY A O 1
ATOM 2720 N N . LEU A 1 339 ? 18.687 -11.879 20.222 1.00 95.69 339 LEU A N 1
ATOM 2721 C CA . LEU A 1 339 ? 19.069 -13.161 19.626 1.00 95.69 339 LEU A CA 1
ATOM 2722 C C . LEU A 1 339 ? 17.868 -14.087 19.424 1.00 95.69 339 LEU A C 1
ATOM 2724 O O . LEU A 1 339 ? 17.745 -14.679 18.358 1.00 95.69 339 LEU A O 1
ATOM 2728 N N . GLN A 1 340 ? 16.958 -14.164 20.397 1.00 97.00 340 GLN A N 1
ATOM 2729 C CA . GLN A 1 340 ? 15.785 -15.041 20.327 1.00 97.00 340 GLN A CA 1
ATOM 2730 C C . GLN A 1 340 ? 14.902 -14.723 19.116 1.00 97.00 340 GLN A C 1
ATOM 2732 O O . GLN A 1 340 ? 14.584 -15.633 18.355 1.00 97.00 340 GLN A O 1
ATOM 2737 N N . ARG A 1 341 ? 14.623 -13.439 18.850 1.00 96.31 341 ARG A N 1
ATOM 2738 C CA . ARG A 1 341 ? 13.894 -13.012 17.646 1.00 96.31 341 ARG A CA 1
ATOM 2739 C C . ARG A 1 341 ? 14.574 -13.469 16.364 1.00 96.31 341 ARG A C 1
ATOM 2741 O O . ARG A 1 341 ? 13.914 -13.942 15.446 1.00 96.31 341 ARG A O 1
ATOM 2748 N N . LYS A 1 342 ? 15.900 -13.338 16.281 1.00 96.81 342 LYS A N 1
ATOM 2749 C CA . LYS A 1 342 ? 16.654 -13.781 15.101 1.00 96.81 342 LYS A CA 1
ATOM 2750 C C . LYS A 1 342 ? 16.525 -15.289 14.890 1.00 96.81 342 LYS A C 1
ATOM 2752 O O . LYS A 1 342 ? 16.351 -15.717 13.757 1.00 96.81 342 LYS A O 1
ATOM 2757 N N . LEU A 1 343 ? 16.596 -16.076 15.963 1.00 97.38 343 LEU A N 1
ATOM 2758 C CA . LEU A 1 343 ? 16.437 -17.530 15.902 1.00 97.38 343 LEU A CA 1
ATOM 2759 C C . LEU A 1 343 ? 15.019 -17.948 15.515 1.00 97.38 343 LEU A C 1
ATOM 2761 O O . LEU A 1 343 ? 14.874 -18.856 14.698 1.00 97.38 343 LEU A O 1
ATOM 2765 N N . LEU A 1 344 ? 14.007 -17.275 16.066 1.00 97.69 344 LEU A N 1
ATOM 2766 C CA . LEU A 1 344 ? 12.602 -17.459 15.713 1.00 97.69 344 LEU A CA 1
ATOM 2767 C C . LEU A 1 344 ? 12.389 -17.208 14.218 1.00 97.69 344 LEU A C 1
ATOM 2769 O O . LEU A 1 344 ? 11.954 -18.099 13.496 1.00 97.69 344 LEU A O 1
ATOM 2773 N N . VAL A 1 345 ? 12.771 -16.023 13.735 1.00 96.00 345 VAL A N 1
ATOM 2774 C CA . VAL A 1 345 ? 12.565 -15.627 12.337 1.00 96.00 345 VAL A CA 1
ATOM 2775 C C . VAL A 1 345 ? 13.317 -16.553 11.371 1.00 96.00 345 VAL A C 1
ATOM 2777 O O . VAL A 1 345 ? 12.744 -16.982 10.374 1.00 96.00 345 VAL A O 1
ATOM 2780 N N . LEU A 1 346 ? 14.558 -16.951 11.676 1.00 94.75 346 LEU A N 1
ATOM 2781 C CA . LEU A 1 346 ? 15.316 -17.901 10.843 1.00 94.75 346 LEU A CA 1
ATOM 2782 C C . LEU A 1 346 ? 14.703 -19.314 10.785 1.00 94.75 346 LEU A C 1
ATOM 2784 O O . LEU A 1 346 ? 15.052 -20.078 9.886 1.00 94.75 346 LEU A O 1
ATOM 2788 N N . ASN A 1 347 ? 13.811 -19.666 11.715 1.00 95.81 347 ASN A N 1
ATOM 2789 C CA . ASN A 1 347 ? 13.079 -20.938 11.734 1.00 95.81 347 ASN A CA 1
ATOM 2790 C C . ASN A 1 347 ? 11.591 -20.796 11.346 1.00 95.81 347 ASN A C 1
ATOM 2792 O O . ASN A 1 347 ? 10.859 -21.791 11.375 1.00 95.81 347 ASN A O 1
ATOM 2796 N N . SER A 1 348 ? 11.154 -19.590 10.972 1.00 94.94 348 SER A N 1
ATOM 2797 C CA . SER A 1 348 ? 9.764 -19.299 10.613 1.00 94.94 348 SER A CA 1
ATOM 2798 C C . SER A 1 348 ? 9.415 -19.713 9.180 1.00 94.94 348 SER A C 1
ATOM 2800 O O . SER A 1 348 ? 10.258 -19.691 8.281 1.00 94.94 348 SER A O 1
ATOM 2802 N N . GLU A 1 349 ? 8.151 -20.084 8.976 1.00 93.62 349 GLU A N 1
ATOM 2803 C CA . GLU A 1 349 ? 7.543 -20.303 7.658 1.00 93.62 349 GLU A CA 1
ATOM 2804 C C . GLU A 1 349 ? 6.821 -19.062 7.150 1.00 93.62 349 GLU A C 1
ATOM 2806 O O . GLU A 1 349 ? 6.841 -18.802 5.950 1.00 93.62 349 GLU A O 1
ATOM 2811 N N . ASN A 1 350 ? 6.227 -18.280 8.052 1.00 95.44 350 ASN A N 1
ATOM 2812 C CA . ASN A 1 350 ? 5.478 -17.081 7.710 1.00 95.44 350 ASN A CA 1
ATOM 2813 C C . ASN A 1 350 ? 5.846 -15.939 8.652 1.00 95.44 350 ASN A C 1
ATOM 2815 O O . ASN A 1 350 ? 5.935 -16.122 9.866 1.00 95.44 350 ASN A O 1
ATOM 2819 N N . ILE A 1 351 ? 6.000 -14.756 8.073 1.00 97.00 351 ILE A N 1
ATOM 2820 C CA . ILE A 1 351 ? 5.895 -13.484 8.773 1.00 97.00 351 ILE A CA 1
ATOM 2821 C C . ILE A 1 351 ? 4.620 -12.812 8.273 1.00 97.00 351 ILE A C 1
ATOM 2823 O O . ILE A 1 351 ? 4.435 -12.647 7.067 1.00 97.00 351 ILE A O 1
ATOM 2827 N N . ILE A 1 352 ? 3.755 -12.427 9.201 1.00 98.44 352 ILE A N 1
ATOM 2828 C CA . ILE A 1 352 ? 2.432 -11.878 8.933 1.00 98.44 352 ILE A CA 1
ATOM 2829 C C . ILE A 1 352 ? 2.327 -10.544 9.662 1.00 98.44 352 ILE A C 1
ATOM 2831 O O . ILE A 1 352 ? 2.495 -10.494 10.881 1.00 98.44 352 ILE A O 1
ATOM 2835 N N . SER A 1 353 ? 2.093 -9.459 8.924 1.00 97.81 353 SER A N 1
ATOM 2836 C CA . SER A 1 353 ? 2.087 -8.123 9.512 1.00 97.81 353 SER A CA 1
ATOM 2837 C C . SER A 1 353 ? 1.066 -7.177 8.906 1.00 97.81 353 SER A C 1
ATOM 2839 O O . SER A 1 353 ? 0.848 -7.181 7.698 1.00 97.81 353 SER A O 1
ATOM 2841 N N . SER A 1 354 ? 0.513 -6.305 9.746 1.00 97.12 354 SER A N 1
ATOM 2842 C CA . SER A 1 354 ? -0.336 -5.172 9.343 1.00 97.12 354 SER A CA 1
ATOM 2843 C C . SER A 1 354 ? 0.445 -4.029 8.680 1.00 97.12 354 SER A C 1
ATOM 2845 O O . SER A 1 354 ? -0.145 -3.124 8.090 1.00 97.12 354 SER A O 1
ATOM 2847 N N . HIS A 1 355 ? 1.781 -4.067 8.723 1.00 94.56 355 HIS A N 1
ATOM 2848 C CA . HIS A 1 355 ? 2.672 -3.067 8.125 1.00 94.56 355 HIS A CA 1
ATOM 2849 C C . HIS A 1 355 ? 3.525 -3.686 7.009 1.00 94.56 355 HIS A C 1
ATOM 2851 O O . HIS A 1 355 ? 3.674 -4.903 6.915 1.00 94.56 355 HIS A O 1
ATOM 2857 N N . ALA A 1 356 ? 4.061 -2.869 6.104 1.00 92.56 356 ALA A N 1
ATOM 2858 C CA . ALA A 1 356 ? 4.690 -3.348 4.871 1.00 92.56 356 ALA A CA 1
ATOM 2859 C C . ALA A 1 356 ? 6.194 -3.660 5.044 1.00 92.56 356 ALA A C 1
ATOM 2861 O O . ALA A 1 356 ? 6.785 -4.434 4.290 1.00 92.56 356 ALA A O 1
ATOM 2862 N N . GLU A 1 357 ? 6.831 -3.073 6.054 1.00 87.50 357 GLU A N 1
ATOM 2863 C CA . GLU A 1 357 ? 8.284 -2.931 6.154 1.00 87.50 357 GLU A CA 1
ATOM 2864 C C . GLU A 1 357 ? 8.985 -4.113 6.832 1.00 87.50 357 GLU A C 1
ATOM 2866 O O . GLU A 1 357 ? 10.213 -4.231 6.771 1.00 87.50 357 GLU A O 1
ATOM 2871 N N . TYR A 1 358 ? 8.237 -5.034 7.446 1.00 91.00 358 TYR A N 1
ATOM 2872 C CA . TYR A 1 358 ? 8.819 -6.191 8.128 1.00 91.00 358 TYR A CA 1
ATOM 2873 C C . TYR A 1 358 ? 9.096 -7.378 7.197 1.00 91.00 358 TYR A C 1
ATOM 2875 O O . TYR A 1 358 ? 9.528 -8.443 7.646 1.00 91.00 358 TYR A O 1
ATOM 2883 N N . GLY A 1 359 ? 8.965 -7.185 5.880 1.00 88.69 359 GLY A N 1
ATOM 2884 C CA . GLY A 1 359 ? 9.217 -8.219 4.880 1.00 88.69 359 GLY A CA 1
ATOM 2885 C C . GLY A 1 359 ? 10.605 -8.842 4.975 1.00 88.69 359 GLY A C 1
ATOM 2886 O O . GLY A 1 359 ? 10.774 -10.013 4.658 1.00 88.69 359 GLY A O 1
ATOM 2887 N N . ALA A 1 360 ? 11.611 -8.122 5.486 1.00 89.75 360 ALA A N 1
ATOM 2888 C CA . ALA A 1 360 ? 12.966 -8.629 5.721 1.00 89.75 360 ALA A CA 1
ATOM 2889 C C . ALA A 1 360 ? 13.189 -9.291 7.101 1.00 89.75 360 ALA A C 1
ATOM 2891 O O . ALA A 1 360 ? 14.312 -9.701 7.396 1.00 89.75 360 ALA A O 1
ATOM 2892 N N . GLY A 1 361 ? 12.168 -9.401 7.958 1.00 90.56 361 GLY A N 1
ATOM 2893 C CA . GLY A 1 361 ? 12.264 -10.019 9.290 1.00 90.56 361 GLY A CA 1
ATOM 2894 C C . GLY A 1 361 ? 13.283 -9.351 10.227 1.00 90.56 361 GLY A C 1
ATOM 2895 O O . GLY A 1 361 ? 13.889 -10.004 11.080 1.00 90.56 361 GLY A O 1
ATOM 2896 N N . GLY A 1 362 ? 13.565 -8.062 10.008 1.00 90.81 362 GLY A N 1
ATOM 2897 C CA . GLY A 1 362 ? 14.599 -7.321 10.734 1.00 90.81 362 GLY A CA 1
ATOM 2898 C C . GLY A 1 362 ? 16.040 -7.765 10.430 1.00 90.81 362 GLY A C 1
ATOM 2899 O O . GLY A 1 362 ? 16.909 -7.645 11.304 1.00 90.81 362 GLY A O 1
ATOM 2900 N N . PHE A 1 363 ? 16.298 -8.307 9.234 1.00 90.44 363 PHE A N 1
ATOM 2901 C CA . PHE A 1 363 ? 17.631 -8.651 8.726 1.00 90.44 363 PHE A CA 1
ATOM 2902 C C . PHE A 1 363 ? 18.019 -7.805 7.509 1.00 90.44 363 PHE A C 1
ATOM 2904 O O . PHE A 1 363 ? 17.165 -7.454 6.703 1.00 90.44 363 PHE A O 1
ATOM 2911 N N . ASP A 1 364 ? 19.319 -7.537 7.335 1.00 88.12 364 ASP A N 1
ATOM 2912 C CA . ASP A 1 364 ? 19.851 -6.958 6.093 1.00 88.12 364 ASP A CA 1
ATOM 2913 C C . ASP A 1 364 ? 19.845 -8.032 4.987 1.00 88.12 364 ASP A C 1
ATOM 2915 O O . ASP A 1 364 ? 20.595 -9.017 5.098 1.00 88.12 364 ASP A O 1
ATOM 2919 N N . PRO A 1 365 ? 19.046 -7.872 3.913 1.00 84.19 365 PRO A N 1
ATOM 2920 C CA . PRO A 1 365 ? 18.974 -8.859 2.843 1.00 84.19 365 PRO A CA 1
ATOM 2921 C C . PRO A 1 365 ? 20.313 -9.098 2.141 1.00 84.19 365 PRO A C 1
ATOM 2923 O O . PRO A 1 365 ? 20.561 -10.208 1.682 1.00 84.19 365 PRO A O 1
ATOM 2926 N N . ARG A 1 366 ? 21.220 -8.111 2.107 1.00 81.94 366 ARG A N 1
ATOM 2927 C CA . ARG A 1 366 ? 22.551 -8.258 1.487 1.00 81.94 366 ARG A CA 1
ATOM 2928 C C . ARG A 1 366 ? 23.426 -9.272 2.221 1.00 81.94 366 ARG A C 1
ATOM 2930 O O . ARG A 1 366 ? 24.351 -9.824 1.636 1.00 81.94 366 ARG A O 1
ATOM 2937 N N . VAL A 1 367 ? 23.130 -9.512 3.498 1.00 84.00 367 VAL A N 1
ATOM 2938 C CA . VAL A 1 367 ? 23.912 -10.378 4.385 1.00 84.00 367 VAL A CA 1
ATOM 2939 C C . VAL A 1 367 ? 23.212 -11.715 4.630 1.00 84.00 367 VAL A C 1
ATOM 2941 O O . VAL A 1 367 ? 23.871 -12.754 4.650 1.00 84.00 367 VAL A O 1
ATOM 2944 N N . TYR A 1 368 ? 21.889 -11.704 4.817 1.00 86.06 368 TYR A N 1
ATOM 2945 C CA . TYR A 1 368 ? 21.130 -12.876 5.268 1.00 86.06 368 TYR A CA 1
ATOM 2946 C C . TYR A 1 368 ? 20.293 -13.560 4.185 1.00 86.06 368 TYR A C 1
ATOM 2948 O O . TYR A 1 368 ? 19.729 -14.609 4.487 1.00 86.06 368 TYR A O 1
ATOM 2956 N N . ALA A 1 369 ? 20.244 -13.050 2.945 1.00 81.50 369 ALA A N 1
ATOM 2957 C CA . ALA A 1 369 ? 19.408 -13.599 1.864 1.00 81.50 369 ALA A CA 1
ATOM 2958 C C . ALA A 1 369 ? 19.372 -15.141 1.763 1.00 81.50 369 ALA A C 1
ATOM 2960 O O . ALA A 1 369 ? 18.268 -15.673 1.676 1.00 81.50 369 ALA A O 1
ATOM 2961 N N . PRO A 1 370 ? 20.496 -15.889 1.851 1.00 81.56 370 PRO A N 1
ATOM 2962 C CA . PRO A 1 370 ? 20.471 -17.357 1.752 1.00 81.56 370 PRO A CA 1
ATOM 2963 C C . PRO A 1 370 ? 19.676 -18.083 2.853 1.00 81.56 370 PRO A C 1
ATOM 2965 O O . PRO A 1 370 ? 19.340 -19.261 2.710 1.00 81.56 370 PRO A O 1
ATOM 2968 N N . TYR A 1 371 ? 19.410 -17.405 3.971 1.00 85.62 371 TYR A N 1
ATOM 2969 C CA . TYR A 1 371 ? 18.736 -17.955 5.148 1.00 85.62 371 TYR A CA 1
ATOM 2970 C C . TYR A 1 371 ? 17.305 -17.430 5.321 1.00 85.62 371 TYR A C 1
ATOM 2972 O O . TYR A 1 371 ? 16.591 -17.885 6.211 1.00 85.62 371 TYR A O 1
ATOM 2980 N N . MET A 1 372 ? 16.870 -16.483 4.487 1.00 86.81 372 MET A N 1
ATOM 2981 C CA . MET A 1 372 ? 15.548 -15.867 4.581 1.00 86.81 372 MET A CA 1
ATOM 2982 C C . MET A 1 372 ? 14.500 -16.720 3.855 1.00 86.81 372 MET A C 1
ATOM 2984 O O . MET A 1 372 ? 14.210 -16.472 2.690 1.00 86.81 372 MET A O 1
ATOM 2988 N N . ARG A 1 373 ? 13.955 -17.741 4.530 1.00 86.25 373 ARG A N 1
ATOM 2989 C CA . ARG A 1 373 ? 13.094 -18.778 3.914 1.00 86.25 373 ARG A CA 1
ATOM 2990 C C . ARG A 1 373 ? 11.587 -18.638 4.175 1.00 86.25 373 ARG A C 1
ATOM 2992 O O . ARG A 1 373 ? 10.820 -19.461 3.689 1.00 86.25 373 ARG A O 1
ATOM 2999 N N . TRP A 1 374 ? 11.167 -17.635 4.937 1.00 91.56 374 TRP A N 1
ATOM 3000 C CA . TRP A 1 374 ? 9.761 -17.410 5.297 1.00 91.56 374 TRP A CA 1
ATOM 3001 C C . TRP A 1 374 ? 8.987 -16.677 4.203 1.00 91.56 374 TRP A C 1
ATOM 3003 O O . TRP A 1 374 ? 9.562 -15.831 3.529 1.00 91.56 374 TRP A O 1
ATOM 3013 N N . ARG A 1 375 ? 7.682 -16.909 4.077 1.00 93.12 375 ARG A N 1
ATOM 3014 C CA . ARG A 1 375 ? 6.791 -16.058 3.277 1.00 93.12 375 ARG A CA 1
ATOM 3015 C C . ARG A 1 375 ? 6.435 -14.778 4.026 1.00 93.12 375 ARG A C 1
ATOM 3017 O O . ARG A 1 375 ? 6.421 -14.771 5.259 1.00 93.12 375 ARG A O 1
ATOM 3024 N N . TYR A 1 376 ? 6.150 -13.704 3.296 1.00 95.19 376 TYR A N 1
ATOM 3025 C CA . TYR A 1 376 ? 5.675 -12.451 3.883 1.00 95.19 376 TYR A CA 1
ATOM 3026 C C . TYR A 1 376 ? 4.242 -12.116 3.473 1.00 95.19 376 TYR A C 1
ATOM 3028 O O . TYR A 1 376 ? 3.950 -11.963 2.286 1.00 95.19 376 TYR A O 1
ATOM 3036 N N . THR A 1 377 ? 3.373 -11.973 4.473 1.00 97.38 377 THR A N 1
ATOM 3037 C CA . THR A 1 377 ? 1.978 -11.552 4.318 1.00 97.38 377 THR A CA 1
ATOM 3038 C C . THR A 1 377 ? 1.794 -10.144 4.861 1.00 97.38 377 THR A C 1
ATOM 3040 O O . THR A 1 377 ? 2.024 -9.902 6.046 1.00 97.38 377 THR A O 1
ATOM 3043 N N . PHE A 1 378 ? 1.345 -9.239 3.997 1.00 97.94 378 PHE A N 1
ATOM 3044 C CA . PHE A 1 378 ? 0.949 -7.885 4.346 1.00 97.94 378 PHE A CA 1
ATOM 3045 C C . PHE A 1 378 ? -0.576 -7.814 4.488 1.00 97.94 378 PHE A C 1
ATOM 3047 O O . PHE A 1 378 ? -1.305 -7.920 3.503 1.00 97.94 378 PHE A O 1
ATOM 3054 N N . LEU A 1 379 ? -1.042 -7.665 5.727 1.00 97.94 379 LEU A N 1
ATOM 3055 C CA . LEU A 1 379 ? -2.455 -7.584 6.101 1.00 97.94 379 LEU A CA 1
ATOM 3056 C C . LEU A 1 379 ? -3.036 -6.172 5.988 1.00 97.94 379 LEU A C 1
ATOM 3058 O O . LEU A 1 379 ? -4.248 -6.040 6.065 1.00 97.94 379 LEU A O 1
ATOM 3062 N N . GLN A 1 380 ? -2.193 -5.149 5.803 1.00 95.12 380 GLN A N 1
ATOM 3063 C CA . GLN A 1 380 ? -2.553 -3.727 5.882 1.00 95.12 380 GLN A CA 1
ATOM 3064 C C . GLN A 1 380 ? -3.063 -3.281 7.264 1.00 95.12 380 GLN A C 1
ATOM 3066 O O . GLN A 1 380 ? -3.311 -4.084 8.157 1.00 95.12 380 GLN A O 1
ATOM 3071 N N . HIS A 1 381 ? -3.208 -1.967 7.424 1.00 91.44 381 HIS A N 1
ATOM 3072 C CA . HIS A 1 381 ? -3.721 -1.277 8.618 1.00 91.44 381 HIS A CA 1
ATOM 3073 C C . HIS A 1 381 ? -4.944 -0.397 8.281 1.00 91.44 381 HIS A C 1
ATOM 3075 O O . HIS A 1 381 ? -5.357 0.472 9.051 1.00 91.44 381 HIS A O 1
ATOM 3081 N N . GLY A 1 382 ? -5.530 -0.617 7.103 1.00 93.06 382 GLY A N 1
ATOM 3082 C CA . GLY A 1 382 ? -6.687 0.098 6.578 1.00 93.06 382 GLY A CA 1
ATOM 3083 C C . GLY A 1 382 ? -6.714 0.055 5.053 1.00 93.06 382 GLY A C 1
ATOM 3084 O O . GLY A 1 382 ? -5.704 -0.254 4.418 1.00 93.06 382 GLY A O 1
ATOM 3085 N N . THR A 1 383 ? -7.868 0.383 4.479 1.00 95.56 383 THR A N 1
ATOM 3086 C CA . THR A 1 383 ? -8.074 0.417 3.027 1.00 95.56 383 THR A CA 1
ATOM 3087 C C . THR A 1 383 ? -7.206 1.485 2.370 1.00 95.56 383 THR A C 1
ATOM 3089 O O . THR A 1 383 ? -7.197 2.647 2.785 1.00 95.56 383 THR A O 1
ATOM 3092 N N . ILE A 1 384 ? -6.493 1.126 1.311 1.00 94.88 384 ILE A N 1
ATOM 3093 C CA . ILE A 1 384 ? -5.752 2.070 0.480 1.00 94.88 384 ILE A CA 1
ATOM 3094 C C . ILE A 1 384 ? -6.744 2.795 -0.431 1.00 94.88 384 ILE A C 1
ATOM 3096 O O . ILE A 1 384 ? -7.500 2.167 -1.168 1.00 94.88 384 ILE A O 1
ATOM 3100 N N . LEU A 1 385 ? -6.724 4.128 -0.379 1.00 92.75 385 LEU A N 1
ATOM 3101 C CA . LEU A 1 385 ? -7.543 5.010 -1.225 1.00 92.75 385 LEU A CA 1
ATOM 3102 C C . LEU A 1 385 ? -6.694 5.888 -2.165 1.00 92.75 385 LEU A C 1
ATOM 3104 O O . LEU A 1 385 ? -7.090 6.172 -3.293 1.00 92.75 385 LEU A O 1
ATOM 3108 N N . ASN A 1 386 ? -5.503 6.277 -1.704 1.00 90.19 386 ASN A N 1
ATOM 3109 C CA . ASN A 1 386 ? -4.512 7.056 -2.446 1.00 90.19 386 ASN A CA 1
ATOM 3110 C C . ASN A 1 386 ? -3.525 6.130 -3.174 1.00 90.19 386 ASN A C 1
ATOM 3112 O O . ASN A 1 386 ? -3.327 4.988 -2.760 1.00 90.19 386 ASN A O 1
ATOM 3116 N N . ASP A 1 387 ? -2.857 6.621 -4.218 1.00 89.25 387 ASP A N 1
ATOM 3117 C CA . ASP A 1 387 ? -1.825 5.843 -4.908 1.00 89.25 387 ASP A CA 1
ATOM 3118 C C . ASP A 1 387 ? -0.535 5.771 -4.073 1.00 89.25 387 ASP A C 1
ATOM 3120 O O . ASP A 1 387 ? 0.164 6.763 -3.862 1.00 89.25 387 ASP A O 1
ATOM 3124 N N . LEU A 1 388 ? -0.223 4.558 -3.615 1.00 91.19 388 LEU A N 1
ATOM 3125 C CA . LEU A 1 388 ? 0.968 4.194 -2.844 1.00 91.19 388 LEU A CA 1
ATOM 3126 C C . LEU A 1 388 ? 1.928 3.294 -3.624 1.00 91.19 388 LEU A C 1
ATOM 3128 O O . LEU A 1 388 ? 2.832 2.700 -3.034 1.00 91.19 388 LEU A O 1
ATOM 3132 N N . SER A 1 389 ? 1.755 3.158 -4.938 1.00 91.44 389 SER A N 1
ATOM 3133 C CA . SER A 1 389 ? 2.583 2.290 -5.780 1.00 91.44 389 SER A CA 1
ATOM 3134 C C . SER A 1 389 ? 4.074 2.636 -5.719 1.00 91.44 389 SER A C 1
ATOM 3136 O O . SER A 1 389 ? 4.904 1.733 -5.755 1.00 91.44 389 SER A O 1
ATOM 3138 N N . HIS A 1 390 ? 4.432 3.906 -5.522 1.00 87.81 390 HIS A N 1
ATOM 3139 C CA . HIS A 1 390 ? 5.824 4.346 -5.351 1.00 87.81 390 HIS A CA 1
ATOM 3140 C C . HIS A 1 390 ? 6.484 3.826 -4.069 1.00 87.81 390 HIS A C 1
ATOM 3142 O O . HIS A 1 390 ? 7.693 3.604 -4.034 1.00 87.81 390 HIS A O 1
ATOM 3148 N N . TRP A 1 391 ? 5.693 3.635 -3.014 1.00 89.06 391 TRP A N 1
ATOM 3149 C CA . TRP A 1 391 ? 6.159 3.114 -1.733 1.00 89.06 391 TRP A CA 1
ATOM 3150 C C . TRP A 1 391 ? 6.090 1.592 -1.689 1.00 89.06 391 TRP A C 1
ATOM 3152 O O . TRP A 1 391 ? 7.070 0.919 -1.371 1.00 89.06 391 TRP A O 1
ATOM 3162 N N . LEU A 1 392 ? 4.921 1.046 -2.025 1.00 92.81 392 LEU A N 1
ATOM 3163 C CA . LEU A 1 392 ? 4.650 -0.377 -1.911 1.00 92.81 392 LEU A CA 1
ATOM 3164 C C . LEU A 1 392 ? 5.226 -1.164 -3.081 1.00 92.81 392 LEU A C 1
ATOM 3166 O O . LEU A 1 392 ? 5.586 -2.313 -2.885 1.00 92.81 392 LEU A O 1
ATOM 3170 N N . GLY A 1 393 ? 5.337 -0.595 -4.281 1.00 91.00 393 GLY A N 1
ATOM 3171 C CA . GLY A 1 393 ? 5.794 -1.301 -5.483 1.00 91.00 393 GLY A CA 1
ATOM 3172 C C . GLY A 1 393 ? 7.199 -1.910 -5.385 1.00 91.00 393 GLY A C 1
ATOM 3173 O O . GLY A 1 393 ? 7.372 -3.045 -5.820 1.00 91.00 393 GLY A O 1
ATOM 3174 N N . PRO A 1 394 ? 8.196 -1.227 -4.788 1.00 87.75 394 PRO A N 1
ATOM 3175 C CA . PRO A 1 394 ? 9.525 -1.802 -4.557 1.00 87.75 394 PRO A CA 1
ATOM 3176 C C . PRO A 1 394 ? 9.580 -2.921 -3.503 1.00 87.75 394 PRO A C 1
ATOM 3178 O O . PRO A 1 394 ? 10.609 -3.592 -3.371 1.00 87.75 394 PRO A O 1
ATOM 3181 N N . LEU A 1 395 ? 8.525 -3.098 -2.703 1.00 90.25 395 LEU A N 1
ATOM 3182 C CA . LEU A 1 395 ? 8.464 -4.142 -1.683 1.00 90.25 395 LEU A CA 1
ATOM 3183 C C . LEU A 1 395 ? 8.118 -5.499 -2.314 1.00 90.25 395 LEU A C 1
ATOM 3185 O O . LEU A 1 395 ? 7.791 -5.612 -3.489 1.00 90.25 395 LEU A O 1
ATOM 3189 N N . GLN A 1 396 ? 8.275 -6.571 -1.541 1.00 87.25 396 GLN A N 1
ATOM 3190 C CA . GLN A 1 396 ? 7.969 -7.922 -2.004 1.00 87.25 396 GLN A CA 1
ATOM 3191 C C . GLN A 1 396 ? 7.022 -8.589 -1.020 1.00 87.25 396 GLN A C 1
ATOM 3193 O O . GLN A 1 396 ? 7.386 -8.805 0.138 1.00 87.25 396 GLN A O 1
ATOM 3198 N N . PHE A 1 397 ? 5.838 -8.938 -1.514 1.00 93.06 397 PHE A N 1
ATOM 3199 C CA . PHE A 1 397 ? 4.803 -9.634 -0.764 1.00 93.06 397 PHE A CA 1
ATOM 3200 C C . PHE A 1 397 ? 4.549 -11.006 -1.392 1.00 93.06 397 PHE A C 1
ATOM 3202 O O . PHE A 1 397 ? 4.470 -11.138 -2.615 1.00 93.06 397 PHE A O 1
ATOM 3209 N N . ASP A 1 398 ? 4.420 -12.033 -0.556 1.00 94.00 398 ASP A N 1
ATOM 3210 C CA . ASP A 1 398 ? 3.864 -13.319 -0.983 1.00 94.00 398 ASP A CA 1
ATOM 3211 C C . ASP A 1 398 ? 2.331 -13.293 -0.921 1.00 94.00 398 ASP A C 1
ATOM 3213 O O . ASP A 1 398 ? 1.683 -13.951 -1.731 1.00 94.00 398 ASP A O 1
ATOM 3217 N N . LEU A 1 399 ? 1.775 -12.495 -0.002 1.00 95.94 399 LEU A N 1
ATOM 3218 C CA . LEU A 1 399 ? 0.360 -12.152 0.082 1.00 95.94 399 LEU A CA 1
ATOM 3219 C C . LEU A 1 399 ? 0.190 -10.673 0.444 1.00 95.94 399 LEU A C 1
ATOM 3221 O O . LEU A 1 399 ? 0.808 -10.191 1.392 1.00 95.94 399 LEU A O 1
ATOM 3225 N N . PHE A 1 400 ? -0.678 -9.988 -0.287 1.00 97.56 400 PHE A N 1
ATOM 3226 C CA . PHE A 1 400 ? -1.142 -8.630 -0.048 1.00 97.56 400 PHE A CA 1
ATOM 3227 C C . PHE A 1 400 ? -2.671 -8.680 0.115 1.00 97.56 400 PHE A C 1
ATOM 3229 O O . PHE A 1 400 ? -3.411 -8.850 -0.855 1.00 97.56 400 PHE A O 1
ATOM 3236 N N . SER A 1 401 ? -3.132 -8.584 1.362 1.00 97.56 401 SER A N 1
ATOM 3237 C CA . SER A 1 401 ? -4.553 -8.509 1.713 1.00 97.56 401 SER A CA 1
ATOM 3238 C C . SER A 1 401 ? -5.158 -7.192 1.235 1.00 97.56 401 SER A C 1
ATOM 3240 O O . SER A 1 401 ? -4.472 -6.178 1.253 1.00 97.56 401 SER A O 1
ATOM 3242 N N . THR A 1 402 ? -6.425 -7.214 0.833 1.00 97.88 402 THR A N 1
ATOM 3243 C CA . THR A 1 402 ? -7.232 -6.030 0.494 1.00 97.88 402 THR A CA 1
ATOM 3244 C C . THR A 1 402 ? -8.625 -6.172 1.090 1.00 97.88 402 THR A C 1
ATOM 3246 O O . THR A 1 402 ? -9.116 -7.288 1.314 1.00 97.88 402 THR A O 1
ATOM 3249 N N . SER A 1 403 ? -9.256 -5.040 1.373 1.00 95.94 403 SER A N 1
ATOM 3250 C CA . SER A 1 403 ? -10.477 -4.953 2.169 1.00 95.94 403 SER A CA 1
ATOM 3251 C C . SER A 1 403 ? -11.701 -4.494 1.384 1.00 95.94 403 SER A C 1
ATOM 3253 O O . SER A 1 403 ? -12.823 -4.815 1.775 1.00 95.94 403 SER A O 1
ATOM 3255 N N . SER A 1 404 ? -11.477 -3.794 0.270 1.00 96.25 404 SER A N 1
ATOM 3256 C CA . SER A 1 404 ? -12.496 -3.283 -0.647 1.00 96.25 404 SER A CA 1
ATOM 3257 C C . SER A 1 404 ? -12.338 -3.908 -2.030 1.00 96.25 404 SER A C 1
ATOM 3259 O O . SER A 1 404 ? -11.220 -4.144 -2.495 1.00 96.25 404 SER A O 1
ATOM 3261 N N . LEU A 1 405 ? -13.454 -4.135 -2.728 1.00 94.06 405 LEU A N 1
ATOM 3262 C CA . LEU A 1 405 ? -13.420 -4.664 -4.095 1.00 94.06 405 LEU A CA 1
ATOM 3263 C C . LEU A 1 405 ? -12.706 -3.698 -5.053 1.00 94.06 405 LEU A C 1
ATOM 3265 O O . LEU A 1 405 ? -11.926 -4.118 -5.905 1.00 94.06 405 LEU A O 1
ATOM 3269 N N . VAL A 1 406 ? -12.945 -2.396 -4.894 1.00 93.75 406 VAL A N 1
ATOM 3270 C CA . VAL A 1 406 ? -12.349 -1.367 -5.759 1.00 93.75 406 VAL A CA 1
ATOM 3271 C C . VAL A 1 406 ? -10.860 -1.189 -5.444 1.00 93.75 406 VAL A C 1
ATOM 3273 O O . VAL A 1 406 ? -10.051 -1.003 -6.353 1.00 93.75 406 VAL A O 1
ATOM 3276 N N . GLU A 1 407 ? -10.470 -1.338 -4.172 1.00 96.69 407 GLU A N 1
ATOM 3277 C CA . GLU A 1 407 ? -9.059 -1.397 -3.776 1.00 96.69 407 GLU A CA 1
ATOM 3278 C C . GLU A 1 407 ? -8.362 -2.582 -4.453 1.00 96.69 407 GLU A C 1
ATOM 3280 O O . GLU A 1 407 ? -7.354 -2.386 -5.137 1.00 96.69 407 GLU A O 1
ATOM 3285 N N . TYR A 1 408 ? -8.926 -3.789 -4.317 1.00 97.06 408 TYR A N 1
ATOM 3286 C CA . TYR A 1 408 ? -8.419 -4.999 -4.962 1.00 97.06 408 TYR A CA 1
ATOM 3287 C C . TYR A 1 408 ? -8.213 -4.781 -6.464 1.00 97.06 408 TYR A C 1
ATOM 3289 O O . TYR A 1 408 ? -7.128 -5.044 -6.982 1.00 97.06 408 TYR A O 1
ATOM 3297 N N . GLN A 1 409 ? -9.218 -4.231 -7.150 1.00 95.19 409 GLN A N 1
ATOM 3298 C CA . GLN A 1 409 ? -9.147 -3.949 -8.583 1.00 95.19 409 GLN A CA 1
ATOM 3299 C C . GLN A 1 409 ? -8.027 -2.958 -8.915 1.00 95.19 409 GLN A C 1
ATOM 3301 O O . GLN A 1 409 ? -7.235 -3.206 -9.822 1.00 95.19 409 GLN A O 1
ATOM 3306 N N . SER A 1 410 ? -7.889 -1.878 -8.143 1.00 94.69 410 SER A N 1
ATOM 3307 C CA . SER A 1 410 ? -6.863 -0.855 -8.381 1.00 94.69 410 SER A CA 1
ATOM 3308 C C . SER A 1 410 ? -5.424 -1.388 -8.266 1.00 94.69 410 SER A C 1
ATOM 3310 O O . SER A 1 410 ? -4.512 -0.887 -8.934 1.00 94.69 410 SER A O 1
ATOM 3312 N N . ILE A 1 411 ? -5.218 -2.423 -7.442 1.00 96.38 411 ILE A N 1
ATOM 3313 C CA . ILE A 1 411 ? -3.902 -3.010 -7.171 1.00 96.38 411 ILE A CA 1
ATOM 3314 C C . ILE A 1 411 ? -3.638 -4.228 -8.057 1.00 96.38 411 ILE A C 1
ATOM 3316 O O . ILE A 1 411 ? -2.511 -4.372 -8.526 1.00 96.38 411 ILE A O 1
ATOM 3320 N N . ALA A 1 412 ? -4.625 -5.093 -8.301 1.00 96.44 412 ALA A N 1
ATOM 3321 C CA . ALA A 1 412 ? -4.435 -6.402 -8.934 1.00 96.44 412 ALA A CA 1
ATOM 3322 C C . ALA A 1 412 ? -4.752 -6.436 -10.436 1.00 96.44 412 ALA A C 1
ATOM 3324 O O . ALA A 1 412 ? -4.141 -7.232 -11.149 1.00 96.44 412 ALA A O 1
ATOM 3325 N N . GLU A 1 413 ? -5.670 -5.592 -10.917 1.00 95.25 413 GLU A N 1
ATOM 3326 C CA . GLU A 1 413 ? -6.122 -5.586 -12.316 1.00 95.25 413 GLU A CA 1
ATOM 3327 C C . GLU A 1 413 ? -5.238 -4.698 -13.204 1.00 95.25 413 GLU A C 1
ATOM 3329 O O . GLU A 1 413 ? -4.325 -4.003 -12.735 1.00 95.25 413 GLU A O 1
ATOM 3334 N N . ASP A 1 414 ? -5.499 -4.742 -14.507 1.00 94.81 414 ASP A N 1
ATOM 3335 C CA . ASP A 1 414 ? -4.760 -3.998 -15.521 1.00 94.81 414 ASP A CA 1
ATOM 3336 C C . ASP A 1 414 ? -4.909 -2.475 -15.390 1.00 94.81 414 ASP A C 1
ATOM 3338 O O . ASP A 1 414 ? -5.876 -1.936 -14.855 1.00 94.81 414 ASP A O 1
ATOM 3342 N N . GLY A 1 415 ? -3.908 -1.751 -15.891 1.00 88.12 415 GLY A N 1
ATOM 3343 C CA . GLY A 1 415 ? -3.895 -0.290 -15.965 1.00 88.12 415 GLY A CA 1
ATOM 3344 C C . GLY A 1 415 ? -3.487 0.427 -14.674 1.00 88.12 415 GLY A C 1
ATOM 3345 O O . GLY A 1 415 ? -3.121 1.604 -14.746 1.00 88.12 415 GLY A O 1
ATOM 3346 N N . GLY A 1 416 ? -3.499 -0.261 -13.526 1.00 89.25 416 GLY A N 1
ATOM 3347 C CA . GLY A 1 416 ? -2.999 0.253 -12.247 1.00 89.25 416 GLY A CA 1
ATOM 3348 C C . GLY A 1 416 ? -1.468 0.373 -12.191 1.00 89.25 416 GLY A C 1
ATOM 3349 O O . GLY A 1 416 ? -0.749 -0.296 -12.937 1.00 89.25 416 GLY A O 1
ATOM 3350 N N . ASN A 1 417 ? -0.967 1.199 -11.266 1.00 90.50 417 ASN A N 1
ATOM 3351 C CA . ASN A 1 417 ? 0.467 1.493 -11.110 1.00 90.50 417 ASN A CA 1
ATOM 3352 C C . ASN A 1 417 ? 1.233 0.444 -10.286 1.00 90.50 417 ASN A C 1
ATOM 3354 O O . ASN A 1 417 ? 2.465 0.447 -10.266 1.00 90.50 417 ASN A O 1
ATOM 3358 N N . TYR A 1 418 ? 0.530 -0.456 -9.598 1.00 94.19 418 TYR A N 1
ATOM 3359 C CA . TYR A 1 418 ? 1.134 -1.461 -8.725 1.00 94.19 418 TYR A CA 1
ATOM 3360 C C . TYR A 1 418 ? 1.706 -2.653 -9.515 1.00 94.19 418 TYR A C 1
ATOM 3362 O O . TYR A 1 418 ? 1.019 -3.186 -10.387 1.00 94.19 418 TYR A O 1
ATOM 3370 N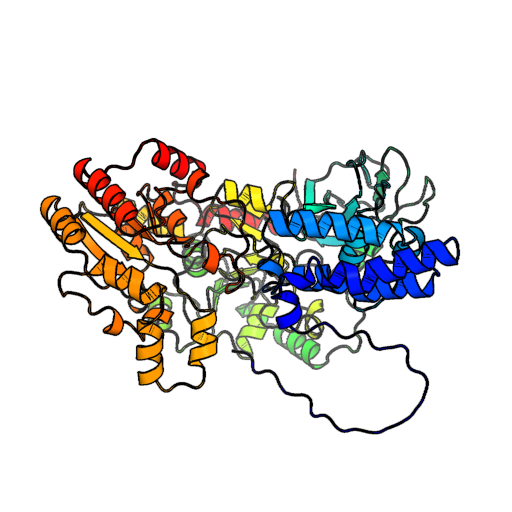 N . PRO A 1 419 ? 2.917 -3.146 -9.188 1.00 93.88 419 PRO A N 1
ATOM 3371 C CA . PRO A 1 419 ? 3.536 -4.312 -9.832 1.00 93.88 419 PRO A CA 1
ATOM 3372 C C . PRO A 1 419 ? 3.055 -5.656 -9.246 1.00 93.88 419 PRO A C 1
ATOM 3374 O O . PRO A 1 419 ? 3.802 -6.642 -9.211 1.00 93.88 419 PRO A O 1
ATOM 3377 N N . TYR A 1 420 ? 1.811 -5.694 -8.769 1.00 95.88 420 TYR A N 1
ATOM 3378 C CA . TYR A 1 420 ? 1.193 -6.850 -8.126 1.00 95.88 420 TYR A CA 1
ATOM 3379 C C . TYR A 1 420 ? 0.034 -7.364 -8.970 1.00 95.88 420 TYR A C 1
ATOM 3381 O O . TYR A 1 420 ? -0.760 -6.578 -9.480 1.00 95.88 420 TYR A O 1
ATOM 3389 N N . SER A 1 421 ? -0.042 -8.682 -9.124 1.00 95.81 421 SER A N 1
ATOM 3390 C CA . SER A 1 421 ? -1.114 -9.366 -9.845 1.00 95.81 421 SER A CA 1
ATOM 3391 C C . SER A 1 421 ? -2.046 -10.078 -8.866 1.00 95.81 421 SER A C 1
ATOM 3393 O O . SER A 1 421 ? -1.798 -10.113 -7.658 1.00 95.81 421 SER A O 1
ATOM 3395 N N . LYS A 1 422 ? -3.072 -10.748 -9.393 1.00 96.38 422 LYS A N 1
ATOM 3396 C CA . LYS A 1 422 ? -3.961 -11.631 -8.620 1.00 96.38 422 LYS A CA 1
ATOM 3397 C C . LYS A 1 422 ? -3.231 -12.778 -7.903 1.00 96.38 422 LYS A C 1
ATOM 3399 O O . LYS A 1 422 ? -3.793 -13.370 -6.987 1.00 96.38 422 LYS A O 1
ATOM 3404 N N . ARG A 1 423 ? -1.977 -13.088 -8.274 1.00 95.31 423 ARG A N 1
ATOM 3405 C CA . ARG A 1 423 ? -1.139 -14.033 -7.520 1.00 95.31 423 ARG A CA 1
ATOM 3406 C C . ARG A 1 423 ? -0.854 -13.492 -6.124 1.00 95.31 423 ARG A C 1
ATOM 3408 O O . ARG A 1 423 ? -0.993 -14.221 -5.146 1.00 95.31 423 ARG A O 1
ATOM 3415 N N . GLU A 1 424 ? -0.384 -12.252 -6.039 1.00 95.56 424 GLU A N 1
ATOM 3416 C CA . GLU A 1 424 ? 0.049 -11.636 -4.786 1.00 95.56 424 GLU A CA 1
ATOM 3417 C C . GLU A 1 424 ? -1.114 -11.012 -4.012 1.00 95.56 424 GLU A C 1
ATOM 3419 O O . GLU A 1 424 ? -1.124 -11.078 -2.788 1.00 95.56 424 GLU A O 1
ATOM 3424 N N . VAL A 1 425 ? -2.086 -10.417 -4.704 1.00 97.81 425 VAL A N 1
ATOM 3425 C CA . VAL A 1 425 ? -3.177 -9.657 -4.080 1.00 97.81 425 VAL A CA 1
ATOM 3426 C C . VAL A 1 425 ? -4.388 -10.552 -3.845 1.00 97.81 425 VAL A C 1
ATOM 3428 O O . VAL A 1 425 ? -4.771 -11.332 -4.716 1.00 97.81 425 VAL A O 1
ATOM 3431 N N . SER A 1 426 ? -5.028 -10.448 -2.684 1.00 97.00 426 SER A N 1
ATOM 3432 C CA . SER A 1 426 ? -6.254 -11.195 -2.388 1.00 97.00 426 SER A CA 1
ATOM 3433 C C . SER A 1 426 ? -7.296 -10.318 -1.708 1.00 97.00 426 SER A C 1
ATOM 3435 O O . SER A 1 426 ? -6.980 -9.532 -0.816 1.00 97.00 426 SER A O 1
ATOM 3437 N N . PHE A 1 427 ? -8.546 -10.468 -2.141 1.00 97.44 427 PHE A N 1
ATOM 3438 C CA . PHE A 1 427 ? -9.696 -9.788 -1.560 1.00 97.44 427 PHE A CA 1
ATOM 3439 C C . PHE A 1 427 ? -10.266 -10.633 -0.420 1.00 97.44 427 PHE A C 1
ATOM 3441 O O . PHE A 1 427 ? -11.064 -11.544 -0.634 1.00 97.44 427 PHE A O 1
ATOM 3448 N N . THR A 1 428 ? -9.780 -10.386 0.792 1.00 97.31 428 THR A N 1
ATOM 3449 C CA . THR A 1 428 ? -10.088 -11.201 1.976 1.00 97.31 428 THR A CA 1
ATOM 3450 C C . THR A 1 428 ? -10.897 -10.442 3.021 1.00 97.31 428 THR A C 1
ATOM 3452 O O . THR A 1 428 ? -11.471 -11.075 3.905 1.00 97.31 428 THR A O 1
ATOM 3455 N N . GLY A 1 429 ? -10.972 -9.111 2.933 1.00 97.19 429 GLY A N 1
ATOM 3456 C CA . GLY A 1 429 ? -11.288 -8.290 4.099 1.00 97.19 429 GLY A CA 1
ATOM 3457 C C . GLY A 1 429 ? -10.060 -8.151 5.004 1.00 97.19 429 GLY A C 1
ATOM 3458 O O . GLY A 1 429 ? -9.034 -8.801 4.784 1.00 97.19 429 GLY A O 1
ATOM 3459 N N . LEU A 1 430 ? -10.162 -7.313 6.035 1.00 97.44 430 LEU A N 1
ATOM 3460 C CA . LEU A 1 430 ? -9.124 -7.203 7.059 1.00 97.44 430 LEU A CA 1
ATOM 3461 C C . LEU A 1 430 ? -9.518 -8.053 8.275 1.00 97.44 430 LEU A C 1
ATOM 3463 O O . LEU A 1 430 ? -10.670 -7.969 8.693 1.00 97.44 430 LEU A O 1
ATOM 3467 N N . PRO A 1 431 ? -8.609 -8.838 8.881 1.00 97.94 431 PRO A N 1
ATOM 3468 C CA . PRO A 1 431 ? -8.903 -9.644 10.070 1.00 97.94 431 PRO A CA 1
ATOM 3469 C C . PRO A 1 431 ? -9.660 -8.919 11.198 1.00 97.94 431 PRO A C 1
ATOM 3471 O O . PRO A 1 431 ? -10.537 -9.508 11.826 1.00 97.94 431 PRO A O 1
ATOM 3474 N N . ARG A 1 432 ? -9.384 -7.628 11.438 1.00 96.06 432 ARG A N 1
ATOM 3475 C CA . ARG A 1 432 ? -10.094 -6.829 12.454 1.00 96.06 432 ARG A CA 1
ATOM 3476 C C . ARG A 1 432 ? -11.585 -6.633 12.152 1.00 96.06 432 ARG A C 1
ATOM 3478 O O . ARG A 1 432 ? -12.365 -6.402 13.073 1.00 96.06 432 ARG A O 1
ATOM 3485 N N . HIS A 1 433 ? -12.000 -6.752 10.888 1.00 97.06 433 HIS A N 1
ATOM 3486 C CA . HIS A 1 433 ? -13.397 -6.599 10.476 1.00 97.06 433 HIS A CA 1
ATOM 3487 C C . HIS A 1 433 ? -14.312 -7.635 11.129 1.00 97.06 433 HIS A C 1
ATOM 3489 O O . HIS A 1 433 ? -15.440 -7.295 11.472 1.00 97.06 433 HIS A O 1
ATOM 3495 N N . ASP A 1 434 ? -13.828 -8.857 11.374 1.00 97.56 434 ASP A N 1
ATOM 3496 C CA . ASP A 1 434 ? -14.617 -9.897 12.047 1.00 97.56 434 ASP A CA 1
ATOM 3497 C C . ASP A 1 434 ? -15.002 -9.455 13.469 1.00 97.56 434 ASP A C 1
ATOM 3499 O O . ASP A 1 434 ? -16.130 -9.645 13.921 1.00 97.56 434 ASP A O 1
ATOM 3503 N N . CYS A 1 435 ? -14.070 -8.821 14.189 1.00 95.06 435 CYS A N 1
ATOM 3504 C CA . CYS A 1 435 ? -14.340 -8.253 15.510 1.00 95.06 435 CYS A CA 1
ATOM 3505 C C . CYS A 1 435 ? -15.274 -7.041 15.419 1.00 95.06 435 CYS A C 1
ATOM 3507 O O . CYS A 1 435 ? -16.236 -6.947 16.183 1.00 95.06 435 CYS A O 1
ATOM 3509 N N . LEU A 1 436 ? -15.019 -6.142 14.465 1.00 95.69 436 LEU A N 1
ATOM 3510 C CA . LEU A 1 436 ? -15.799 -4.924 14.261 1.00 95.69 436 LEU A CA 1
ATOM 3511 C C . LEU A 1 436 ? -17.279 -5.227 13.964 1.00 95.69 436 LEU A C 1
ATOM 3513 O O . LEU A 1 436 ? -18.165 -4.660 14.606 1.00 95.69 436 LEU A O 1
ATOM 3517 N N . LEU A 1 437 ? -17.548 -6.152 13.039 1.00 96.88 437 LEU A N 1
ATOM 3518 C CA . LEU A 1 437 ? -18.893 -6.595 12.658 1.00 96.88 437 LEU A CA 1
ATOM 3519 C C . LEU A 1 437 ? -19.621 -7.263 13.826 1.00 96.88 437 LEU A C 1
ATOM 3521 O O . LEU A 1 437 ? -20.773 -6.928 14.111 1.00 96.88 437 LEU A O 1
ATOM 3525 N N . ARG A 1 438 ? -18.936 -8.151 14.553 1.00 96.00 438 ARG A N 1
ATOM 3526 C CA . ARG A 1 438 ? -19.490 -8.814 15.738 1.00 96.00 438 ARG A CA 1
ATOM 3527 C C . ARG A 1 438 ? -19.869 -7.815 16.826 1.00 96.00 438 ARG A C 1
ATOM 3529 O O . ARG A 1 438 ? -21.012 -7.819 17.277 1.00 96.00 438 ARG A O 1
ATOM 3536 N N . LYS A 1 439 ? -18.963 -6.892 17.175 1.00 94.75 439 LYS A N 1
ATOM 3537 C CA . LYS A 1 439 ? -19.241 -5.807 18.133 1.00 94.75 439 LYS A CA 1
ATOM 3538 C C . LYS A 1 439 ? -20.418 -4.940 17.677 1.00 94.75 439 LYS A C 1
ATOM 3540 O O . LYS A 1 439 ? -21.231 -4.532 18.502 1.00 94.75 439 LYS A O 1
ATOM 3545 N N . ALA A 1 440 ? -20.537 -4.666 16.378 1.00 94.69 440 ALA A N 1
ATOM 3546 C CA . ALA A 1 440 ? -21.660 -3.908 15.837 1.00 94.69 440 ALA A CA 1
ATOM 3547 C C . ALA A 1 440 ? -22.994 -4.662 15.923 1.00 94.69 440 ALA A C 1
ATOM 3549 O O . ALA A 1 440 ? -24.004 -4.040 16.246 1.00 94.69 440 ALA A O 1
ATOM 3550 N N . ARG A 1 441 ? -23.012 -5.982 15.693 1.00 94.06 441 ARG A N 1
ATOM 3551 C CA . ARG A 1 441 ? -24.214 -6.820 15.850 1.00 94.06 441 ARG A CA 1
ATOM 3552 C C . ARG A 1 441 ? -24.646 -6.938 17.312 1.00 94.06 441 ARG A C 1
ATOM 3554 O O . ARG A 1 441 ? -25.836 -6.944 17.606 1.00 94.06 441 ARG A O 1
ATOM 3561 N N . GLU A 1 442 ? -23.681 -7.021 18.222 1.00 94.31 442 GLU A N 1
ATOM 3562 C CA . GLU A 1 442 ? -23.906 -7.108 19.670 1.00 94.31 442 GLU A CA 1
ATOM 3563 C C . GLU A 1 442 ? -24.211 -5.741 20.313 1.00 94.31 442 GLU A C 1
ATOM 3565 O O . GLU A 1 442 ? -24.581 -5.673 21.492 1.00 94.31 442 GLU A O 1
ATOM 3570 N N . ARG A 1 443 ? -24.082 -4.640 19.556 1.00 91.56 443 ARG A N 1
ATOM 3571 C CA . ARG A 1 443 ? -24.350 -3.280 20.033 1.00 91.56 443 ARG A CA 1
ATOM 3572 C C . ARG A 1 443 ? -25.806 -3.162 20.475 1.00 91.56 443 ARG A C 1
ATOM 3574 O O . ARG A 1 443 ? -26.736 -3.262 19.679 1.00 91.56 443 ARG A O 1
ATOM 3581 N N . LYS A 1 444 ? -26.000 -2.858 21.758 1.00 88.69 444 LYS A N 1
ATOM 3582 C CA . LYS A 1 444 ? -27.316 -2.487 22.288 1.00 88.69 444 LYS A CA 1
ATOM 3583 C C . LYS A 1 444 ? -27.760 -1.144 21.693 1.00 88.69 444 LYS A C 1
ATOM 3585 O O . LYS A 1 444 ? -26.905 -0.267 21.534 1.00 88.69 444 LYS A O 1
ATOM 3590 N N . PRO A 1 445 ? -29.063 -0.948 21.417 1.00 84.75 445 PRO A N 1
ATOM 3591 C CA . PRO A 1 445 ? -29.583 0.350 21.000 1.00 84.75 445 PRO A CA 1
ATOM 3592 C C . PRO A 1 445 ? -29.126 1.441 21.980 1.00 84.75 445 PRO A C 1
ATOM 3594 O O . PRO A 1 445 ? -29.338 1.286 23.188 1.00 84.75 445 PRO A O 1
ATOM 3597 N N . PRO A 1 446 ? -28.443 2.496 21.507 1.00 84.50 446 PRO A N 1
ATOM 3598 C CA . PRO A 1 446 ? -27.930 3.525 22.395 1.00 84.50 446 PRO A CA 1
ATOM 3599 C C . PRO A 1 446 ? -29.075 4.410 22.907 1.00 84.50 446 PRO A C 1
ATOM 3601 O O . PRO A 1 446 ? -30.106 4.556 22.253 1.00 84.50 446 PRO A O 1
ATOM 3604 N N . SER A 1 447 ? -28.877 5.048 24.062 1.00 81.75 447 SER A N 1
ATOM 3605 C CA . SER A 1 447 ? -29.805 6.065 24.579 1.00 81.75 447 SER A CA 1
ATOM 3606 C C . SER A 1 447 ? -29.744 7.389 23.805 1.00 81.75 447 SER A C 1
ATOM 3608 O O . SER A 1 447 ? -30.688 8.167 23.864 1.00 81.75 447 SER A O 1
ATOM 3610 N N . SER A 1 448 ? -28.638 7.647 23.103 1.00 88.88 448 SER A N 1
ATOM 3611 C CA . SER A 1 448 ? -28.409 8.807 22.235 1.00 88.88 448 SER A CA 1
ATOM 3612 C C . SER A 1 448 ? -27.545 8.385 21.048 1.00 88.88 448 SER A C 1
ATOM 3614 O O . SER A 1 448 ? -26.614 7.591 21.222 1.00 88.88 448 SER A O 1
ATOM 3616 N N . LYS A 1 449 ? -27.854 8.884 19.847 1.00 95.25 449 LYS A N 1
ATOM 3617 C CA . LYS A 1 449 ? -27.067 8.597 18.638 1.00 95.25 449 LYS A CA 1
ATOM 3618 C C . LYS A 1 449 ? -25.768 9.407 18.641 1.00 95.25 449 LYS A C 1
ATOM 3620 O O . LYS A 1 449 ? -25.742 10.526 19.136 1.00 95.25 449 LYS A O 1
ATOM 3625 N N . THR A 1 450 ? -24.686 8.887 18.071 1.00 95.81 450 THR A N 1
ATOM 3626 C CA . THR A 1 450 ? -23.377 9.567 18.106 1.00 95.81 450 THR A CA 1
ATOM 3627 C C . THR A 1 450 ? -22.930 10.063 16.733 1.00 95.81 450 THR A C 1
ATOM 3629 O O . THR A 1 450 ? -22.786 9.271 15.802 1.00 95.81 450 THR A O 1
ATOM 3632 N N . LEU A 1 451 ? -22.602 11.354 16.625 1.00 97.69 451 LEU A N 1
ATOM 3633 C CA . LEU A 1 451 ? -21.788 11.892 15.533 1.00 97.69 451 LEU A CA 1
ATOM 3634 C C . LEU A 1 451 ? -20.315 11.842 15.956 1.00 97.69 451 LEU A C 1
ATOM 3636 O O . LEU A 1 451 ? -19.896 12.579 16.851 1.00 97.69 451 LEU A O 1
ATOM 3640 N N . LEU A 1 452 ? -19.536 10.957 15.335 1.00 97.19 452 LEU A N 1
ATOM 3641 C CA . LEU A 1 452 ? -18.103 10.829 15.601 1.00 97.19 452 LEU A CA 1
ATOM 3642 C C . LEU A 1 452 ? -17.308 11.718 14.643 1.00 97.19 452 LEU A C 1
ATOM 3644 O O . LEU A 1 452 ? -17.342 11.505 13.435 1.00 97.19 452 LEU A O 1
ATOM 3648 N N . VAL A 1 453 ? -16.555 12.667 15.189 1.00 97.56 453 VAL A N 1
ATOM 3649 C CA . VAL A 1 453 ? -15.652 13.557 14.456 1.00 97.56 453 VAL A CA 1
ATOM 3650 C C . VAL A 1 453 ? -14.222 13.047 14.593 1.00 97.56 453 VAL A C 1
ATOM 3652 O O . VAL A 1 453 ? -13.693 12.993 15.703 1.00 97.56 453 VAL A O 1
ATOM 3655 N N . MET A 1 454 ? -13.586 12.690 13.477 1.00 95.94 454 MET A N 1
ATOM 3656 C CA . MET A 1 454 ? -12.221 12.156 13.459 1.00 95.94 454 MET A CA 1
ATOM 3657 C C . MET A 1 454 ? -11.401 12.754 12.304 1.00 95.94 454 MET A C 1
ATOM 3659 O O . MET A 1 454 ? -11.391 12.203 11.197 1.00 95.94 454 MET A O 1
ATOM 3663 N N . PRO A 1 455 ? -10.719 13.887 12.532 1.00 94.69 455 PRO A N 1
ATOM 3664 C CA . PRO A 1 455 ? -9.919 14.553 11.511 1.00 94.69 455 PRO A CA 1
ATOM 3665 C C . PRO A 1 455 ? -8.545 13.897 11.311 1.00 94.69 455 PRO A C 1
ATOM 3667 O O . PRO A 1 455 ? -7.948 13.346 12.242 1.00 94.69 455 PRO A O 1
ATOM 3670 N N . THR A 1 456 ? -8.004 13.991 10.096 1.00 91.12 456 THR A N 1
ATOM 3671 C CA . THR A 1 456 ? -6.676 13.458 9.756 1.00 91.12 456 THR A CA 1
ATOM 3672 C C . THR A 1 456 ? -5.577 14.471 10.090 1.00 91.12 456 THR A C 1
ATOM 3674 O O . THR A 1 456 ? -5.671 15.648 9.753 1.00 91.12 456 THR A O 1
ATOM 3677 N N . TRP A 1 457 ? -4.476 14.029 10.704 1.00 89.19 457 TRP A N 1
ATOM 3678 C CA . TRP A 1 457 ? -3.357 14.915 11.057 1.00 89.19 457 TRP A CA 1
ATOM 3679 C C . TRP A 1 457 ? -2.732 15.625 9.845 1.00 89.19 457 TRP A C 1
ATOM 3681 O O . TRP A 1 457 ? -2.480 15.006 8.810 1.00 89.19 457 TRP A O 1
ATOM 3691 N N . ARG A 1 458 ? -2.396 16.911 10.006 1.00 84.62 458 ARG A N 1
ATOM 3692 C CA . ARG A 1 458 ? -1.658 17.715 9.020 1.00 84.62 458 ARG A CA 1
ATOM 3693 C C . ARG A 1 458 ? -0.210 17.918 9.461 1.00 84.62 458 ARG A C 1
ATOM 3695 O O . ARG A 1 458 ? 0.133 18.926 10.062 1.00 84.62 458 ARG A O 1
ATOM 3702 N N . GLY A 1 459 ? 0.644 16.944 9.146 1.00 66.94 459 GLY A N 1
ATOM 3703 C CA . GLY A 1 459 ? 2.061 16.995 9.533 1.00 66.94 459 GLY A CA 1
ATOM 3704 C C . GLY A 1 459 ? 2.907 17.999 8.746 1.00 66.94 459 GLY A C 1
ATOM 3705 O O . GLY A 1 459 ? 3.746 18.654 9.340 1.00 66.94 459 GLY A O 1
ATOM 3706 N N . GLY A 1 460 ? 2.650 18.156 7.442 1.00 70.06 460 GLY A N 1
ATOM 3707 C CA . GLY A 1 460 ? 3.498 18.838 6.446 1.00 70.06 460 GLY A CA 1
ATOM 3708 C C . GLY A 1 460 ? 4.292 20.069 6.913 1.00 70.06 460 GLY A C 1
ATOM 3709 O O . GLY A 1 460 ? 5.350 19.949 7.524 1.00 70.06 460 GLY A O 1
ATOM 3710 N N . THR A 1 461 ? 3.825 21.268 6.563 1.00 65.25 461 THR A N 1
ATOM 3711 C CA . THR A 1 461 ? 4.512 22.538 6.865 1.00 65.25 461 THR A CA 1
ATOM 3712 C C . THR A 1 461 ? 4.606 22.830 8.359 1.00 65.25 461 THR A C 1
ATOM 3714 O O . THR A 1 461 ? 5.584 23.434 8.793 1.00 65.25 461 THR A O 1
ATOM 3717 N N . PHE A 1 462 ? 3.628 22.379 9.152 1.00 81.12 462 PHE A N 1
ATOM 3718 C CA . PHE A 1 462 ? 3.632 22.586 10.597 1.00 81.12 462 PHE A CA 1
ATOM 3719 C C . PHE A 1 462 ? 4.840 21.922 11.266 1.00 81.12 462 PHE A C 1
ATOM 3721 O O . PHE A 1 462 ? 5.551 22.594 12.002 1.00 81.12 462 PHE A O 1
ATOM 3728 N N . GLU A 1 463 ? 5.122 20.641 11.002 1.00 79.56 463 GLU A N 1
ATOM 3729 C CA . GLU A 1 463 ? 6.254 19.943 11.629 1.00 79.56 463 GLU A CA 1
ATOM 3730 C C . GLU A 1 463 ? 7.606 20.547 11.219 1.00 79.56 463 GLU A C 1
ATOM 3732 O O . GLU A 1 463 ? 8.519 20.607 12.042 1.00 79.56 463 GLU A O 1
ATOM 3737 N N . GLU A 1 464 ? 7.732 21.032 9.977 1.00 76.31 464 GLU A N 1
ATOM 3738 C CA . GLU A 1 464 ? 8.938 21.727 9.505 1.00 76.31 464 GLU A CA 1
ATOM 3739 C C . GLU A 1 464 ? 9.150 23.060 10.239 1.00 76.31 464 GLU A C 1
ATOM 3741 O O . GLU A 1 464 ? 10.257 23.333 10.702 1.00 76.31 464 GLU A O 1
ATOM 3746 N N . GLN A 1 465 ? 8.095 23.865 10.390 1.00 79.50 465 GLN A N 1
ATOM 3747 C CA . GLN A 1 465 ? 8.142 25.155 11.091 1.00 79.50 465 GLN A CA 1
ATOM 3748 C C . GLN A 1 465 ? 8.282 24.996 12.612 1.00 79.50 465 GLN A C 1
ATOM 3750 O O . GLN A 1 465 ? 8.916 25.818 13.265 1.00 79.50 465 GLN A O 1
ATOM 3755 N N . ALA A 1 466 ? 7.719 23.927 13.175 1.00 82.38 466 ALA A N 1
ATOM 3756 C CA . ALA A 1 466 ? 7.676 23.659 14.610 1.00 82.38 466 ALA A CA 1
ATOM 3757 C C . ALA A 1 466 ? 8.954 23.016 15.169 1.00 82.38 466 ALA A C 1
ATOM 3759 O O . ALA A 1 466 ? 9.040 22.799 16.378 1.00 82.38 466 ALA A O 1
ATOM 3760 N N . LYS A 1 467 ? 9.917 22.658 14.313 1.00 83.06 467 LYS A N 1
ATOM 3761 C CA . LYS A 1 467 ? 11.057 21.803 14.669 1.00 83.06 467 LYS A CA 1
ATOM 3762 C C . LYS A 1 467 ? 11.932 22.369 15.791 1.00 83.06 467 LYS A C 1
ATOM 3764 O O . LYS A 1 467 ? 12.362 21.606 16.653 1.00 83.06 467 LYS A O 1
ATOM 3769 N N . ASP A 1 468 ? 12.169 23.677 15.763 1.00 89.00 468 ASP A N 1
ATOM 3770 C CA . ASP A 1 468 ? 13.079 24.374 16.680 1.00 89.00 468 ASP A CA 1
ATOM 3771 C C . ASP A 1 468 ? 12.326 25.282 17.676 1.00 89.00 468 ASP A C 1
ATOM 3773 O O . ASP A 1 468 ? 12.940 26.080 18.379 1.00 89.00 468 ASP A O 1
ATOM 3777 N N . LEU A 1 469 ? 10.994 25.155 17.743 1.00 89.56 469 LEU A N 1
ATOM 3778 C CA . LEU A 1 469 ? 10.128 25.931 18.632 1.00 89.56 469 LEU A CA 1
ATOM 3779 C C . LEU A 1 469 ? 9.950 25.245 19.995 1.00 89.56 469 LEU A C 1
ATOM 3781 O O . LEU A 1 469 ? 9.888 24.014 20.094 1.00 89.56 469 LEU A O 1
ATOM 3785 N N . SER A 1 470 ? 9.801 26.046 21.051 1.00 91.44 470 SER A N 1
ATOM 3786 C CA . SER A 1 470 ? 9.399 25.576 22.382 1.00 91.44 470 SER A CA 1
ATOM 3787 C C . SER A 1 470 ? 7.976 25.000 22.384 1.00 91.44 470 SER A C 1
ATOM 3789 O O . SER A 1 470 ? 7.204 25.202 21.449 1.00 91.44 470 SER A O 1
ATOM 3791 N N . ALA A 1 471 ? 7.599 24.269 23.439 1.00 88.25 471 ALA A N 1
ATOM 3792 C CA . ALA A 1 471 ? 6.263 23.672 23.533 1.00 88.25 471 ALA A CA 1
ATOM 3793 C C . ALA A 1 471 ? 5.136 24.718 23.400 1.00 88.25 471 ALA A C 1
ATOM 3795 O O . ALA A 1 471 ? 4.193 24.492 22.642 1.00 88.25 471 ALA A O 1
ATOM 3796 N N . ASP A 1 472 ? 5.275 25.875 24.051 1.00 90.38 472 ASP A N 1
ATOM 3797 C CA . ASP A 1 472 ? 4.276 26.951 24.015 1.00 90.38 472 ASP A CA 1
ATOM 3798 C C . ASP A 1 472 ? 4.201 27.621 22.636 1.00 90.38 472 ASP A C 1
ATOM 3800 O O . ASP A 1 472 ? 3.114 27.844 22.101 1.00 90.38 472 ASP A O 1
ATOM 3804 N N . GLU A 1 473 ? 5.345 27.875 21.997 1.00 92.19 473 GLU A N 1
ATOM 3805 C CA . GLU A 1 473 ? 5.388 28.405 20.628 1.00 92.19 473 GLU A CA 1
ATOM 3806 C C . GLU A 1 473 ? 4.768 27.422 19.626 1.00 92.19 473 GLU A C 1
ATOM 3808 O O . GLU A 1 473 ? 4.082 27.832 18.689 1.00 92.19 473 GLU A O 1
ATOM 3813 N N . ARG A 1 474 ? 4.943 26.111 19.841 1.00 92.06 474 ARG A N 1
ATOM 3814 C CA . ARG A 1 474 ? 4.292 25.078 19.025 1.00 92.06 474 ARG A CA 1
ATOM 3815 C C . ARG A 1 474 ? 2.775 25.087 19.194 1.00 92.06 474 ARG A C 1
ATOM 3817 O O . ARG A 1 474 ? 2.090 24.917 18.189 1.00 92.06 474 ARG A O 1
ATOM 3824 N N . GLN A 1 475 ? 2.252 25.307 20.405 1.00 92.94 475 GLN A N 1
ATOM 3825 C CA . GLN A 1 475 ? 0.807 25.484 20.630 1.00 92.94 475 GLN A CA 1
ATOM 3826 C C . GLN A 1 475 ? 0.276 26.694 19.858 1.00 92.94 475 GLN A C 1
ATOM 3828 O O . GLN A 1 475 ? -0.711 26.587 19.131 1.00 92.94 475 GLN A O 1
ATOM 3833 N N . GLN A 1 476 ? 0.960 27.836 19.964 1.00 92.69 476 GLN A N 1
ATOM 3834 C CA . GLN A 1 476 ? 0.561 29.075 19.293 1.00 92.69 476 GLN A CA 1
ATOM 3835 C C . GLN A 1 476 ? 0.592 28.938 17.769 1.00 92.69 476 GLN A C 1
ATOM 3837 O O . GLN A 1 476 ? -0.361 29.331 17.097 1.00 92.69 476 GLN A O 1
ATOM 3842 N N . LEU A 1 477 ? 1.654 28.339 17.223 1.00 92.44 477 LEU A N 1
ATOM 3843 C CA . LEU A 1 477 ? 1.760 28.061 15.794 1.00 92.44 477 LEU A CA 1
ATOM 3844 C C . LEU A 1 477 ? 0.655 27.101 15.339 1.00 92.44 477 LEU A C 1
ATOM 3846 O O . LEU A 1 477 ? 0.011 27.346 14.321 1.00 92.44 477 LEU A O 1
ATOM 3850 N N . PHE A 1 478 ? 0.410 26.028 16.097 1.00 93.44 478 PHE A N 1
ATOM 3851 C CA . PHE A 1 478 ? -0.636 25.059 15.779 1.00 93.44 478 PHE A CA 1
ATOM 3852 C C . PHE A 1 478 ? -2.016 25.724 15.732 1.00 93.44 478 PHE A C 1
ATOM 3854 O O . PHE A 1 478 ? -2.749 25.527 14.763 1.00 93.44 478 PHE A O 1
ATOM 3861 N N . ALA A 1 479 ? -2.338 26.575 16.711 1.00 93.81 479 ALA A N 1
ATOM 3862 C CA . ALA A 1 479 ? -3.603 27.307 16.779 1.00 93.81 479 ALA A CA 1
ATOM 3863 C C . ALA A 1 479 ? -3.851 28.228 15.575 1.00 93.81 479 ALA A C 1
ATOM 3865 O O . ALA A 1 479 ? -4.998 28.503 15.227 1.00 93.81 479 ALA A O 1
ATOM 3866 N N . GLN A 1 480 ? -2.787 28.685 14.911 1.00 93.31 480 GLN A N 1
ATOM 3867 C CA . GLN A 1 480 ? -2.870 29.534 13.723 1.00 93.31 480 GLN A CA 1
ATOM 3868 C C . GLN A 1 480 ? -3.045 28.742 12.422 1.00 93.31 480 GLN A C 1
ATOM 3870 O O . GLN A 1 480 ? -3.381 29.336 11.394 1.00 93.31 480 GLN A O 1
ATOM 3875 N N . THR A 1 481 ? -2.864 27.420 12.435 1.00 91.75 481 THR A N 1
ATOM 3876 C CA . THR A 1 481 ? -3.054 26.591 11.237 1.00 91.75 481 THR A CA 1
ATOM 3877 C C . THR A 1 481 ? -4.511 26.612 10.770 1.00 91.75 481 THR A C 1
ATOM 3879 O O . THR A 1 481 ? -5.434 26.659 11.585 1.00 91.75 481 THR A O 1
ATOM 3882 N N . ASP A 1 482 ? -4.733 26.537 9.454 1.00 91.44 482 ASP A N 1
ATOM 3883 C CA . ASP A 1 482 ? -6.091 26.412 8.901 1.00 91.44 482 ASP A CA 1
ATOM 3884 C C . ASP A 1 482 ? -6.790 25.151 9.431 1.00 91.44 482 ASP A C 1
ATOM 3886 O O . ASP A 1 482 ? -7.982 25.180 9.718 1.00 91.44 482 ASP A O 1
ATOM 3890 N N . TYR A 1 483 ? -6.024 24.076 9.659 1.00 92.50 483 TYR A N 1
ATOM 3891 C CA . TYR A 1 483 ? -6.500 22.845 10.287 1.00 92.50 483 TYR A CA 1
ATOM 3892 C C . TYR A 1 483 ? -7.102 23.082 11.675 1.00 92.50 483 TYR A C 1
ATOM 3894 O O . TYR A 1 483 ? -8.262 22.742 11.905 1.00 92.50 483 TYR A O 1
ATOM 3902 N N . ALA A 1 484 ? -6.339 23.676 12.598 1.00 94.62 484 ALA A N 1
ATOM 3903 C CA . ALA A 1 484 ? -6.827 23.921 13.951 1.00 94.62 484 ALA A CA 1
ATOM 3904 C C . ALA A 1 484 ? -8.014 24.892 13.945 1.00 94.62 484 ALA A C 1
ATOM 3906 O O . ALA A 1 484 ? -9.013 24.631 14.611 1.00 94.62 484 ALA A O 1
ATOM 3907 N N . ARG A 1 485 ? -7.943 25.970 13.148 1.00 95.62 485 ARG A N 1
ATOM 3908 C CA . ARG A 1 485 ? -9.015 26.973 13.050 1.00 95.62 485 ARG A CA 1
ATOM 3909 C C . ARG A 1 485 ? -10.322 26.387 12.516 1.00 95.62 485 ARG A C 1
ATOM 3911 O O . ARG A 1 485 ? -11.362 26.605 13.132 1.00 95.62 485 ARG A O 1
ATOM 3918 N N . ALA A 1 486 ? -10.278 25.624 11.425 1.00 96.38 486 ALA A N 1
ATOM 3919 C CA . ALA A 1 486 ? -11.472 25.052 10.804 1.00 96.38 486 ALA A CA 1
ATOM 3920 C C . ALA A 1 486 ? -12.169 24.032 11.717 1.00 96.38 486 ALA A C 1
ATOM 3922 O O . ALA A 1 486 ? -13.382 24.100 11.907 1.00 96.38 486 ALA A O 1
ATOM 3923 N N . TRP A 1 487 ? -11.412 23.114 12.324 1.00 96.94 487 TRP A N 1
ATOM 3924 C CA . TRP A 1 487 ? -11.988 22.113 13.225 1.00 96.94 487 TRP A CA 1
ATOM 3925 C C . TRP A 1 487 ? -12.451 22.722 14.550 1.00 96.94 487 TRP A C 1
ATOM 3927 O O . TRP A 1 487 ? -13.525 22.362 15.025 1.00 96.94 487 TRP A O 1
ATOM 3937 N N . LYS A 1 488 ? -11.709 23.680 15.127 1.00 96.94 488 LYS A N 1
ATOM 3938 C CA . LYS A 1 488 ? -12.151 24.402 16.332 1.00 96.94 488 LYS A CA 1
ATOM 3939 C C . LYS A 1 488 ? -13.459 25.153 16.088 1.00 96.94 488 LYS A C 1
ATOM 3941 O O . LYS A 1 488 ? -14.344 25.076 16.935 1.00 96.94 488 LYS A O 1
ATOM 3946 N N . SER A 1 489 ? -13.575 25.848 14.954 1.00 97.44 489 SER A N 1
ATOM 3947 C CA . SER A 1 489 ? -14.785 26.583 14.564 1.00 97.44 489 SER A CA 1
ATOM 3948 C C . SER A 1 489 ? -16.001 25.656 14.502 1.00 97.44 489 SER A C 1
ATOM 3950 O O . SER A 1 489 ? -16.981 25.871 15.213 1.00 97.44 489 SER A O 1
ATOM 3952 N N . LEU A 1 490 ? -15.881 24.542 13.775 1.00 97.56 490 LEU A N 1
ATOM 3953 C CA . LEU A 1 490 ? -16.943 23.545 13.657 1.00 97.56 490 LEU A CA 1
ATOM 3954 C C . LEU A 1 490 ? -17.342 22.928 15.008 1.00 97.56 490 LEU A C 1
ATOM 3956 O O . LEU A 1 490 ? -18.530 22.815 15.303 1.00 97.56 490 LEU A O 1
ATOM 3960 N N . LEU A 1 491 ? -16.365 22.543 15.839 1.00 97.12 491 LEU A N 1
ATOM 3961 C CA . LEU A 1 491 ? -16.616 21.943 17.158 1.00 97.12 491 LEU A CA 1
ATOM 3962 C C . LEU A 1 491 ? -17.331 22.900 18.123 1.00 97.12 491 LEU A C 1
ATOM 3964 O O . LEU A 1 491 ? -17.980 22.434 19.056 1.00 97.12 491 LEU A O 1
ATOM 3968 N N . HIS A 1 492 ? -17.253 24.212 17.900 1.00 96.50 492 HIS A N 1
ATOM 3969 C CA . HIS A 1 492 ? -17.951 25.232 18.688 1.00 96.50 492 HIS A CA 1
ATOM 3970 C C . HIS A 1 492 ? -19.229 25.754 18.036 1.00 96.50 492 HIS A C 1
ATOM 3972 O O . HIS A 1 492 ? -19.878 26.637 18.597 1.00 96.50 492 HIS A O 1
ATOM 3978 N N . ASN A 1 493 ? -19.599 25.255 16.857 1.00 97.06 493 ASN A N 1
ATOM 3979 C CA . ASN A 1 493 ? -20.679 25.855 16.098 1.00 97.06 493 ASN A CA 1
ATOM 3980 C C . ASN A 1 493 ? -22.033 25.678 16.827 1.00 97.06 493 ASN A C 1
ATOM 3982 O O . ASN A 1 493 ? -22.500 24.547 16.988 1.00 97.06 493 ASN A O 1
ATOM 3986 N N . PRO A 1 494 ? -22.704 26.767 17.251 1.00 96.06 494 PRO A N 1
ATOM 3987 C CA . PRO A 1 494 ? -23.911 26.667 18.070 1.00 96.06 494 PRO A CA 1
ATOM 3988 C C . PRO A 1 494 ? -25.095 26.057 17.312 1.00 96.06 494 PRO A C 1
ATOM 3990 O O . PRO A 1 494 ? -25.934 25.401 17.925 1.00 96.06 494 PRO A O 1
ATOM 3993 N N . ALA A 1 495 ? -25.158 26.229 15.986 1.00 96.38 495 ALA A N 1
ATOM 3994 C CA . ALA A 1 495 ? -26.209 25.627 15.172 1.00 96.38 495 ALA A CA 1
ATOM 3995 C C . ALA A 1 495 ? -26.064 24.099 15.115 1.00 96.38 495 ALA A C 1
ATOM 3997 O O . ALA A 1 495 ? -27.066 23.389 15.191 1.00 96.38 495 ALA A O 1
ATOM 3998 N N . LEU A 1 496 ? -24.826 23.591 15.051 1.00 96.94 496 LEU A N 1
ATOM 3999 C CA . LEU A 1 496 ? -24.555 22.154 15.113 1.00 96.94 496 LEU A CA 1
ATOM 4000 C C . LEU A 1 496 ? -24.995 21.565 16.459 1.00 96.94 496 LEU A C 1
ATOM 4002 O O . LEU A 1 496 ? -25.727 20.578 16.480 1.00 96.94 496 LEU A O 1
ATOM 4006 N N . HIS A 1 497 ? -24.589 22.178 17.575 1.00 96.62 497 HIS A N 1
ATOM 4007 C CA . HIS A 1 497 ? -24.955 21.706 18.918 1.00 96.62 497 HIS A CA 1
ATOM 4008 C C . HIS A 1 497 ? -26.467 21.718 19.148 1.00 96.62 497 HIS A C 1
ATOM 4010 O O . HIS A 1 497 ? -27.023 20.716 19.597 1.00 96.62 497 HIS A O 1
ATOM 4016 N N . ALA A 1 498 ? -27.146 22.805 18.767 1.00 96.38 498 ALA A N 1
ATOM 4017 C CA . ALA A 1 498 ? -28.599 22.912 18.884 1.00 96.38 498 ALA A CA 1
ATOM 4018 C C . ALA A 1 498 ? -29.321 21.812 18.089 1.00 96.38 498 ALA A C 1
ATOM 4020 O O . ALA A 1 498 ? -30.242 21.178 18.607 1.00 96.38 498 ALA A O 1
ATOM 4021 N N . ALA A 1 499 ? -28.874 21.537 16.861 1.00 96.69 499 ALA A N 1
ATOM 4022 C CA . ALA A 1 499 ? -29.461 20.494 16.030 1.00 96.69 499 ALA A CA 1
ATOM 4023 C C . ALA A 1 499 ? -29.199 19.085 16.578 1.00 96.69 499 ALA A C 1
ATOM 4025 O O . ALA A 1 499 ? -30.117 18.268 16.639 1.00 96.69 499 ALA A O 1
ATOM 4026 N N . LEU A 1 500 ? -27.976 18.791 17.030 1.00 96.75 500 LEU A N 1
ATOM 4027 C CA . LEU A 1 500 ? -27.670 17.499 17.649 1.00 96.75 500 LEU A CA 1
ATOM 4028 C C . LEU A 1 500 ? -28.554 17.269 18.881 1.00 96.75 500 LEU A C 1
ATOM 4030 O O . LEU A 1 500 ? -29.202 16.227 18.982 1.00 96.75 500 LEU A O 1
ATOM 4034 N N . GLN A 1 501 ? -28.666 18.265 19.761 1.00 95.31 501 GLN A N 1
ATOM 4035 C CA . GLN A 1 501 ? -29.504 18.182 20.955 1.00 95.31 501 GLN A CA 1
ATOM 4036 C C . GLN A 1 501 ? -30.987 17.982 20.611 1.00 95.31 501 GLN A C 1
ATOM 4038 O O . GLN A 1 501 ? -31.629 17.093 21.173 1.00 95.31 501 GLN A O 1
ATOM 4043 N N . GLN A 1 502 ? -31.526 18.765 19.669 1.00 96.31 502 GLN A N 1
ATOM 4044 C CA . GLN A 1 502 ? -32.923 18.677 19.230 1.00 96.31 502 GLN A CA 1
ATOM 4045 C C . GLN A 1 502 ? -33.286 17.279 18.712 1.00 96.31 502 GLN A C 1
ATOM 4047 O O . GLN A 1 502 ? -34.399 16.805 18.941 1.00 96.31 502 GLN A O 1
ATOM 4052 N N . HIS A 1 503 ? -32.352 16.611 18.035 1.00 96.00 503 HIS A N 1
ATOM 4053 C CA . HIS A 1 503 ? -32.574 15.305 17.419 1.00 96.00 503 HIS A CA 1
ATOM 4054 C C . HIS A 1 503 ? -32.093 14.120 18.277 1.00 96.00 503 HIS A C 1
ATOM 4056 O O . HIS A 1 503 ? -32.130 12.980 17.810 1.00 96.00 503 HIS A O 1
ATOM 4062 N N . GLY A 1 504 ? -31.655 14.349 19.522 1.00 95.31 504 GLY A N 1
ATOM 4063 C CA . GLY A 1 504 ? -31.196 13.284 20.423 1.00 95.31 504 GLY A CA 1
ATOM 4064 C C . GLY A 1 504 ? -29.859 12.657 20.008 1.00 95.31 504 GLY A C 1
ATOM 4065 O O . GLY A 1 504 ? -29.666 11.447 20.152 1.00 95.31 504 GLY A O 1
ATOM 4066 N N . TRP A 1 505 ? -28.958 13.476 19.466 1.00 96.62 505 TRP A N 1
ATOM 4067 C CA . TRP A 1 505 ? -27.590 13.113 19.113 1.00 96.62 505 TRP A CA 1
ATOM 4068 C C . TRP A 1 505 ? -26.575 13.746 20.069 1.00 96.62 505 TRP A C 1
ATOM 4070 O O . TRP A 1 505 ? -26.807 14.803 20.650 1.00 96.62 505 TRP A O 1
ATOM 4080 N N . GLN A 1 506 ? -25.414 13.112 20.187 1.00 95.38 506 GLN A N 1
ATOM 4081 C CA . GLN A 1 506 ? -24.246 13.619 20.903 1.00 95.38 506 GLN A CA 1
ATOM 4082 C C . GLN A 1 506 ? -23.032 13.714 19.975 1.00 95.38 506 GLN A C 1
ATOM 4084 O O . GLN A 1 506 ? -22.865 12.900 19.060 1.00 95.38 506 GLN A O 1
ATOM 4089 N N . LEU A 1 507 ? -22.155 14.681 20.246 1.00 96.44 507 LEU A N 1
ATOM 4090 C CA . LEU A 1 507 ? -20.901 14.865 19.523 1.00 96.44 507 LEU A CA 1
ATOM 4091 C C . LEU A 1 507 ? -19.765 14.137 20.246 1.00 96.44 507 LEU A C 1
ATOM 4093 O O . LEU A 1 507 ? -19.534 14.347 21.436 1.00 96.44 507 LEU A O 1
ATOM 4097 N N . SER A 1 508 ? -19.038 13.284 19.529 1.00 95.31 508 SER A N 1
ATOM 4098 C CA . SER A 1 508 ? -17.800 12.675 20.021 1.00 95.31 508 SER A CA 1
ATOM 4099 C C . SER A 1 508 ? -16.628 13.122 19.164 1.00 95.31 508 SER A C 1
ATOM 4101 O O . SER A 1 508 ? -16.702 13.053 17.941 1.00 95.31 508 SER A O 1
ATOM 4103 N N . PHE A 1 509 ? -15.542 13.561 19.791 1.00 95.25 509 PHE A N 1
ATOM 4104 C CA . PHE A 1 509 ? -14.338 14.012 19.101 1.00 95.25 509 PHE A CA 1
ATOM 4105 C C . PHE A 1 509 ? -13.188 13.044 19.359 1.00 95.25 509 PHE A C 1
ATOM 4107 O O . PHE A 1 509 ? -12.802 12.819 20.505 1.00 95.25 509 PHE A O 1
ATOM 4114 N N . MET A 1 510 ? -12.645 12.476 18.285 1.00 93.69 510 MET A N 1
ATOM 4115 C CA . MET A 1 510 ? -11.506 11.565 18.310 1.00 93.69 510 MET A CA 1
ATOM 4116 C C . MET A 1 510 ? -10.354 12.169 17.499 1.00 93.69 510 MET A C 1
ATOM 4118 O O . MET A 1 510 ? -10.255 11.952 16.292 1.00 93.69 510 MET A O 1
ATOM 4122 N N . PRO A 1 511 ? -9.478 12.969 18.119 1.00 91.06 511 PRO A N 1
ATOM 4123 C CA . PRO A 1 511 ? -8.325 13.525 17.427 1.00 91.06 511 PRO A CA 1
ATOM 4124 C C . PRO A 1 511 ? -7.282 12.442 17.115 1.00 91.06 511 PRO A C 1
ATOM 4126 O O . PRO A 1 511 ? -7.128 11.455 17.837 1.00 91.06 511 PRO A O 1
ATOM 4129 N N . HIS A 1 512 ? -6.496 12.658 16.059 1.00 88.62 512 HIS A N 1
ATOM 4130 C CA . HIS A 1 512 ? -5.334 11.820 15.770 1.00 88.62 512 HIS A CA 1
ATOM 4131 C C . HIS A 1 512 ? -4.304 11.877 16.919 1.00 88.62 512 HIS A C 1
ATOM 4133 O O . HIS A 1 512 ? -4.161 12.905 17.579 1.00 88.62 512 HIS A O 1
ATOM 4139 N N . MET A 1 513 ? -3.505 10.817 17.115 1.00 85.12 513 MET A N 1
ATOM 4140 C CA . MET A 1 513 ? -2.502 10.748 18.198 1.00 85.12 513 MET A CA 1
ATOM 4141 C C . MET A 1 513 ? -1.541 11.949 18.215 1.00 85.12 513 MET A C 1
ATOM 4143 O O . MET A 1 513 ? -1.228 12.486 19.271 1.00 85.12 513 MET A O 1
ATOM 4147 N N . ASN A 1 514 ? -1.119 12.418 17.037 1.00 88.31 514 ASN A N 1
ATOM 4148 C CA . ASN A 1 514 ? -0.248 13.596 16.898 1.00 88.31 514 ASN A CA 1
ATOM 4149 C C . ASN A 1 514 ? -0.933 14.927 17.263 1.00 88.31 514 ASN A C 1
ATOM 4151 O O . ASN A 1 514 ? -0.244 15.916 17.489 1.00 88.31 514 ASN A O 1
ATOM 4155 N N . THR A 1 515 ? -2.266 14.963 17.308 1.00 89.81 515 THR A N 1
ATOM 4156 C CA . THR A 1 515 ? -3.057 16.124 17.738 1.00 89.81 515 THR A CA 1
ATOM 4157 C C . THR A 1 515 ? -3.239 16.158 19.255 1.00 89.81 515 THR A C 1
ATOM 4159 O O . THR A 1 515 ? -3.475 17.231 19.794 1.00 89.81 515 THR A O 1
ATOM 4162 N N . LEU A 1 516 ? -3.078 15.027 19.956 1.00 88.69 516 LEU A N 1
ATOM 4163 C CA . LEU A 1 516 ? -3.268 14.945 21.410 1.00 88.69 516 LEU A CA 1
ATOM 4164 C C . LEU A 1 516 ? -2.451 15.975 22.211 1.00 88.69 516 LEU A C 1
ATOM 4166 O O . LEU A 1 516 ? -3.024 16.581 23.114 1.00 88.69 516 LEU A O 1
ATOM 4170 N N . PRO A 1 517 ? -1.172 16.257 21.882 1.00 90.69 517 PRO A N 1
ATOM 4171 C CA . PRO A 1 517 ? -0.414 17.295 22.580 1.00 90.69 517 PRO A CA 1
ATOM 4172 C C . PRO A 1 517 ? -0.998 18.706 22.436 1.00 90.69 517 PRO A C 1
ATOM 4174 O O . PRO A 1 517 ? -0.631 19.577 23.211 1.00 90.69 517 PRO A O 1
ATOM 4177 N N . PHE A 1 518 ? -1.877 18.943 21.460 1.00 92.75 518 PHE A N 1
ATOM 4178 C CA . PHE A 1 518 ? -2.460 20.246 21.131 1.00 92.75 518 PHE A CA 1
ATOM 4179 C C . PHE A 1 518 ? -3.961 20.322 21.446 1.00 92.75 518 PHE A C 1
ATOM 4181 O O . PHE A 1 518 ? -4.667 21.166 20.900 1.00 92.75 518 PHE A O 1
ATOM 4188 N N . LEU A 1 519 ? -4.471 19.420 22.291 1.00 92.50 519 LEU A N 1
ATOM 4189 C CA . LEU A 1 519 ? -5.893 19.353 22.638 1.00 92.50 519 LEU A CA 1
ATOM 4190 C C . LEU A 1 519 ? -6.441 20.668 23.202 1.00 92.50 519 LEU A C 1
ATOM 4192 O O . LEU A 1 519 ? -7.548 21.062 22.841 1.00 92.50 519 LEU A O 1
ATOM 4196 N N . ASP A 1 520 ? -5.649 21.366 24.016 1.00 93.12 520 ASP A N 1
ATOM 4197 C CA . ASP A 1 520 ? -6.063 22.608 24.678 1.00 93.12 520 ASP A CA 1
ATOM 4198 C C . ASP A 1 520 ? -6.421 23.720 23.683 1.00 93.12 520 ASP A C 1
ATOM 4200 O O . ASP A 1 520 ? -7.296 24.535 23.959 1.00 93.12 520 ASP A O 1
ATOM 4204 N N . VAL A 1 521 ? -5.826 23.717 22.484 1.00 94.06 521 VAL A N 1
ATOM 4205 C CA . VAL A 1 521 ? -6.143 24.687 21.420 1.00 94.06 521 VAL A CA 1
ATOM 4206 C C . VAL A 1 521 ? -7.608 24.604 20.995 1.00 94.06 521 VAL A C 1
ATOM 4208 O O . VAL A 1 521 ? -8.198 25.619 20.614 1.00 94.06 521 VAL A O 1
ATOM 4211 N N . PHE A 1 522 ? -8.198 23.410 21.065 1.00 95.06 522 PHE A N 1
ATOM 4212 C CA . PHE A 1 522 ? -9.583 23.177 20.677 1.00 95.06 522 PHE A CA 1
ATOM 4213 C C . PHE A 1 522 ? -10.592 23.596 21.739 1.00 95.06 522 PHE A C 1
ATOM 4215 O O . PHE A 1 522 ? -11.764 23.557 21.403 1.00 95.06 522 PHE A O 1
ATOM 4222 N N . GLU A 1 523 ? -10.185 23.971 22.962 1.00 94.38 523 GLU A N 1
ATOM 4223 C CA . GLU A 1 523 ? -11.069 24.505 24.020 1.00 94.38 523 GLU A CA 1
ATOM 4224 C C . GLU A 1 523 ? -12.398 23.732 24.163 1.00 94.38 523 GLU A C 1
ATOM 4226 O O . GLU A 1 523 ? -13.475 24.315 24.226 1.00 94.38 523 GLU A O 1
ATOM 4231 N N . LEU A 1 524 ? -12.329 22.397 24.155 1.00 93.12 524 LEU A N 1
ATOM 4232 C CA . LEU A 1 524 ? -13.513 21.544 24.028 1.00 93.12 524 LEU A CA 1
ATOM 4233 C C . LEU A 1 524 ? -14.535 21.801 25.149 1.00 93.12 524 LEU A C 1
ATOM 4235 O O . LEU A 1 524 ? -14.205 21.729 26.334 1.00 93.12 524 LEU A O 1
ATOM 4239 N N . SER A 1 525 ? -15.796 22.024 24.764 1.00 90.25 525 SER A N 1
ATOM 4240 C CA . SER A 1 525 ? -16.918 22.072 25.709 1.00 90.25 525 SER A CA 1
ATOM 4241 C C . SER A 1 525 ? -17.068 20.727 26.443 1.00 90.25 525 SER A C 1
ATOM 4243 O O . SER A 1 525 ? -16.915 19.682 25.802 1.00 90.25 525 SER A O 1
ATOM 4245 N N . PRO A 1 526 ? -17.441 20.708 27.741 1.00 88.44 526 PRO A N 1
ATOM 4246 C CA . PRO A 1 526 ? -17.706 19.473 28.489 1.00 88.44 526 PRO A CA 1
ATOM 4247 C C . PRO A 1 526 ? -18.785 18.567 27.875 1.00 88.44 526 PRO A C 1
ATOM 4249 O O . PRO A 1 526 ? -18.840 17.380 28.184 1.00 88.44 526 PRO A O 1
ATOM 4252 N N . GLU A 1 527 ? -19.651 19.118 27.022 1.00 89.19 527 GLU A N 1
ATOM 4253 C CA . GLU A 1 527 ? -20.689 18.376 26.296 1.00 89.19 527 GLU A CA 1
ATOM 4254 C C . GLU A 1 527 ? -20.114 17.506 25.164 1.00 89.19 527 GLU A C 1
ATOM 4256 O O . GLU A 1 527 ? -20.746 16.538 24.737 1.00 89.19 527 GLU A O 1
ATOM 4261 N N . ILE A 1 528 ? -18.907 17.822 24.682 1.00 92.69 528 ILE A N 1
ATOM 4262 C CA . ILE A 1 528 ? -18.217 17.047 23.651 1.00 92.69 528 ILE A CA 1
ATOM 4263 C C . ILE A 1 528 ? -17.513 15.875 24.320 1.00 92.69 528 ILE A C 1
ATOM 4265 O O . ILE A 1 528 ? -16.576 16.038 25.104 1.00 92.69 528 ILE A O 1
ATOM 4269 N N . ARG A 1 529 ? -17.909 14.659 23.949 1.00 91.56 529 ARG A N 1
ATOM 4270 C CA . ARG A 1 529 ? -17.230 13.460 24.431 1.00 91.56 529 ARG A CA 1
ATOM 4271 C C . ARG A 1 529 ? -15.879 13.313 23.735 1.00 91.56 529 ARG A C 1
ATOM 4273 O O . ARG A 1 529 ? -15.818 12.924 22.569 1.00 91.56 529 ARG A O 1
ATOM 4280 N N . LEU A 1 530 ? -14.791 13.567 24.456 1.00 89.94 530 LEU A N 1
ATOM 4281 C CA . LEU A 1 530 ? -13.449 13.238 23.983 1.00 89.94 530 LEU A CA 1
ATOM 4282 C C . LEU A 1 530 ? -13.258 11.715 23.979 1.00 89.94 530 LEU A C 1
ATOM 4284 O O . LEU A 1 530 ? -13.507 11.040 24.978 1.00 89.94 530 LEU A O 1
ATOM 4288 N N . VAL A 1 531 ? -12.807 11.179 22.850 1.00 85.50 531 VAL A N 1
ATOM 4289 C CA . VAL A 1 531 ? -12.447 9.770 22.686 1.00 85.50 531 VAL A CA 1
ATOM 4290 C C . VAL A 1 531 ? -10.961 9.709 22.359 1.00 85.50 531 VAL A C 1
ATOM 4292 O O . VAL A 1 531 ? -10.531 10.174 21.305 1.00 85.50 531 VAL A O 1
ATOM 4295 N N . SER A 1 532 ? -10.155 9.167 23.270 1.00 74.19 532 SER A N 1
ATOM 4296 C CA . SER A 1 532 ? -8.711 9.068 23.067 1.00 74.19 532 SER A CA 1
ATOM 4297 C C . SER A 1 532 ? -8.343 7.772 22.352 1.00 74.19 532 SER A C 1
ATOM 4299 O O . SER A 1 532 ? -8.792 6.688 22.718 1.00 74.19 532 SER A O 1
ATOM 4301 N N . VAL A 1 533 ? -7.448 7.868 21.365 1.00 64.44 533 VAL A N 1
ATOM 4302 C CA . VAL A 1 533 ? -6.811 6.692 20.744 1.00 64.44 533 VAL A CA 1
ATOM 4303 C C . VAL A 1 533 ? -5.987 5.904 21.776 1.00 64.44 533 VAL A C 1
ATOM 4305 O O . VAL A 1 533 ? -5.836 4.693 21.643 1.00 64.44 533 VAL A O 1
ATOM 4308 N N . LEU A 1 534 ? -5.465 6.577 22.811 1.00 60.31 534 LEU A N 1
ATOM 4309 C CA . LEU A 1 534 ? -4.616 5.963 23.840 1.00 60.31 534 LEU A CA 1
ATOM 4310 C C . LEU A 1 534 ? -5.387 5.035 24.782 1.00 60.31 534 LEU A C 1
ATOM 4312 O O . LEU A 1 534 ? -4.775 4.150 25.371 1.00 60.31 534 LEU A O 1
ATOM 4316 N N . ASP A 1 535 ? -6.709 5.195 24.870 1.00 60.03 535 ASP A N 1
ATOM 4317 C CA . ASP A 1 535 ? -7.567 4.318 25.672 1.00 60.03 535 ASP A CA 1
ATOM 4318 C C . ASP A 1 535 ? -7.837 2.975 24.960 1.00 60.03 535 ASP A C 1
ATOM 4320 O O . ASP A 1 535 ? -8.549 2.126 25.484 1.00 60.03 535 ASP A O 1
ATOM 4324 N N . GLY A 1 536 ? -7.246 2.761 23.774 1.00 53.50 536 GLY A N 1
ATOM 4325 C CA . GLY A 1 536 ? -7.069 1.433 23.180 1.00 53.50 536 GLY A CA 1
ATOM 4326 C C . GLY A 1 536 ? -8.256 0.879 22.396 1.00 53.50 536 GLY A C 1
ATOM 4327 O O . GLY A 1 536 ? -8.317 -0.327 22.176 1.00 53.50 536 GLY A O 1
ATOM 4328 N N . HIS A 1 537 ? -9.216 1.709 21.973 1.00 73.19 537 HIS A N 1
ATOM 4329 C CA . HIS A 1 537 ? -10.491 1.195 21.460 1.00 73.19 537 HIS A CA 1
ATOM 4330 C C . HIS A 1 537 ? -11.038 1.936 20.232 1.00 73.19 537 HIS A C 1
ATOM 4332 O O . HIS A 1 537 ? -12.223 2.274 20.180 1.00 73.19 537 HIS A O 1
ATOM 4338 N N . ILE A 1 538 ? -10.218 2.145 19.191 1.00 85.12 538 ILE A N 1
ATOM 4339 C CA . ILE A 1 538 ? -10.713 2.723 17.926 1.00 85.12 538 ILE A CA 1
ATOM 4340 C C . ILE A 1 538 ? -11.927 1.951 17.398 1.00 85.12 538 ILE A C 1
ATOM 4342 O O . ILE A 1 538 ? -12.934 2.558 17.061 1.00 85.12 538 ILE A O 1
ATOM 4346 N N . GLN A 1 539 ? -11.902 0.617 17.440 1.00 87.94 539 GLN A N 1
ATOM 4347 C CA . GLN A 1 539 ? -13.034 -0.203 17.004 1.00 87.94 539 GLN A CA 1
ATOM 4348 C C . GLN A 1 539 ? -14.313 0.067 17.808 1.00 87.94 539 GLN A C 1
ATOM 4350 O O . GLN A 1 539 ? -15.401 0.019 17.247 1.00 87.94 539 GLN A O 1
ATOM 4355 N N . GLU A 1 540 ? -14.216 0.377 19.103 1.00 89.19 540 GLU A N 1
ATOM 4356 C CA . GLU A 1 540 ? -15.395 0.688 19.922 1.00 89.19 540 GLU A CA 1
ATOM 4357 C C . GLU A 1 540 ? -15.932 2.078 19.626 1.00 89.19 540 GLU A C 1
ATOM 4359 O O . GLU A 1 540 ? -17.145 2.246 19.524 1.00 89.19 540 GLU A O 1
ATOM 4364 N N . ALA A 1 541 ? -15.043 3.052 19.413 1.00 90.69 541 ALA A N 1
ATOM 4365 C CA . ALA A 1 541 ? -15.426 4.374 18.940 1.00 90.69 541 ALA A CA 1
ATOM 4366 C C . ALA A 1 541 ? -16.195 4.262 17.618 1.00 90.69 541 ALA A C 1
ATOM 4368 O O . ALA A 1 541 ? -17.315 4.769 17.511 1.00 90.69 541 ALA A O 1
ATOM 4369 N N . LEU A 1 542 ? -15.652 3.501 16.661 1.00 94.00 542 LEU A N 1
ATOM 4370 C CA . LEU A 1 542 ? -16.297 3.243 15.378 1.00 94.00 542 LEU A CA 1
ATOM 4371 C C . LEU A 1 542 ? -17.635 2.545 15.561 1.00 94.00 542 LEU A C 1
ATOM 4373 O O . LEU A 1 542 ? -18.614 3.047 15.030 1.00 94.00 542 LEU A O 1
ATOM 4377 N N . VAL A 1 543 ? -17.716 1.470 16.356 1.00 94.06 543 VAL A N 1
ATOM 4378 C CA . VAL A 1 543 ? -18.964 0.741 16.654 1.00 94.06 543 VAL A CA 1
ATOM 4379 C C . VAL A 1 543 ? -19.989 1.620 17.366 1.00 94.06 543 VAL A C 1
ATOM 4381 O O . VAL A 1 543 ? -21.181 1.453 17.115 1.00 94.06 543 VAL A O 1
ATOM 4384 N N . SER A 1 544 ? -19.572 2.591 18.173 1.00 91.81 544 SER A N 1
ATOM 4385 C CA . SER A 1 544 ? -20.477 3.512 18.865 1.00 91.81 544 SER A CA 1
ATOM 4386 C C . SER A 1 544 ? -21.048 4.620 17.978 1.00 91.81 544 SER A C 1
ATOM 4388 O O . SER A 1 544 ? -22.094 5.161 18.318 1.00 91.81 544 SER A O 1
ATOM 4390 N N . ALA A 1 545 ? -20.394 4.949 16.860 1.00 94.94 545 ALA A N 1
ATOM 4391 C CA . ALA A 1 545 ? -20.826 6.019 15.965 1.00 94.94 545 ALA A CA 1
ATOM 4392 C C . ALA A 1 545 ? -22.128 5.663 15.229 1.00 94.94 545 ALA A C 1
ATOM 4394 O O . ALA A 1 545 ? -22.327 4.526 14.829 1.00 94.94 545 ALA A O 1
ATOM 4395 N N . ASP A 1 546 ? -23.001 6.628 14.979 1.00 96.38 546 ASP A N 1
ATOM 4396 C CA . ASP A 1 546 ? -24.178 6.477 14.109 1.00 96.38 546 ASP A CA 1
ATOM 4397 C C . ASP A 1 546 ? -24.024 7.275 12.811 1.00 96.38 546 ASP A C 1
ATOM 4399 O O . ASP A 1 546 ? -24.600 6.909 11.791 1.00 96.38 546 ASP A O 1
ATOM 4403 N N . ALA A 1 547 ? -23.179 8.306 12.832 1.00 97.50 547 ALA A N 1
ATOM 4404 C CA . ALA A 1 547 ? -22.663 9.020 11.672 1.00 97.50 547 ALA A CA 1
ATOM 4405 C C . ALA A 1 547 ? -21.194 9.393 11.908 1.00 97.50 547 ALA A C 1
ATOM 4407 O O . ALA A 1 547 ? -20.742 9.500 13.054 1.00 97.50 547 ALA A O 1
ATOM 4408 N N . PHE A 1 548 ? -20.449 9.584 10.824 1.00 98.38 548 PHE A N 1
ATOM 4409 C CA . PHE A 1 548 ? -19.014 9.831 10.869 1.00 98.38 548 PHE A CA 1
ATOM 4410 C C . PHE A 1 548 ? -18.641 11.096 10.104 1.00 98.38 548 PHE A C 1
ATOM 4412 O O . PHE A 1 548 ? -18.971 11.236 8.935 1.00 98.38 548 PHE A O 1
ATOM 4419 N N . LEU A 1 549 ? -17.923 12.010 10.743 1.00 98.50 549 LEU A N 1
ATOM 4420 C CA . LEU A 1 549 ? -17.429 13.241 10.143 1.00 98.50 549 LEU A CA 1
ATOM 4421 C C . LEU A 1 549 ? -15.902 13.218 10.133 1.00 98.50 549 LEU A C 1
ATOM 4423 O O . LEU A 1 549 ? -15.250 13.068 11.166 1.00 98.50 549 LEU A O 1
ATOM 4427 N N . THR A 1 550 ? -15.322 13.358 8.951 1.00 97.69 550 THR A N 1
ATOM 4428 C CA . THR A 1 550 ? -13.879 13.267 8.734 1.00 97.69 550 THR A CA 1
ATOM 4429 C C . THR A 1 550 ? -13.462 14.117 7.534 1.00 97.69 550 THR A C 1
ATOM 4431 O O . THR A 1 550 ? -14.233 14.947 7.073 1.00 97.69 550 THR A O 1
ATOM 4434 N N . ASP A 1 551 ? -12.245 13.935 7.034 1.00 95.19 551 ASP A N 1
ATOM 4435 C CA . ASP A 1 551 ? -11.691 14.607 5.862 1.00 95.19 551 ASP A CA 1
ATOM 4436 C C . ASP A 1 551 ? -11.116 13.610 4.835 1.00 95.19 551 ASP A C 1
ATOM 4438 O O . ASP A 1 551 ? -11.755 13.363 3.811 1.00 95.19 551 ASP A O 1
ATOM 4442 N N . TYR A 1 552 ? -9.953 13.002 5.105 1.00 92.25 552 TYR A N 1
ATOM 4443 C CA . TYR A 1 552 ? -9.176 12.195 4.151 1.00 92.25 552 TYR A CA 1
ATOM 4444 C C . TYR A 1 552 ? -8.749 10.816 4.693 1.00 92.25 552 TYR A C 1
ATOM 4446 O O . TYR A 1 552 ? -7.697 10.288 4.318 1.00 92.25 552 TYR A O 1
ATOM 4454 N N . THR A 1 553 ? -9.523 10.233 5.611 1.00 92.44 553 THR A N 1
ATOM 4455 C CA . THR A 1 553 ? -9.154 8.982 6.298 1.00 92.44 553 THR A CA 1
ATOM 4456 C C . THR A 1 553 ? -9.690 7.722 5.615 1.00 92.44 553 THR A C 1
ATOM 4458 O O . THR A 1 553 ? -10.836 7.677 5.168 1.00 92.44 553 THR A O 1
ATOM 4461 N N . SER A 1 554 ? -8.902 6.642 5.635 1.00 93.88 554 SER A N 1
ATOM 4462 C CA . SER A 1 554 ? -9.344 5.306 5.212 1.00 93.88 554 SER A CA 1
ATOM 4463 C C . SER A 1 554 ? -10.329 4.649 6.180 1.00 93.88 554 SER A C 1
ATOM 4465 O O . SER A 1 554 ? -11.047 3.734 5.787 1.00 93.88 554 SER A O 1
ATOM 4467 N N . VAL A 1 555 ? -10.439 5.142 7.416 1.00 94.81 555 VAL A N 1
ATOM 4468 C CA . VAL A 1 555 ? -11.398 4.637 8.417 1.00 94.81 555 VAL A CA 1
ATOM 4469 C C . VAL A 1 555 ? -12.857 4.801 7.963 1.00 94.81 555 VAL A C 1
ATOM 4471 O O . VAL A 1 555 ? -13.743 4.086 8.424 1.00 94.81 555 VAL A O 1
ATOM 4474 N N . THR A 1 556 ? -13.122 5.666 6.977 1.00 96.25 556 THR A N 1
ATOM 4475 C CA . THR A 1 556 ? -14.436 5.751 6.323 1.00 96.25 556 THR A CA 1
ATOM 4476 C C . THR A 1 556 ? -14.884 4.411 5.711 1.00 96.25 556 THR A C 1
ATOM 4478 O O . THR A 1 556 ? -16.079 4.141 5.673 1.00 96.25 556 THR A O 1
ATOM 4481 N N . PHE A 1 557 ? -13.958 3.527 5.313 1.00 97.56 557 PHE A N 1
ATOM 4482 C CA . PHE A 1 557 ? -14.287 2.179 4.834 1.00 97.56 557 PHE A CA 1
ATOM 4483 C C . PHE A 1 557 ? -14.714 1.232 5.966 1.00 97.56 557 PHE A C 1
ATOM 4485 O O . PHE A 1 557 ? -15.626 0.433 5.765 1.00 97.56 557 PHE A O 1
ATOM 4492 N N . ASP A 1 558 ? -14.126 1.351 7.163 1.00 96.81 558 ASP A N 1
ATOM 4493 C CA . ASP A 1 558 ? -14.584 0.611 8.350 1.00 96.81 558 ASP A CA 1
ATOM 4494 C C . ASP A 1 558 ? -16.015 1.053 8.730 1.00 96.81 558 ASP A C 1
ATOM 4496 O O . ASP A 1 558 ? -16.878 0.235 9.040 1.00 96.81 558 ASP A O 1
ATOM 4500 N N . ILE A 1 559 ? -16.309 2.353 8.625 1.00 97.56 559 ILE A N 1
ATOM 4501 C CA . ILE A 1 559 ? -17.652 2.920 8.840 1.00 97.56 559 ILE A CA 1
ATOM 4502 C C . ILE A 1 559 ? -18.641 2.471 7.748 1.00 97.56 559 ILE A C 1
ATOM 4504 O O . ILE A 1 559 ? -19.789 2.139 8.051 1.00 97.56 559 ILE A O 1
ATOM 4508 N N . ALA A 1 560 ? -18.197 2.401 6.490 1.00 97.50 560 ALA A N 1
ATOM 4509 C CA . ALA A 1 560 ? -18.988 1.889 5.372 1.00 97.50 560 ALA A CA 1
ATOM 4510 C C . ALA A 1 560 ? -19.330 0.403 5.526 1.00 97.50 560 ALA A C 1
ATOM 4512 O O . ALA A 1 560 ? -20.446 -0.008 5.200 1.00 97.50 560 ALA A O 1
ATOM 4513 N N . LEU A 1 561 ? -18.404 -0.398 6.063 1.00 97.81 561 LEU A N 1
ATOM 4514 C CA . LEU A 1 561 ? -18.657 -1.794 6.417 1.00 97.81 561 LEU A CA 1
ATOM 4515 C C . LEU A 1 561 ? -19.772 -1.905 7.470 1.00 97.81 561 LEU A C 1
ATOM 4517 O O . LEU A 1 561 ? -20.627 -2.778 7.372 1.00 97.81 561 LEU A O 1
ATOM 4521 N N . LEU A 1 562 ? -19.820 -0.969 8.422 1.00 96.81 562 LEU A N 1
ATOM 4522 C CA . LEU A 1 562 ? -20.890 -0.862 9.420 1.00 96.81 562 LEU A CA 1
ATOM 4523 C C . LEU A 1 562 ? -22.186 -0.216 8.895 1.00 96.81 562 LEU A C 1
ATOM 4525 O O . LEU A 1 562 ? -23.132 -0.048 9.668 1.00 96.81 562 LEU A O 1
ATOM 4529 N N . ARG A 1 563 ? -22.247 0.135 7.603 1.00 96.88 563 ARG A N 1
ATOM 4530 C CA . ARG A 1 563 ? -23.401 0.755 6.924 1.00 96.88 563 ARG A CA 1
ATOM 4531 C C . ARG A 1 563 ? -23.837 2.087 7.544 1.00 96.88 563 ARG A C 1
ATOM 4533 O O . ARG A 1 563 ? -25.032 2.340 7.703 1.00 96.88 563 ARG A O 1
ATOM 4540 N N . ARG A 1 564 ? -22.869 2.937 7.899 1.00 95.94 564 ARG A N 1
ATOM 4541 C CA . ARG A 1 564 ? -23.093 4.253 8.524 1.00 95.94 564 ARG A CA 1
ATOM 4542 C C . ARG A 1 564 ? -22.637 5.387 7.603 1.00 95.94 564 ARG A C 1
ATOM 4544 O O . ARG A 1 564 ? -21.636 5.223 6.907 1.00 95.94 564 ARG A O 1
ATOM 4551 N N . PRO A 1 565 ? -23.343 6.529 7.577 1.00 96.06 565 PRO A N 1
ATOM 4552 C CA . PRO A 1 565 ? -23.031 7.621 6.668 1.00 96.06 565 PRO A CA 1
ATOM 4553 C C . PRO A 1 565 ? -21.756 8.339 7.109 1.00 96.06 565 PRO A C 1
ATOM 4555 O O . PRO A 1 565 ? -21.508 8.520 8.305 1.00 96.06 565 PRO A O 1
ATOM 4558 N N . SER A 1 566 ? -20.958 8.752 6.128 1.00 98.06 566 SER A N 1
ATOM 4559 C CA . SER A 1 566 ? -19.823 9.648 6.340 1.00 98.06 566 SER A CA 1
ATOM 4560 C C . SER A 1 566 ? -20.166 11.079 5.903 1.00 98.06 566 SER A C 1
ATOM 4562 O O . SER A 1 566 ? -21.118 11.292 5.162 1.00 98.06 566 SER A O 1
ATOM 4564 N N . PHE A 1 567 ? -19.378 12.052 6.342 1.00 98.62 567 PHE A N 1
ATOM 4565 C CA . PHE A 1 567 ? -19.364 13.442 5.886 1.00 98.62 567 PHE A CA 1
ATOM 4566 C C . PHE A 1 567 ? -17.900 13.859 5.759 1.00 98.62 567 PHE A C 1
ATOM 4568 O O . PHE A 1 567 ? -17.108 13.576 6.665 1.00 98.62 567 PHE A O 1
ATOM 4575 N N . TYR A 1 568 ? -17.528 14.498 4.650 1.00 98.44 568 TYR A N 1
ATOM 4576 C CA . TYR A 1 568 ? -16.136 14.858 4.372 1.00 98.44 568 TYR A CA 1
ATOM 4577 C C . TYR A 1 568 ? -15.947 16.374 4.394 1.00 98.44 568 TYR A C 1
ATOM 4579 O O . TYR A 1 568 ? -16.414 17.066 3.496 1.00 98.44 568 TYR A O 1
ATOM 4587 N N . TYR A 1 569 ? -15.224 16.890 5.385 1.00 98.12 569 TYR A N 1
ATOM 4588 C CA . TYR A 1 569 ? -14.861 18.299 5.482 1.00 98.12 569 TYR A CA 1
ATOM 4589 C C . TYR A 1 569 ? -13.482 18.548 4.859 1.00 98.12 569 TYR A C 1
ATOM 4591 O O . TYR A 1 569 ? -12.448 18.383 5.504 1.00 98.12 569 TYR A O 1
ATOM 4599 N N . GLN A 1 570 ? -13.465 18.923 3.580 1.00 95.75 570 GLN A N 1
ATOM 4600 C CA . GLN A 1 570 ? -12.264 19.014 2.740 1.00 95.75 570 GLN A CA 1
ATOM 4601 C C . GLN A 1 570 ? -11.932 20.462 2.344 1.00 95.75 570 GLN A C 1
ATOM 4603 O O . GLN A 1 570 ? -11.597 20.751 1.195 1.00 95.75 570 GLN A O 1
ATOM 4608 N N . PHE A 1 571 ? -12.004 21.385 3.307 1.00 94.44 571 PHE A N 1
ATOM 4609 C CA . PHE A 1 571 ? -11.724 22.817 3.108 1.00 94.44 571 PHE A CA 1
ATOM 4610 C C . PHE A 1 571 ? -10.316 23.109 2.552 1.00 94.44 571 PHE A C 1
ATOM 4612 O O . PHE A 1 571 ? -10.087 24.155 1.952 1.00 94.44 571 PHE A O 1
ATOM 4619 N N . ASP A 1 572 ? -9.367 22.185 2.728 1.00 90.25 572 ASP A N 1
ATOM 4620 C CA . ASP A 1 572 ? -7.960 22.314 2.346 1.00 90.25 572 ASP A CA 1
ATOM 4621 C C . ASP A 1 572 ? -7.532 21.374 1.200 1.00 90.25 572 ASP A C 1
ATOM 4623 O O . ASP A 1 572 ? -6.336 21.130 1.038 1.00 90.25 572 ASP A O 1
ATOM 4627 N N . ARG A 1 573 ? -8.458 20.853 0.374 1.00 87.31 573 ARG A N 1
ATOM 4628 C CA . ARG A 1 573 ? -8.171 19.830 -0.668 1.00 87.31 573 ARG A CA 1
ATOM 4629 C C . ARG A 1 573 ? -6.995 20.176 -1.577 1.00 87.31 573 ARG A C 1
ATOM 4631 O O . ARG A 1 573 ? -6.138 19.325 -1.824 1.00 87.31 573 ARG A O 1
ATOM 4638 N N . THR A 1 574 ? -6.926 21.424 -2.038 1.00 81.00 574 THR A N 1
ATOM 4639 C CA . THR A 1 574 ? -5.834 21.910 -2.896 1.00 81.00 574 THR A CA 1
ATOM 4640 C C . THR A 1 574 ? -4.483 21.857 -2.185 1.00 81.00 574 THR A C 1
ATOM 4642 O O . THR A 1 574 ? -3.488 21.462 -2.786 1.00 81.00 574 THR A O 1
ATOM 4645 N N . LEU A 1 575 ? -4.439 22.212 -0.898 1.00 78.12 575 LEU A N 1
ATOM 4646 C CA . LEU A 1 575 ? -3.219 22.155 -0.095 1.00 78.12 575 LEU A CA 1
ATOM 4647 C C . LEU A 1 575 ? -2.850 20.705 0.250 1.00 78.12 575 LEU A C 1
ATOM 4649 O O . LEU A 1 575 ? -1.680 20.333 0.159 1.00 78.12 575 LEU A O 1
ATOM 4653 N N . PHE A 1 576 ? -3.842 19.877 0.591 1.00 78.62 576 PHE A N 1
ATOM 4654 C CA . PHE A 1 576 ? -3.652 18.481 0.984 1.00 78.62 576 PHE A CA 1
ATOM 4655 C C . PHE A 1 576 ? -2.987 17.653 -0.126 1.00 78.62 576 PHE A C 1
ATOM 4657 O O . PHE A 1 576 ? -2.012 16.944 0.132 1.00 78.62 576 PHE A O 1
ATOM 4664 N N . TYR A 1 577 ? -3.460 17.797 -1.369 1.00 75.19 577 TYR A N 1
ATOM 4665 C CA . TYR A 1 577 ? -2.865 17.157 -2.550 1.00 75.19 577 TYR A CA 1
ATOM 4666 C C . TYR A 1 577 ? -1.756 17.994 -3.215 1.00 75.19 577 TYR A C 1
ATOM 4668 O O . TYR A 1 577 ? -1.124 17.540 -4.165 1.00 75.19 577 TYR A O 1
ATOM 4676 N N . GLY A 1 578 ? -1.452 19.181 -2.685 1.00 64.62 578 GLY A N 1
ATOM 4677 C CA . GLY A 1 578 ? -0.418 20.098 -3.173 1.00 64.62 578 GLY A CA 1
ATOM 4678 C C . GLY A 1 578 ? 1.013 19.740 -2.748 1.00 64.62 578 GLY A C 1
ATOM 4679 O O . GLY A 1 578 ? 1.843 20.633 -2.604 1.00 64.62 578 GLY A O 1
ATOM 4680 N N . GLY A 1 579 ? 1.313 18.457 -2.500 1.00 58.56 579 GLY A N 1
ATOM 4681 C CA . GLY A 1 579 ? 2.662 17.925 -2.223 1.00 58.56 579 GLY A CA 1
ATOM 4682 C C . GLY A 1 579 ? 3.262 18.202 -0.836 1.00 58.56 579 GLY A C 1
ATOM 4683 O O . GLY A 1 579 ? 4.453 17.959 -0.629 1.00 58.56 579 GLY A O 1
ATOM 4684 N N . GLY A 1 580 ? 2.459 18.672 0.127 1.00 55.16 580 GLY A N 1
ATOM 4685 C CA . GLY A 1 580 ? 2.831 18.750 1.551 1.00 55.16 580 GLY A CA 1
ATOM 4686 C C . GLY A 1 580 ? 2.721 17.415 2.308 1.00 55.16 580 GLY A C 1
ATOM 4687 O O . GLY A 1 580 ? 3.165 17.311 3.453 1.00 55.16 580 GLY A O 1
ATOM 4688 N N . HIS A 1 581 ? 2.148 16.387 1.675 1.00 62.00 581 HIS A N 1
ATOM 4689 C CA . HIS A 1 581 ? 1.925 15.053 2.236 1.00 62.00 581 HIS A CA 1
ATOM 4690 C C . HIS A 1 581 ? 2.335 13.944 1.251 1.00 62.00 581 HIS A C 1
ATOM 4692 O O . HIS A 1 581 ? 2.600 14.198 0.079 1.00 62.00 581 HIS A O 1
ATOM 4698 N N . ASN A 1 582 ? 2.374 12.695 1.727 1.00 58.28 582 ASN A N 1
ATOM 4699 C CA . ASN A 1 582 ? 2.822 11.528 0.946 1.00 58.28 582 ASN A CA 1
ATOM 4700 C C . ASN A 1 582 ? 1.755 10.979 -0.019 1.00 58.28 582 ASN A C 1
ATOM 4702 O O . ASN A 1 582 ? 1.925 9.896 -0.573 1.00 58.28 582 ASN A O 1
ATOM 4706 N N . TRP A 1 583 ? 0.620 11.661 -0.159 1.00 70.88 583 TRP A N 1
ATOM 4707 C CA . TRP A 1 583 ? -0.563 11.113 -0.808 1.00 70.88 583 TRP A CA 1
ATOM 4708 C C . TRP A 1 583 ? -0.686 11.633 -2.235 1.00 70.88 583 TRP A C 1
ATOM 4710 O O . TRP A 1 583 ? -0.795 12.836 -2.459 1.00 70.88 583 TRP A O 1
ATOM 4720 N N . ARG A 1 584 ? -0.705 10.712 -3.200 1.00 78.31 584 ARG A N 1
ATOM 4721 C CA . ARG A 1 584 ? -1.128 10.995 -4.573 1.00 78.31 584 ARG A CA 1
ATOM 4722 C C . ARG A 1 584 ? -2.590 10.588 -4.735 1.00 78.31 584 ARG A C 1
ATOM 4724 O O . ARG A 1 584 ? -2.964 9.549 -4.183 1.00 78.31 584 ARG A O 1
ATOM 4731 N N . PRO A 1 585 ? -3.405 11.349 -5.486 1.00 83.62 585 PRO A N 1
ATOM 4732 C CA . PRO A 1 585 ? -4.748 10.908 -5.840 1.00 83.62 585 PRO A CA 1
ATOM 4733 C C . PRO A 1 585 ? -4.712 9.481 -6.400 1.00 83.62 585 PRO A C 1
ATOM 4735 O O . PRO A 1 585 ? -3.934 9.184 -7.308 1.00 83.62 585 PRO A O 1
ATOM 4738 N N . GLY A 1 586 ? -5.487 8.589 -5.785 1.00 88.38 586 GLY A N 1
ATOM 4739 C CA . GLY A 1 586 ? -5.586 7.186 -6.177 1.00 88.38 586 GLY A CA 1
ATOM 4740 C C . GLY A 1 586 ? -6.811 6.926 -7.044 1.00 88.38 586 GLY A C 1
ATOM 4741 O O . GLY A 1 586 ? -7.242 7.781 -7.814 1.00 88.38 586 GLY A O 1
ATOM 4742 N N . TYR A 1 587 ? -7.383 5.730 -6.916 1.00 91.19 587 TYR A N 1
ATOM 4743 C CA . TYR A 1 587 ? -8.622 5.386 -7.619 1.00 91.19 587 TYR A CA 1
ATOM 4744 C C . TYR A 1 587 ? -9.852 6.077 -7.013 1.00 91.19 587 TYR A C 1
ATOM 4746 O O . TYR A 1 587 ? -10.832 6.284 -7.726 1.00 91.19 587 TYR A O 1
ATOM 4754 N N . PHE A 1 588 ? -9.806 6.385 -5.712 1.00 93.88 588 PHE A N 1
ATOM 4755 C CA . PHE A 1 588 ? -10.954 6.831 -4.934 1.00 93.88 588 PHE A CA 1
ATOM 4756 C C . PHE A 1 588 ? -11.174 8.334 -5.090 1.00 93.88 588 PHE A C 1
ATOM 4758 O O . PHE A 1 588 ? -10.325 9.138 -4.701 1.00 93.88 588 PHE A O 1
ATOM 4765 N N . ASP A 1 589 ? -12.331 8.704 -5.630 1.00 94.06 589 ASP A N 1
ATOM 4766 C CA . ASP A 1 589 ? -12.795 10.086 -5.668 1.00 94.06 589 ASP A CA 1
ATOM 4767 C C . ASP A 1 589 ? -13.931 10.275 -4.655 1.00 94.06 589 ASP A C 1
ATOM 4769 O O . ASP A 1 589 ? -14.923 9.552 -4.684 1.00 94.06 589 ASP A O 1
ATOM 4773 N N . TYR A 1 590 ? -13.796 11.233 -3.738 1.00 95.06 590 TYR A N 1
ATOM 4774 C CA . TYR A 1 590 ? -14.748 11.393 -2.632 1.00 95.06 590 TYR A CA 1
ATOM 4775 C C . TYR A 1 590 ? -16.158 11.780 -3.102 1.00 95.06 590 TYR A C 1
ATOM 4777 O O . TYR A 1 590 ? -17.140 11.333 -2.516 1.00 95.06 590 TYR A O 1
ATOM 4785 N N . GLU A 1 591 ? -16.292 12.555 -4.178 1.00 95.06 591 GLU A N 1
ATOM 4786 C CA . GLU A 1 591 ? -17.600 12.980 -4.689 1.00 95.06 591 GLU A CA 1
ATOM 4787 C C . GLU A 1 591 ? -18.294 11.824 -5.434 1.00 95.06 591 GLU A C 1
ATOM 4789 O O . GLU A 1 591 ? -19.482 11.536 -5.225 1.00 95.06 591 GLU A O 1
ATOM 4794 N N . ARG A 1 592 ? -17.536 11.090 -6.257 1.00 95.88 592 ARG A N 1
ATOM 4795 C CA . ARG A 1 592 ? -18.021 9.959 -7.064 1.00 95.88 592 ARG A CA 1
ATOM 4796 C C . ARG A 1 592 ? -18.204 8.664 -6.273 1.00 95.88 592 ARG A C 1
ATOM 4798 O O . ARG A 1 592 ? -19.161 7.935 -6.529 1.00 95.88 592 ARG A O 1
ATOM 4805 N N . ASP A 1 593 ? -17.304 8.365 -5.344 1.00 96.69 593 ASP A N 1
ATOM 4806 C CA . ASP A 1 593 ? -17.206 7.061 -4.673 1.00 96.69 593 ASP A CA 1
ATOM 4807 C C . ASP A 1 593 ? -17.458 7.135 -3.165 1.00 96.69 593 ASP A C 1
ATOM 4809 O O . ASP A 1 593 ? -17.763 6.108 -2.558 1.00 96.69 593 ASP A O 1
ATOM 4813 N N . GLY A 1 594 ? -17.358 8.325 -2.563 1.00 96.38 594 GLY A N 1
ATOM 4814 C CA . GLY A 1 594 ? -17.483 8.524 -1.122 1.00 96.38 594 GLY A CA 1
ATOM 4815 C C . GLY A 1 594 ? -18.812 8.051 -0.542 1.00 96.38 594 GLY A C 1
ATOM 4816 O O . GLY A 1 594 ? -19.848 8.019 -1.216 1.00 96.38 594 GLY A O 1
ATOM 4817 N N . PHE A 1 595 ? -18.777 7.717 0.746 1.00 97.56 595 PHE A N 1
ATOM 4818 C CA . PHE A 1 595 ? -19.900 7.172 1.517 1.00 97.56 595 PHE A CA 1
ATOM 4819 C C . PHE A 1 595 ? -20.743 8.270 2.183 1.00 97.56 595 PHE A C 1
ATOM 4821 O O . PHE A 1 595 ? -21.377 8.049 3.217 1.00 97.56 595 PHE A O 1
ATOM 4828 N N . GLY A 1 596 ? -20.685 9.471 1.611 1.00 97.38 596 GLY A N 1
ATOM 4829 C CA . GLY A 1 596 ? -21.133 10.710 2.214 1.00 97.38 596 GLY A CA 1
ATOM 4830 C C . GLY A 1 596 ? -20.928 11.913 1.303 1.00 97.38 596 GLY A C 1
ATOM 4831 O O . GLY A 1 596 ? -20.168 11.810 0.334 1.00 97.38 596 GLY A O 1
ATOM 4832 N N . PRO A 1 597 ? -21.579 13.049 1.591 1.00 97.81 597 PRO A N 1
ATOM 4833 C CA . PRO A 1 597 ? -21.329 14.281 0.866 1.00 97.81 597 PRO A CA 1
ATOM 4834 C C . PRO A 1 597 ? -19.966 14.879 1.247 1.00 97.81 597 PRO A C 1
ATOM 4836 O O . PRO A 1 597 ? -19.432 14.645 2.337 1.00 97.81 597 PRO A O 1
ATOM 4839 N N . VAL A 1 598 ? -19.403 15.644 0.313 1.00 98.25 598 VAL A N 1
ATOM 4840 C CA . VAL A 1 598 ? -18.176 16.423 0.505 1.00 98.25 598 VAL A CA 1
ATOM 4841 C C . VAL A 1 598 ? -18.576 17.875 0.709 1.00 98.25 598 VAL A C 1
ATOM 4843 O O . VAL A 1 598 ? -19.455 18.371 0.010 1.00 98.25 598 VAL A O 1
ATOM 4846 N N . ALA A 1 599 ? -17.943 18.541 1.665 1.00 98.19 599 ALA A N 1
ATOM 4847 C CA . ALA A 1 599 ? -18.098 19.960 1.913 1.00 98.19 599 ALA A CA 1
ATOM 4848 C C . ALA A 1 599 ? -16.736 20.654 1.857 1.00 98.19 599 ALA A C 1
ATOM 4850 O O . ALA A 1 599 ? -15.778 20.236 2.517 1.00 98.19 599 ALA A O 1
ATOM 4851 N N . PHE A 1 600 ? -16.663 21.745 1.100 1.00 96.88 600 PHE A N 1
ATOM 4852 C CA . PHE A 1 600 ? -15.461 22.576 0.966 1.00 96.88 600 PHE A CA 1
ATOM 4853 C C . PHE A 1 600 ? -15.497 23.810 1.875 1.00 96.88 600 PHE A C 1
ATOM 4855 O O . PHE A 1 600 ? -14.521 24.552 1.958 1.00 96.88 600 PHE A O 1
ATOM 4862 N N . SER A 1 601 ? -16.608 24.027 2.582 1.00 97.56 601 SER A N 1
ATOM 4863 C CA . SER A 1 601 ? -16.772 25.096 3.568 1.00 97.56 601 SER A CA 1
ATOM 4864 C C . SER A 1 601 ? -17.580 24.624 4.777 1.00 97.56 601 SER A C 1
ATOM 4866 O O . SER A 1 601 ? -18.371 23.686 4.678 1.00 97.56 601 SER A O 1
ATOM 4868 N N . GLU A 1 602 ? -17.409 25.295 5.918 1.00 98.00 602 GLU A N 1
ATOM 4869 C CA . GLU A 1 602 ? -18.176 24.992 7.133 1.00 98.00 602 GLU A CA 1
ATOM 4870 C C . GLU A 1 602 ? -19.688 25.150 6.908 1.00 98.00 602 GLU A C 1
ATOM 4872 O O . GLU A 1 602 ? -20.464 24.301 7.329 1.00 98.00 602 GLU A O 1
ATOM 4877 N N . ASN A 1 603 ? -20.114 26.192 6.185 1.00 98.12 603 ASN A N 1
ATOM 4878 C CA . ASN A 1 603 ? -21.532 26.439 5.905 1.00 98.12 603 ASN A CA 1
ATOM 4879 C C . ASN A 1 603 ? -22.173 25.303 5.100 1.00 98.12 603 ASN A C 1
ATOM 4881 O O . ASN A 1 603 ? -23.277 24.868 5.419 1.00 98.12 603 ASN A O 1
ATOM 4885 N N . GLU A 1 604 ? -21.478 24.821 4.070 1.00 98.31 604 GLU A N 1
ATOM 4886 C CA . GLU A 1 604 ? -21.931 23.683 3.271 1.00 98.31 604 GLU A CA 1
ATOM 4887 C C . GLU A 1 604 ? -22.036 22.417 4.132 1.00 98.31 604 GLU A C 1
ATOM 4889 O O . GLU A 1 604 ? -23.047 21.717 4.086 1.00 98.31 604 GLU A O 1
ATOM 4894 N N . LEU A 1 605 ? -21.034 22.166 4.979 1.00 98.50 605 LEU A N 1
ATOM 4895 C CA . LEU A 1 605 ? -21.041 21.030 5.896 1.00 98.50 605 LEU A CA 1
ATOM 4896 C C . LEU A 1 605 ? -22.219 21.094 6.876 1.00 98.50 605 LEU A C 1
ATOM 4898 O O . LEU A 1 605 ? -22.899 20.092 7.092 1.00 98.50 605 LEU A O 1
ATOM 4902 N N . LEU A 1 606 ? -22.478 22.266 7.458 1.00 98.31 606 LEU A N 1
ATOM 4903 C CA . LEU A 1 606 ? -23.600 22.471 8.370 1.00 98.31 606 LEU A CA 1
ATOM 4904 C C . LEU A 1 606 ? -24.929 22.215 7.668 1.00 98.31 606 LEU A C 1
ATOM 4906 O O . LEU A 1 606 ? -25.756 21.490 8.206 1.00 98.31 606 LEU A O 1
ATOM 4910 N N . GLN A 1 607 ? -25.127 22.734 6.455 1.00 98.25 607 GLN A N 1
ATOM 4911 C CA . GLN A 1 607 ? -26.342 22.467 5.680 1.00 98.25 607 GLN A CA 1
ATOM 4912 C C . GLN A 1 607 ? -26.551 20.965 5.445 1.00 98.25 607 GLN A C 1
ATOM 4914 O O . GLN A 1 607 ? -27.660 20.464 5.630 1.00 98.25 607 GLN A O 1
ATOM 4919 N N . GLN A 1 608 ? -25.487 20.237 5.097 1.00 97.81 608 GLN A N 1
ATOM 4920 C CA . GLN A 1 608 ? -25.536 18.787 4.895 1.00 97.81 608 GLN A CA 1
ATOM 4921 C C . GLN A 1 608 ? -25.874 18.029 6.191 1.00 97.81 608 GLN A C 1
ATOM 4923 O O . GLN A 1 608 ? -26.706 17.121 6.168 1.00 97.81 608 GLN A O 1
ATOM 4928 N N . LEU A 1 609 ? -25.264 18.403 7.322 1.00 98.25 609 LEU A N 1
ATOM 4929 C CA . LEU A 1 609 ? -25.517 17.781 8.627 1.00 98.25 609 LEU A CA 1
ATOM 4930 C C . LEU A 1 609 ? -26.930 18.078 9.148 1.00 98.25 609 LEU A C 1
ATOM 4932 O O . LEU A 1 609 ? -27.591 17.170 9.646 1.00 98.25 609 LEU A O 1
ATOM 4936 N N . LEU A 1 610 ? -27.412 19.315 9.011 1.00 97.50 610 LEU A N 1
ATOM 4937 C CA . LEU A 1 610 ? -28.762 19.705 9.424 1.00 97.50 610 LEU A CA 1
ATOM 4938 C C . LEU A 1 610 ? -29.822 18.938 8.632 1.00 97.50 610 LEU A C 1
ATOM 4940 O O . LEU A 1 610 ? -30.672 18.289 9.234 1.00 97.50 610 LEU A O 1
ATOM 4944 N N . ALA A 1 611 ? -29.707 18.909 7.301 1.00 96.94 611 ALA A N 1
ATOM 4945 C CA . ALA A 1 611 ? -30.625 18.152 6.449 1.00 96.94 611 ALA A CA 1
ATOM 4946 C C . ALA A 1 611 ? -30.620 16.647 6.781 1.00 96.94 611 ALA A C 1
ATOM 4948 O O . ALA A 1 611 ? -31.660 15.987 6.761 1.00 96.94 611 ALA A O 1
ATOM 4949 N N . PHE A 1 612 ? -29.453 16.093 7.123 1.00 97.44 612 PHE A N 1
ATOM 4950 C CA . PHE A 1 612 ? -29.334 14.708 7.575 1.00 97.44 612 PHE A CA 1
ATOM 4951 C C . PHE A 1 612 ? -30.076 14.455 8.895 1.00 97.44 612 PHE A C 1
ATOM 4953 O O . PHE A 1 612 ? -30.812 13.471 8.999 1.00 97.44 612 PHE A O 1
ATOM 4960 N N . LEU A 1 613 ? -29.909 15.331 9.890 1.00 97.12 613 LEU A N 1
ATOM 4961 C CA . LEU A 1 613 ? -30.584 15.221 11.187 1.00 97.12 613 LEU A CA 1
ATOM 4962 C C . LEU A 1 613 ? -32.106 15.395 11.056 1.00 97.12 613 LEU A C 1
ATOM 4964 O O . LEU A 1 613 ? -32.859 14.616 11.645 1.00 97.12 613 LEU A O 1
ATOM 4968 N N . GLU A 1 614 ? -32.554 16.348 10.235 1.00 95.69 614 GLU A N 1
ATOM 4969 C CA . GLU A 1 614 ? -33.969 16.578 9.911 1.00 95.69 614 GLU A CA 1
ATOM 4970 C C . GLU A 1 614 ? -34.618 15.345 9.268 1.00 95.69 614 GLU A C 1
ATOM 4972 O O . GLU A 1 614 ? -35.752 15.001 9.597 1.00 95.69 614 GLU A O 1
ATOM 4977 N N . ASN A 1 615 ? -33.875 14.610 8.435 1.00 93.44 615 ASN A N 1
ATOM 4978 C CA . ASN A 1 615 ? -34.311 13.348 7.834 1.00 93.44 615 ASN A CA 1
ATOM 4979 C C . ASN A 1 615 ? -34.102 12.120 8.756 1.00 93.44 615 ASN A C 1
ATOM 4981 O O . ASN A 1 615 ? -33.838 11.011 8.293 1.00 93.44 615 ASN A O 1
ATOM 4985 N N . GLY A 1 616 ? -34.146 12.307 10.080 1.00 92.19 616 GLY A N 1
ATOM 4986 C CA . GLY A 1 616 ? -34.048 11.229 11.078 1.00 92.19 616 GLY A CA 1
ATOM 4987 C C . GLY A 1 616 ? -32.649 10.618 11.253 1.00 92.19 616 GLY A C 1
ATOM 4988 O O . GLY A 1 616 ? -32.465 9.671 12.035 1.00 92.19 616 GLY A O 1
ATOM 4989 N N . GLY A 1 617 ? -31.648 11.159 10.555 1.00 92.75 617 GLY A N 1
ATOM 4990 C CA . GLY A 1 617 ? -30.290 10.633 10.515 1.00 92.75 617 GLY A CA 1
ATOM 4991 C C . GLY A 1 617 ? -30.191 9.277 9.815 1.00 92.75 617 GLY A C 1
ATOM 4992 O O . GLY A 1 617 ? -29.462 8.392 10.271 1.00 92.75 617 GLY A O 1
ATOM 4993 N N . GLU A 1 618 ? -30.969 9.085 8.751 1.00 92.06 618 GLU A N 1
ATOM 4994 C CA . GLU A 1 618 ? -30.940 7.878 7.925 1.00 92.06 618 GLU A CA 1
ATOM 4995 C C . GLU A 1 618 ? -29.898 7.970 6.806 1.00 92.06 618 GLU A C 1
ATOM 4997 O O . GLU A 1 618 ? -29.641 9.037 6.253 1.00 92.06 618 GLU A O 1
ATOM 5002 N N . VAL A 1 619 ? -29.305 6.828 6.444 1.00 94.44 619 VAL A N 1
ATOM 5003 C CA . VAL A 1 619 ? -28.344 6.746 5.335 1.00 94.44 619 VAL A CA 1
ATOM 5004 C C . VAL A 1 619 ? -29.081 6.886 4.002 1.00 94.44 619 VAL A C 1
ATOM 5006 O O . VAL A 1 619 ? -29.892 6.010 3.684 1.00 94.44 619 VAL A O 1
ATOM 5009 N N . PRO A 1 620 ? -28.768 7.901 3.175 1.00 94.69 620 PRO A N 1
ATOM 5010 C CA . PRO A 1 620 ? -29.338 8.011 1.837 1.00 94.69 620 PRO A CA 1
ATOM 5011 C C . PRO A 1 620 ? -29.035 6.776 0.977 1.00 94.69 620 PRO A C 1
ATOM 5013 O O . PRO A 1 620 ? -27.919 6.249 1.008 1.00 94.69 620 PRO A O 1
ATOM 5016 N N . ALA A 1 621 ? -30.004 6.347 0.159 1.00 96.31 621 ALA A N 1
ATOM 5017 C CA . ALA A 1 621 ? -29.900 5.135 -0.665 1.00 96.31 621 ALA A CA 1
ATOM 5018 C C . ALA A 1 621 ? -28.648 5.117 -1.563 1.00 96.31 621 ALA A C 1
ATOM 5020 O O . ALA A 1 621 ? -27.968 4.098 -1.647 1.00 96.31 621 ALA A O 1
ATOM 5021 N N . LEU A 1 622 ? -28.294 6.270 -2.146 1.00 96.62 622 LEU A N 1
ATOM 5022 C CA . LEU A 1 622 ? -27.076 6.445 -2.944 1.00 96.62 622 LEU A CA 1
ATOM 5023 C C . LEU A 1 622 ? -25.812 6.012 -2.185 1.00 96.62 622 LEU A C 1
ATOM 5025 O O . LEU A 1 622 ? -24.983 5.274 -2.713 1.00 96.62 622 LEU A O 1
ATOM 5029 N N . TYR A 1 623 ? -25.643 6.481 -0.947 1.00 97.81 623 TYR A N 1
ATOM 5030 C CA . TYR A 1 623 ? -24.448 6.173 -0.164 1.00 97.81 623 TYR A CA 1
ATOM 5031 C C . TYR A 1 623 ? -24.476 4.742 0.363 1.00 97.81 623 TYR A C 1
ATOM 5033 O O . TYR A 1 623 ? -23.424 4.111 0.416 1.00 97.81 623 TYR A O 1
ATOM 5041 N N . ARG A 1 624 ? -25.660 4.195 0.668 1.00 97.56 624 ARG A N 1
ATOM 5042 C CA . ARG A 1 624 ? -25.821 2.775 1.014 1.00 97.56 624 ARG A CA 1
ATOM 5043 C C . ARG A 1 624 ? -25.334 1.859 -0.111 1.00 97.56 624 ARG A C 1
ATOM 5045 O O . ARG A 1 624 ? -24.508 0.990 0.149 1.00 97.56 624 ARG A O 1
ATOM 5052 N N . GLU A 1 625 ? -25.755 2.108 -1.350 1.00 97.69 625 GLU A N 1
ATOM 5053 C CA . GLU A 1 625 ? -25.306 1.336 -2.518 1.00 97.69 625 GLU A CA 1
ATOM 5054 C C . GLU A 1 625 ? -23.779 1.415 -2.692 1.00 97.69 625 GLU A C 1
ATOM 5056 O O . GLU A 1 625 ? -23.108 0.403 -2.908 1.00 97.69 625 GLU A O 1
ATOM 5061 N N . ARG A 1 626 ? -23.193 2.612 -2.530 1.00 97.69 626 ARG A N 1
ATOM 5062 C CA . ARG A 1 626 ? -21.732 2.793 -2.588 1.00 97.69 626 ARG A CA 1
ATOM 5063 C C . ARG A 1 626 ? -21.009 1.995 -1.500 1.00 97.69 626 ARG A C 1
ATOM 5065 O O . ARG A 1 626 ? -19.995 1.365 -1.804 1.00 97.69 626 ARG A O 1
ATOM 5072 N N . MET A 1 627 ? -21.520 1.993 -0.266 1.00 97.88 627 MET A N 1
ATOM 5073 C CA . MET A 1 627 ? -20.959 1.215 0.846 1.00 97.88 627 MET A CA 1
ATOM 5074 C C . MET A 1 627 ? -21.010 -0.289 0.562 1.00 97.88 627 MET A C 1
ATOM 5076 O O . MET A 1 627 ? -20.016 -0.981 0.773 1.00 97.88 627 MET A O 1
ATOM 5080 N N . GLU A 1 628 ? -22.144 -0.802 0.081 1.00 97.06 628 GLU A N 1
ATOM 5081 C CA . GLU A 1 628 ? -22.346 -2.226 -0.233 1.00 97.06 628 GLU A CA 1
ATOM 5082 C C . GLU A 1 628 ? -21.428 -2.687 -1.364 1.00 97.06 628 GLU A C 1
ATOM 5084 O O . GLU A 1 628 ? -20.761 -3.714 -1.245 1.00 97.06 628 GLU A O 1
ATOM 5089 N N . ARG A 1 629 ? -21.297 -1.875 -2.417 1.00 96.25 629 ARG A N 1
ATOM 5090 C CA . ARG A 1 629 ? -20.393 -2.149 -3.537 1.00 96.25 629 ARG A CA 1
ATOM 5091 C C . ARG A 1 629 ? -18.919 -2.132 -3.131 1.00 96.25 629 ARG A C 1
ATOM 5093 O O . ARG A 1 629 ? -18.148 -2.959 -3.611 1.00 96.25 629 ARG A O 1
ATOM 5100 N N . ALA A 1 630 ? -18.507 -1.173 -2.301 1.00 95.62 630 ALA A N 1
ATOM 5101 C CA . ALA A 1 630 ? -17.113 -1.052 -1.877 1.00 95.62 630 ALA A CA 1
ATOM 5102 C C . ALA A 1 630 ? -16.730 -2.124 -0.845 1.00 95.62 630 ALA A C 1
ATOM 5104 O O . ALA A 1 630 ? -15.666 -2.728 -0.961 1.00 95.62 630 ALA A O 1
ATOM 5105 N N . MET A 1 631 ? -17.615 -2.380 0.124 1.00 97.06 631 MET A N 1
ATOM 5106 C CA . MET A 1 631 ? -17.406 -3.277 1.264 1.00 97.06 631 MET A CA 1
ATOM 5107 C C . MET A 1 631 ? -18.459 -4.405 1.278 1.00 97.06 631 MET A C 1
ATOM 5109 O O . MET A 1 631 ? -19.351 -4.395 2.133 1.00 97.06 631 MET A O 1
ATOM 5113 N N . PRO A 1 632 ? -18.395 -5.373 0.344 1.00 96.25 632 PRO A N 1
ATOM 5114 C CA . PRO A 1 632 ? -19.387 -6.448 0.248 1.00 96.25 632 PRO A CA 1
ATOM 5115 C C . PRO A 1 632 ? -19.166 -7.604 1.242 1.00 96.25 632 PRO A C 1
ATOM 5117 O O . PRO A 1 632 ? -20.019 -8.475 1.345 1.00 96.25 632 PRO A O 1
ATOM 5120 N N . LEU A 1 633 ? -18.027 -7.658 1.946 1.00 96.12 633 LEU A N 1
ATOM 5121 C CA . LEU A 1 633 ? -17.674 -8.758 2.857 1.00 96.12 633 LEU A CA 1
ATOM 5122 C C . LEU A 1 633 ? -18.096 -8.459 4.307 1.00 96.12 633 LEU A C 1
ATOM 5124 O O . LEU A 1 633 ? -17.261 -8.065 5.123 1.00 96.12 633 LEU A O 1
ATOM 5128 N N . ASP A 1 634 ? -19.374 -8.650 4.632 1.00 93.19 634 ASP A N 1
ATOM 5129 C CA . ASP A 1 634 ? -19.961 -8.420 5.966 1.00 93.19 634 ASP A CA 1
ATOM 5130 C C . ASP A 1 634 ? -20.282 -9.717 6.746 1.00 93.19 634 ASP A C 1
ATOM 5132 O O . ASP A 1 634 ? -21.159 -9.755 7.610 1.00 93.19 634 ASP A O 1
ATOM 5136 N N . ASP A 1 635 ? -19.515 -10.779 6.481 1.00 95.44 635 ASP A N 1
ATOM 5137 C CA . ASP A 1 635 ? -19.786 -12.159 6.910 1.00 95.44 635 ASP A CA 1
ATOM 5138 C C . ASP A 1 635 ? -18.950 -12.680 8.096 1.00 95.44 635 ASP A C 1
ATOM 5140 O O . ASP A 1 635 ? -19.130 -13.824 8.504 1.00 95.44 635 ASP A O 1
ATOM 5144 N N . GLU A 1 636 ? -18.049 -11.869 8.661 1.00 96.12 636 GLU A N 1
ATOM 5145 C CA . GLU A 1 636 ? -17.110 -12.274 9.731 1.00 96.12 636 GLU A CA 1
ATOM 5146 C C . GLU A 1 636 ? -16.171 -13.443 9.352 1.00 96.12 636 GLU A C 1
ATOM 5148 O O . GLU A 1 636 ? -15.755 -14.230 10.207 1.00 96.12 636 GLU A O 1
ATOM 5153 N N . LEU A 1 637 ? -15.821 -13.572 8.065 1.00 97.94 637 LEU A N 1
ATOM 5154 C CA . LEU A 1 637 ? -14.914 -14.615 7.563 1.00 97.94 637 LEU A CA 1
ATOM 5155 C C . LEU A 1 637 ? -13.553 -14.080 7.084 1.00 97.94 637 LEU A C 1
ATOM 5157 O O . LEU A 1 637 ? -12.825 -14.788 6.378 1.00 97.94 637 LEU A O 1
ATOM 5161 N N . ALA A 1 638 ? -13.164 -12.854 7.448 1.00 98.19 638 ALA A N 1
ATOM 5162 C CA . ALA A 1 638 ? -11.913 -12.256 6.985 1.00 98.19 638 ALA A CA 1
ATOM 5163 C C . ALA A 1 638 ? -10.680 -13.007 7.506 1.00 98.19 638 ALA A C 1
ATOM 5165 O O . ALA A 1 638 ? -9.768 -13.303 6.728 1.00 98.19 638 ALA A O 1
ATOM 5166 N N . CYS A 1 639 ? -10.657 -13.397 8.785 1.00 98.62 639 CYS A N 1
ATOM 5167 C CA . CYS A 1 639 ? -9.561 -14.192 9.343 1.00 98.62 639 CYS A CA 1
ATOM 5168 C C . CYS A 1 639 ? -9.423 -15.547 8.640 1.00 98.62 639 CYS A C 1
ATOM 5170 O O . CYS A 1 639 ? -8.306 -15.965 8.327 1.00 98.62 639 CYS A O 1
ATOM 5172 N N . GLN A 1 640 ? -10.549 -16.211 8.356 1.00 98.56 640 GLN A N 1
ATOM 5173 C CA . GLN A 1 640 ? -10.552 -17.505 7.678 1.00 98.56 640 GLN A CA 1
ATOM 5174 C C . GLN A 1 640 ? -10.026 -17.385 6.243 1.00 98.56 640 GLN A C 1
ATOM 5176 O O . GLN A 1 640 ? -9.094 -18.100 5.882 1.00 98.56 640 GLN A O 1
ATOM 5181 N N . ARG A 1 641 ? -10.530 -16.424 5.454 1.00 98.31 641 ARG A N 1
ATOM 5182 C CA . ARG A 1 641 ? -10.036 -16.165 4.090 1.00 98.31 641 ARG A CA 1
ATOM 5183 C C . ARG A 1 641 ? -8.538 -15.859 4.064 1.00 98.31 641 ARG A C 1
ATOM 5185 O O . ARG A 1 641 ? -7.815 -16.398 3.224 1.00 98.31 641 ARG A O 1
ATOM 5192 N N . CYS A 1 642 ? -8.059 -15.027 4.991 1.00 98.25 642 CYS A N 1
ATOM 5193 C CA . CYS A 1 642 ? -6.632 -14.736 5.145 1.00 98.25 642 CYS A CA 1
ATOM 5194 C C . CYS A 1 642 ? -5.827 -16.007 5.440 1.00 98.25 642 CYS A C 1
ATOM 5196 O O . CYS A 1 642 ? -4.827 -16.274 4.772 1.00 98.25 642 CYS A O 1
ATOM 5198 N N . PHE A 1 643 ? -6.263 -16.810 6.412 1.00 98.44 643 PHE A N 1
ATOM 5199 C CA . PHE A 1 643 ? -5.599 -18.056 6.783 1.00 98.44 643 PHE A CA 1
ATOM 5200 C C . PHE A 1 643 ? -5.533 -19.062 5.626 1.00 98.44 643 PHE A C 1
ATOM 5202 O O . PHE A 1 643 ? -4.462 -19.617 5.347 1.00 98.44 643 PHE A O 1
ATOM 5209 N N . ASP A 1 644 ? -6.652 -19.272 4.935 1.00 97.62 644 ASP A N 1
ATOM 5210 C CA . ASP A 1 644 ? -6.751 -20.196 3.806 1.00 97.62 644 ASP A CA 1
ATOM 5211 C C . ASP A 1 644 ? -5.808 -19.758 2.682 1.00 97.62 644 ASP A C 1
ATOM 5213 O O . ASP A 1 644 ? -5.059 -20.570 2.124 1.00 97.62 644 ASP A O 1
ATOM 5217 N N . ARG A 1 645 ? -5.741 -18.447 2.415 1.00 96.75 645 ARG A N 1
ATOM 5218 C CA . ARG A 1 645 ? -4.828 -17.909 1.410 1.00 96.75 645 ARG A CA 1
ATOM 5219 C C . ARG A 1 645 ? -3.365 -18.103 1.801 1.00 96.75 645 ARG A C 1
ATOM 5221 O O . ARG A 1 645 ? -2.610 -18.619 0.976 1.00 96.75 645 ARG A O 1
ATOM 5228 N N . ILE A 1 646 ? -2.965 -17.773 3.031 1.00 96.31 646 ILE A N 1
ATOM 5229 C CA . ILE A 1 646 ? -1.595 -18.006 3.534 1.00 96.31 646 ILE A CA 1
ATOM 5230 C C . ILE A 1 646 ? -1.216 -19.486 3.396 1.00 96.31 646 ILE A C 1
ATOM 5232 O O . ILE A 1 646 ? -0.120 -19.817 2.941 1.00 96.31 646 ILE A O 1
ATOM 5236 N N . SER A 1 647 ? -2.136 -20.384 3.744 1.00 94.44 647 SER A N 1
ATOM 5237 C CA . SER A 1 647 ? -1.917 -21.830 3.686 1.00 94.44 647 SER A CA 1
ATOM 5238 C C . SER A 1 647 ? -1.747 -22.332 2.249 1.00 94.44 647 SER A C 1
ATOM 5240 O O . SER A 1 647 ? -0.821 -23.102 1.975 1.00 94.44 647 SER A O 1
ATOM 5242 N N . SER A 1 648 ? -2.569 -21.841 1.314 1.00 93.19 648 SER A N 1
ATOM 5243 C CA . SER A 1 648 ? -2.522 -22.217 -0.110 1.00 93.19 648 SER A CA 1
ATOM 5244 C C . SER A 1 648 ? -1.193 -21.878 -0.791 1.00 93.19 648 SER A C 1
ATOM 5246 O O . SER A 1 648 ? -0.778 -22.552 -1.731 1.00 93.19 648 SER A O 1
ATOM 5248 N N . LEU A 1 649 ? -0.476 -20.862 -0.301 1.00 91.62 649 LEU A N 1
ATOM 5249 C CA . LEU A 1 649 ? 0.804 -20.452 -0.873 1.00 91.62 649 LEU A CA 1
ATOM 5250 C C . LEU A 1 649 ? 1.877 -21.544 -0.770 1.00 91.62 649 LEU A C 1
ATOM 5252 O O . LEU A 1 649 ? 2.805 -21.565 -1.571 1.00 91.62 649 LEU A O 1
ATOM 5256 N N . ASN A 1 650 ? 1.769 -22.460 0.192 1.00 87.69 650 ASN A N 1
ATOM 5257 C CA . ASN A 1 650 ? 2.749 -23.528 0.398 1.00 87.69 650 ASN A CA 1
ATOM 5258 C C . ASN A 1 650 ? 2.473 -24.795 -0.423 1.00 87.69 650 ASN A C 1
ATOM 5260 O O . ASN A 1 650 ? 3.142 -25.807 -0.216 1.00 87.69 650 ASN A O 1
ATOM 5264 N N . GLN A 1 651 ? 1.513 -24.743 -1.344 1.00 88.38 651 GLN A N 1
ATOM 5265 C CA . GLN A 1 651 ? 1.134 -25.857 -2.205 1.00 88.38 651 GLN A CA 1
ATOM 5266 C C . GLN A 1 651 ? 1.391 -25.512 -3.682 1.00 88.38 651 GLN A C 1
ATOM 5268 O O . GLN A 1 651 ? 1.385 -24.328 -4.035 1.00 88.38 651 GLN A O 1
ATOM 5273 N N . PRO A 1 652 ? 1.612 -26.520 -4.551 1.00 88.56 652 PRO A N 1
ATOM 5274 C CA . PRO A 1 652 ? 1.641 -26.317 -5.997 1.00 88.56 652 PRO A CA 1
ATOM 5275 C C . PRO A 1 652 ? 0.363 -25.634 -6.479 1.00 88.56 652 PRO A C 1
ATOM 5277 O O . PRO A 1 652 ? -0.719 -25.916 -5.966 1.00 88.56 652 PRO A O 1
ATOM 5280 N N . TRP A 1 653 ? 0.478 -24.751 -7.468 1.00 89.06 653 TRP A N 1
ATOM 5281 C CA . TRP A 1 653 ? -0.698 -24.169 -8.109 1.00 89.06 653 TRP A CA 1
ATOM 5282 C C . TRP A 1 653 ? -1.480 -25.260 -8.866 1.00 89.06 653 TRP A C 1
ATOM 5284 O O . TRP A 1 653 ? -0.870 -26.075 -9.559 1.00 89.06 653 TRP A O 1
ATOM 5294 N N . GLN A 1 654 ? -2.809 -25.299 -8.704 1.00 82.31 654 GLN A N 1
ATOM 5295 C CA . GLN A 1 654 ? -3.677 -26.375 -9.220 1.00 82.31 654 GLN A CA 1
ATOM 5296 C C . GLN A 1 654 ? -4.703 -25.930 -10.282 1.00 82.31 654 GLN A C 1
ATOM 5298 O O . GLN A 1 654 ? -5.538 -26.746 -10.667 1.00 82.31 654 GLN A O 1
ATOM 5303 N N . GLY A 1 655 ? -4.620 -24.694 -10.790 1.00 76.19 655 GLY A N 1
ATOM 5304 C CA . GLY A 1 655 ? -5.654 -24.099 -11.649 1.00 76.19 655 GLY A CA 1
ATOM 5305 C C . GLY A 1 655 ? -6.436 -23.036 -10.908 1.00 76.19 655 GLY A C 1
ATOM 5306 O O . GLY A 1 655 ? -7.164 -23.420 -9.968 1.00 76.19 655 GLY A O 1
#

InterPro domains:
  IPR007554 CDP-glycerol glycerophosphotransferase [PF04464] (278-646)
  IPR043148 CDP-glycerol glycerophosphotransferase, C-terminal domain [G3DSA:3.40.50.12580] (438-632)

Solvent-accessible surface area (backbone atoms only — not comparable to full-atom values): 36046 Å² total; per-residue (Å²): 139,84,84,82,81,83,83,84,88,80,90,78,94,73,97,65,97,68,78,85,80,81,69,84,79,56,68,70,52,53,62,36,74,51,57,55,43,62,47,48,43,62,76,44,41,52,55,48,54,51,39,26,69,74,65,76,46,56,57,68,73,60,40,49,51,50,52,70,54,56,50,51,62,56,61,45,51,54,38,54,70,24,48,47,54,47,57,47,70,70,58,24,53,57,28,53,52,50,53,40,62,50,49,72,62,41,60,72,72,52,55,52,67,62,81,51,96,92,57,53,72,68,55,51,51,47,71,51,46,72,71,77,64,72,45,55,34,38,34,30,50,67,27,39,32,67,48,34,31,31,35,33,36,34,29,45,37,31,74,78,85,68,55,76,48,38,25,49,68,83,38,81,50,73,65,76,30,62,30,39,24,23,48,64,56,71,94,35,72,47,36,36,33,43,39,37,31,33,71,44,71,92,48,54,34,39,41,42,22,49,71,84,39,56,45,36,66,35,81,60,94,84,61,54,61,43,59,90,51,56,90,84,60,61,39,59,39,61,59,50,62,71,40,24,42,69,42,34,74,7,48,65,66,72,82,69,95,62,82,48,63,68,48,50,52,51,53,53,56,38,63,34,70,72,48,33,75,74,22,53,62,14,35,40,29,26,38,43,56,64,46,66,91,38,27,21,51,44,33,48,54,51,41,56,73,77,41,66,88,56,47,62,36,38,37,35,32,85,85,21,87,49,39,68,61,41,50,73,74,65,51,50,71,41,46,76,58,73,66,66,40,54,38,37,54,60,29,21,45,33,39,35,19,17,45,80,82,59,61,56,70,89,50,59,61,94,65,42,49,99,56,56,43,30,34,26,34,28,46,36,84,64,53,70,46,50,47,50,34,52,56,56,43,83,54,75,58,54,29,33,48,25,52,27,57,60,44,34,44,50,37,22,40,64,63,19,66,28,85,43,26,60,74,29,38,42,80,31,37,38,26,46,49,29,56,46,53,49,52,45,72,68,52,70,87,68,97,52,46,25,41,33,36,42,55,64,80,78,57,42,69,55,54,68,70,39,68,87,48,54,76,67,55,35,47,56,54,47,51,69,33,69,68,46,45,55,54,34,50,60,78,64,34,65,70,58,54,52,50,31,55,76,68,48,34,44,50,31,42,33,59,35,79,88,44,58,91,50,50,74,74,50,66,73,55,91,80,48,42,78,45,60,63,86,78,72,41,63,64,54,56,58,55,60,35,55,32,37,38,30,49,83,59,43,63,57,56,62,38,24,56,70,72,35,36,39,35,27,59,43,68,53,52,73,58,56,49,46,38,50,47,67,55,39,88,35,88,63,42,56,86,85,57,34,45,34,62,72,18,65,43,71,68,54,40,50,54,54,50,50,56,34,49,75,59,76,58,61,68,54,69,72,31,50,52,40,19,46,65,37,36,69,84,82,77,64,50,14,41,58,45,45,51,54,52,64,57,53,59,69,36,62,70,86,130

Secondary structure (DSSP, 8-state):
--PPPPPPP--------PPP--PPPPHHHHH-GGGGTHHHIIIIIHHHHHHHHHHSS--HHHHHHHHHHHHHHHHHHTSTT-GGGG--HHHHHHHHHHHHHHHTTS-HHHHHH---TTS-HHHHHHHHGGG---EE--EEEEEEETTTTEEEEEEEEESSPP-EEEEETTEE---SEEEEEEEEETTEEEEEEEEEEEE-TT--EEEEEETTEEE-EESS---SSPPP--TT--EEHHHHHHHB-SSSTT-B----SS--HHHHHHHHHHTSHHHHHHHTTEEEEES-SS---SHHHHHHHHHHHH-TTS-EEEE--TT-TTHHHHHHTT--EE-SSHHHHHHHHHTEEEEEESSSGGGGTTS-HHHHGGG---EEEE--SS---SB-HHHHTTS--SEEEESSHHHHHHHHSTT-S-S--TTTEEE---THHHHHHHHHHHPPPPSSEEEEE-PPP--HHHHHHTTT--HHHHHHHHHHSHHHHHHHHHHT-HHHHHHHHHTTEEEEE---GGGGGGGGGG---TTSEE--GGGS-HHHHHHH-SEEEESS-THHHHHHHTT--EEEE-TTHHHHTTTSSSPBP-S--HHHH-SS-EESSHHHHHHHHHHHHHTTTPPPHHHHHHHHHH----SS-HHHHHHHHHHHTTS----

Sequence (655 aa):
MWMRVPRSSIGAEKMSGSEPVYQEPPTAYWRAPSSYDARLREDFLASLKSSSTTLGAVPQPMQIDVLRRLHWYFTVDGRERAPTAIVGVEAAQAFHALIGEILQYVDPGLIGRFSDPAVSSEIRHVLYSWHGKPVCSAAILDCYDHAQQLVKLRYFVHGEPPVEAWLVDGKAVEPAFAKYRGCRYYHRSCMQQRIVWLPVAQGSKLQLRLNGQPHAIELDESGFFARSVSEDETFDLAGARAAFWPGRGGRRRSRPLLKSLKAGLLALYAALPWVRARYRRAWVFLDRHENADDNAEHLYRWVTAKQPQINAWFLLKPDSPDWARLEQEGFQLLAPNGLQRKLLVLNSENIISSHAEYGAGGFDPRVYAPYMRWRYTFLQHGTILNDLSHWLGPLQFDLFSTSSLVEYQSIAEDGGNYPYSKREVSFTGLPRHDCLLRKARERKPPSSKTLLVMPTWRGGTFEEQAKDLSADERQQLFAQTDYARAWKSLLHNPALHAALQQHGWQLSFMPHMNTLPFLDVFELSPEIRLVSVLDGHIQEALVSADAFLTDYTSVTFDIALLRRPSFYYQFDRTLFYGGGHNWRPGYFDYERDGFGPVAFSENELLQQLLAFLENGGEVPALYRERMERAMPLDDELACQRCFDRISSLNQPWQG

Mean predicted aligned error: 7.26 Å

Radius of gyration: 27.62 Å; Cα contacts (8 Å, |Δi|>4): 1153; chains: 1; bounding box: 78×60×70 Å